Protein AF-0000000083312683 (afdb_homodimer)

Foldseek 3Di:
DAEAEEEAQLAPCNVVLLVVQVVDDLYAYAEYEDPPVVRRVVSCVVRVYYYDPDCVVVLPDPRHAAYEYRHFQQCLQVNLLSCLVSLHAYEYEPQNHLAQPSLVVSQVSNVVSVHHYAYQLFCCLQQVLVVLLVCVVVCQQPAWAEKEKEAEAACVVVVVCPPSNLLQQPCVRRSAAFCLVRVLSVVLSCCSRPNLQWFWKEKAWADDPCSNPGHTFWIKMWTAGPVGHIYMYIGGNRDHDDHMWMWIHHPFKIWIDDPRFIQIAGPVDPPRNRPDTDDPTDHGDDGQSVLSVCVSSPHDRDYPAHSLRSSSSRQRVVRHVVNNVVVDIGGTPHD/DAEAEEEAQQAPCNVVLLVVQVVDPLYAYAEYEDCPVVRRVVSCVVRVHYYDPDCVVVLPDPRHAAYEYRHFQQCLQVNLLSCLVSLHAYEYEPQNHLAQPSLVVSQVSNVVSVHHYAYQLFCCLPQVLVVLLVCVVVCQQPAWAEKEKEDEAACVVVVVCPPSNLLQQPCVRRSAAFCLVRVLSVVLSCCSRPNLQWFWKEKAWADDPCSSPGHTFWIKMWTAGPVNHIYMYIGGNRDHDDHIWMWIHHPFKIWIDDPRFIQIAGPVDPPRNRPDTDDPTDHGDDGQSVLSVCVSSPHDRDYPAHSLRSSSSRQNVVRHVVNNVVVDIGGTPHD

Secondary structure (DSSP, 8-state):
-EEEEEEEE-STTHHHHHHHHHT-SSEEEEEEE-SSHHHHHHHHHHHT-EE-SSTHHHHH-TTEEEEEEES-GGGHHHHHHHHHHTT-EEEEPSPS-SSHHHHHHHHHHHHHHT--EEES-GGGGSHHHHHHHHHHHTTTT-SEEEEEEEEE--TTTTT---GGGGGGG-HHHHS--HHHHHHHHHHHHHHHHH-S-EEEEEEEEE-SS-TTTTS--EEEEEEEETTS-EEEEEEES--SS---EEEEEESSEEEEEETTEEEEEETTSTT-EEEEE----PPPPPPHHHHHHHHHTTS----SS-HHHHHHHHHHHHHHHHHHHHTB-B-----/-EEEEEEEE-STTHHHHHHHHHT-SSEEEEEEE-SSHHHHHHHHHHHT-EE-SSTHHHHH-TTEEEEEEES-GGGHHHHHHHHHHTT-EEEEPSPS-SSHHHHHHHHHHHHHHT--EEES-GGGGSHHHHHHHHHHHTTTT-SEEEEEEEEE--TTTTT---GGGGGGG-HHHHS--HHHHHHHHHHHHHHHHH-S-EEEEEEEEE-SS-TTTTS--EEEEEEEETTS-EEEEEEES--SS---EEEEEESSEEEEEETTEEEEEETTSTT-EEEEE----PPPPPPHHHHHHHHHTTS----SS-HHHHHHHHHHHHHHHHHHHHTB-B-----

Radius of gyration: 28.61 Å; Cα contacts (8 Å, |Δi|>4): 1643; chains: 2; bounding box: 44×92×60 Å

Sequence (670 aa):
MKQLALVGCAHIHTPGFVKRLQARSDVQVKTVWDHQPARAEKWAAELGAATAADVDAIWADDQIEAVIICSETNRHEPLVLAAAAAGKHLFVEKPLGMGAADAYAMADAIDRAGVLFQTGYFQRGNPVHRFLKEQIEQGHFGRITRLRHSNCHSGSLGDWFTPEWLWMTDPAQAGVGAFGDLGTHSLDIMLWLLGEDVRQVTASVHVATGRYGDCDEYGEGLLEFGDGTVGSLAAGWVDVAHPVNLILSGTEGHAYVSNGQLYFKSSHVPGADGEQPWTDLPEPWPHAFELFLDAVVGKPDVPLVGAQEAAVRSAVMEALYQGASTHRWVAPSLRMKQLALVGCAHIHTPGFVKRLQARSDVQVKTVWDHQPARAEKWAAELGAATAADVDAIWADDQIEAVIICSETNRHEPLVLAAAAAGKHLFVEKPLGMGAADAYAMADAIDRAGVLFQTGYFQRGNPVHRFLKEQIEQGHFGRITRLRHSNCHSGSLGDWFTPEWLWMTDPAQAGVGAFGDLGTHSLDIMLWLLGEDVRQVTASVHVATGRYGDCDEYGEGLLEFGDGTVGSLAAGWVDVAHPVNLILSGTEGHAYVSNGQLYFKSSHVPGADGEQPWTDLPEPWPHAFELFLDAVVGKPDVPLVGAQEAAVRSAVMEALYQGASTHRWVAPSLR

Solvent-accessible surface area (backbone atoms only — not comparable to full-atom values): 32942 Å² total; per-residue (Å²): 112,47,32,25,28,41,45,23,64,49,35,88,57,40,66,58,51,52,54,54,48,70,73,40,82,58,45,43,51,51,34,18,25,29,98,51,58,69,58,14,50,53,53,11,63,76,61,72,28,39,71,43,94,46,69,63,61,58,54,70,34,84,70,42,49,29,36,37,34,27,40,52,31,65,50,30,50,68,52,48,44,49,34,21,74,53,56,26,22,37,37,39,44,64,60,58,27,60,20,35,68,54,11,44,52,39,22,50,40,33,60,73,49,68,42,59,54,26,39,66,62,45,66,65,24,36,27,66,51,42,43,51,43,52,39,52,76,71,50,39,24,54,61,60,50,37,38,41,30,31,27,35,32,36,41,61,76,66,57,64,60,38,85,77,38,38,56,53,46,32,46,85,36,39,51,32,28,23,29,48,65,37,25,47,59,38,49,48,53,48,35,69,65,74,44,82,56,60,54,33,20,22,31,51,70,34,62,83,82,52,86,55,55,86,33,32,29,25,27,41,34,43,37,35,32,74,86,57,30,35,35,36,40,33,14,19,24,44,23,66,62,28,66,59,32,36,39,40,35,7,56,38,10,25,37,39,34,51,88,86,36,37,24,36,26,22,87,78,40,91,88,30,72,43,82,53,70,60,77,94,57,55,77,61,50,74,49,34,68,55,38,42,53,41,27,75,71,66,43,79,79,65,62,81,45,47,51,63,59,41,15,50,52,21,10,43,50,41,20,23,53,50,5,34,77,65,51,30,57,25,62,38,76,75,132,113,47,29,25,30,40,45,23,66,49,35,87,59,40,66,59,52,52,52,55,50,70,73,40,83,58,45,45,52,52,36,16,26,29,97,52,58,69,57,14,51,55,53,10,64,75,61,73,27,40,70,45,93,47,71,63,60,59,55,69,34,84,69,44,49,31,36,38,34,26,41,52,33,66,50,33,51,68,51,49,44,50,34,20,74,53,57,26,23,38,36,37,44,63,62,59,26,60,20,35,69,54,10,42,52,38,22,50,41,34,60,72,50,68,42,58,54,25,36,64,64,47,66,66,24,35,26,66,52,44,42,50,42,53,40,52,76,71,47,39,24,53,62,59,48,38,38,41,29,31,27,37,32,35,41,61,77,66,56,63,60,38,85,77,39,38,54,54,47,32,47,87,36,38,51,32,27,24,28,48,66,39,26,48,58,37,48,48,52,49,34,69,65,74,44,80,56,58,54,32,20,23,32,50,69,33,62,83,81,51,86,54,56,85,33,31,30,26,29,41,34,42,36,35,31,74,88,56,29,35,35,36,40,33,14,20,25,43,22,64,62,31,64,58,32,36,39,38,36,7,57,36,10,25,36,38,34,52,86,85,36,38,26,36,25,24,87,79,41,91,88,31,72,43,81,54,71,60,76,93,56,56,77,61,50,74,49,32,68,55,38,42,53,40,28,74,72,66,43,79,80,65,60,82,44,47,51,62,60,40,14,48,51,22,11,45,50,39,21,24,53,50,5,33,77,67,51,31,57,24,60,38,75,76,134

Nearest PDB structures (foldseek):
  3db2-assembly1_C-2  TM=8.094E-01  e=7.299E-26  Desulfitobacterium hafniense DCB-2
  3db2-assembly2_A  TM=7.867E-01  e=3.606E-25  Desulfitobacterium hafniense DCB-2
  3q2i-assembly1_A  TM=8.444E-01  e=8.041E-23  Chromobacterium violaceum
  7x1x-assembly1_B  TM=7.783E-01  e=9.093E-23  Comamonas testosteroni KF-1
  3euw-assembly1_C  TM=7.335E-01  e=3.027E-19  Corynebacterium glutamicum ATCC 13032

pLDDT: mean 96.44, std 3.86, range [66.31, 98.94]

Organism: NCBI:txid1204385

Structure (mmCIF, N/CA/C/O backbone):
data_AF-0000000083312683-model_v1
#
loop_
_entity.id
_entity.type
_entity.pdbx_description
1 polymer 'Gfo/Idh/MocA family oxidoreductase'
#
loop_
_atom_site.group_PDB
_atom_site.id
_atom_site.type_symbol
_atom_site.label_atom_id
_atom_site.label_alt_id
_atom_site.label_comp_id
_atom_site.label_asym_id
_atom_site.label_entity_id
_atom_site.label_seq_id
_atom_site.pdbx_PDB_ins_code
_atom_site.Cartn_x
_atom_site.Cartn_y
_atom_site.Cartn_z
_atom_site.occupancy
_atom_site.B_iso_or_equiv
_atom_site.auth_seq_id
_atom_site.auth_comp_id
_atom_site.auth_asym_id
_atom_site.auth_atom_id
_atom_site.pdbx_PDB_model_num
ATOM 1 N N . MET A 1 1 ? -14.695 39.969 23.719 1 93.88 1 MET A N 1
ATOM 2 C CA . MET A 1 1 ? -14.156 39.5 22.438 1 93.88 1 MET A CA 1
ATOM 3 C C . MET A 1 1 ? -12.648 39.281 22.531 1 93.88 1 MET A C 1
ATOM 5 O O . MET A 1 1 ? -11.922 40.188 22.969 1 93.88 1 MET A O 1
ATOM 9 N N . LYS A 1 2 ? -12.156 38.062 22.219 1 97.69 2 LYS A N 1
ATOM 10 C CA . LYS A 1 2 ? -10.727 37.781 22.312 1 97.69 2 LYS A CA 1
ATOM 11 C C . LYS A 1 2 ? -9.984 38.281 21.078 1 97.69 2 LYS A C 1
ATOM 13 O O . LYS A 1 2 ? -10.469 38.156 19.953 1 97.69 2 LYS A O 1
ATOM 18 N N . GLN A 1 3 ? -8.898 38.906 21.312 1 98.56 3 GLN A N 1
ATOM 19 C CA . GLN A 1 3 ? -8.094 39.469 20.234 1 98.56 3 GLN A CA 1
ATOM 20 C C . GLN A 1 3 ? -6.996 38.5 19.797 1 98.56 3 GLN A C 1
ATOM 22 O O . GLN A 1 3 ? -6.281 37.938 20.641 1 98.56 3 GLN A O 1
ATOM 27 N N . LEU A 1 4 ? -6.875 38.344 18.516 1 98.81 4 LEU A N 1
ATOM 28 C CA . LEU A 1 4 ? -5.914 37.438 17.906 1 98.81 4 LEU A CA 1
ATOM 29 C C . LEU A 1 4 ? -5.012 38.156 16.922 1 98.81 4 LEU A C 1
ATOM 31 O O . LEU A 1 4 ? -5.242 39.312 16.609 1 98.81 4 LEU A O 1
ATOM 35 N N . ALA A 1 5 ? -4.012 37.469 16.438 1 98.88 5 ALA A N 1
ATOM 36 C CA . ALA A 1 5 ? -3.201 37.938 15.312 1 98.88 5 ALA A CA 1
ATOM 37 C C . ALA A 1 5 ? -2.965 36.812 14.297 1 98.88 5 ALA A C 1
ATOM 39 O O . ALA A 1 5 ? -2.912 35.625 14.664 1 98.88 5 ALA A O 1
ATOM 40 N N . LEU A 1 6 ? -2.936 37.156 13.078 1 98.69 6 LEU A N 1
ATOM 41 C CA . LEU A 1 6 ? -2.496 36.281 11.992 1 98.69 6 LEU A CA 1
ATOM 42 C C . LEU A 1 6 ? -1.042 36.562 11.625 1 98.69 6 LEU A C 1
ATOM 44 O O . LEU A 1 6 ? -0.705 37.656 11.211 1 98.69 6 LEU A O 1
ATOM 48 N N . VAL A 1 7 ? -0.158 35.562 11.859 1 98.62 7 VAL A N 1
ATOM 49 C CA . VAL A 1 7 ? 1.283 35.719 11.703 1 98.62 7 VAL A CA 1
ATOM 50 C C . VAL A 1 7 ? 1.795 34.812 10.602 1 98.62 7 VAL A C 1
ATOM 52 O O . VAL A 1 7 ? 2.072 33.625 10.844 1 98.62 7 VAL A O 1
ATOM 55 N N . GLY A 1 8 ? 2.08 35.344 9.445 1 97.31 8 GLY A N 1
ATOM 56 C CA . GLY A 1 8 ? 2.326 34.531 8.258 1 97.31 8 GLY A CA 1
ATOM 57 C C . GLY A 1 8 ? 1.054 34.062 7.594 1 97.31 8 GLY A C 1
ATOM 58 O O . GLY A 1 8 ? 0.231 33.375 8.227 1 97.31 8 GLY A O 1
ATOM 59 N N . CYS A 1 9 ? 0.911 34.406 6.309 1 97.06 9 CYS A N 1
ATOM 60 C CA . CYS A 1 9 ? -0.341 34.125 5.605 1 97.06 9 CYS A CA 1
ATOM 61 C C . CYS A 1 9 ? -0.097 33.344 4.32 1 97.06 9 CYS A C 1
ATOM 63 O O . CYS A 1 9 ? -0.898 33.406 3.387 1 97.06 9 CYS A O 1
ATOM 65 N N . ALA A 1 10 ? 0.969 32.625 4.32 1 96.5 10 ALA A N 1
ATOM 66 C CA . ALA A 1 10 ? 1.43 32.031 3.066 1 96.5 10 ALA A CA 1
ATOM 67 C C . ALA A 1 10 ? 0.642 30.75 2.734 1 96.5 10 ALA A C 1
ATOM 69 O O . ALA A 1 10 ? 0.48 30.406 1.562 1 96.5 10 ALA A O 1
ATOM 70 N N . HIS A 1 11 ? 0.156 30.109 3.678 1 95.88 11 HIS A N 1
ATOM 71 C CA . HIS A 1 11 ? -0.365 28.766 3.484 1 95.88 11 HIS A CA 1
ATOM 72 C C . HIS A 1 11 ? -1.67 28.781 2.695 1 95.88 11 HIS A C 1
ATOM 74 O O . HIS A 1 11 ? -2.496 29.672 2.877 1 95.88 11 HIS A O 1
ATOM 80 N N . ILE A 1 12 ? -1.903 27.781 1.964 1 94.25 12 ILE A N 1
ATOM 81 C CA . ILE A 1 12 ? -3.037 27.672 1.054 1 94.25 12 ILE A CA 1
ATOM 82 C C . ILE A 1 12 ? -4.336 27.578 1.854 1 94.25 12 ILE A C 1
ATOM 84 O O . ILE A 1 12 ? -5.418 27.828 1.323 1 94.25 12 ILE A O 1
ATOM 88 N N . HIS A 1 13 ? -4.289 27.266 3.123 1 95.31 13 HIS A N 1
ATOM 89 C CA . HIS A 1 13 ? -5.473 27.125 3.965 1 95.31 13 HIS A CA 1
ATOM 90 C C . HIS A 1 13 ? -5.824 28.453 4.633 1 95.31 13 HIS A C 1
ATOM 92 O O . HIS A 1 13 ? -6.855 28.562 5.297 1 95.31 13 HIS A O 1
ATOM 98 N N . THR A 1 14 ? -5.031 29.5 4.434 1 96.81 14 THR A N 1
ATOM 99 C CA . THR A 1 14 ? -5.258 30.797 5.059 1 96.81 14 THR A CA 1
ATOM 100 C C . THR A 1 14 ? -6.641 31.344 4.703 1 96.81 14 THR A C 1
ATOM 102 O O . THR A 1 14 ? -7.391 31.766 5.586 1 96.81 14 THR A O 1
ATOM 105 N N . PRO A 1 15 ? -7.07 31.25 3.432 1 96.44 15 PRO A N 1
ATOM 106 C CA . PRO A 1 15 ? -8.406 31.75 3.107 1 96.44 15 PRO A CA 1
ATOM 107 C C . PRO A 1 15 ? -9.508 31.047 3.906 1 96.44 15 PRO A C 1
ATOM 109 O O . PRO A 1 15 ? -10.461 31.703 4.344 1 96.44 15 PRO A O 1
ATOM 112 N N . GLY A 1 16 ? -9.305 29.75 4.098 1 96.62 16 GLY A N 1
ATOM 113 C CA . GLY A 1 16 ? -10.281 29.016 4.879 1 96.62 16 GLY A CA 1
ATOM 114 C C . GLY A 1 16 ? -10.32 29.438 6.336 1 96.62 16 GLY A C 1
ATOM 115 O O . GLY A 1 16 ? -11.398 29.547 6.93 1 96.62 16 GLY A O 1
ATOM 116 N N . PHE A 1 17 ? -9.172 29.703 6.898 1 97.25 17 PHE A N 1
ATOM 117 C CA . PHE A 1 17 ? -9.094 30.156 8.281 1 97.25 17 PHE A CA 1
ATOM 118 C C . PHE A 1 17 ? -9.68 31.547 8.445 1 97.25 17 PHE A C 1
ATOM 120 O O . PHE A 1 17 ? -10.383 31.828 9.414 1 97.25 17 PHE A O 1
ATOM 127 N N . VAL A 1 18 ? -9.445 32.406 7.469 1 98 18 VAL A N 1
ATOM 128 C CA . VAL A 1 18 ? -9.984 33.75 7.488 1 98 18 VAL A CA 1
ATOM 129 C C . VAL A 1 18 ? -11.516 33.719 7.461 1 98 18 VAL A C 1
ATOM 131 O O . VAL A 1 18 ? -12.172 34.406 8.234 1 98 18 VAL A O 1
ATOM 134 N N . LYS A 1 19 ? -12.039 32.812 6.648 1 97.94 19 LYS A N 1
ATOM 135 C CA . LYS A 1 19 ? -13.492 32.656 6.562 1 97.94 19 LYS A CA 1
ATOM 136 C C . LYS A 1 19 ? -14.07 32.188 7.895 1 97.94 19 LYS A C 1
ATOM 138 O O . LYS A 1 19 ? -15.133 32.656 8.312 1 97.94 19 LYS A O 1
ATOM 143 N N . ARG A 1 20 ? -13.383 31.297 8.508 1 97.12 20 ARG A N 1
ATOM 144 C CA . ARG A 1 20 ? -13.836 30.797 9.805 1 97.12 20 ARG A CA 1
ATOM 145 C C . ARG A 1 20 ? -13.773 31.875 10.875 1 97.12 20 ARG A C 1
ATOM 147 O O . ARG A 1 20 ? -14.656 31.969 11.727 1 97.12 20 ARG A O 1
ATOM 154 N N . LEU A 1 21 ? -12.797 32.719 10.844 1 97.94 21 LEU A N 1
ATOM 155 C CA . LEU A 1 21 ? -12.648 33.812 11.781 1 97.94 21 LEU A CA 1
ATOM 156 C C . LEU A 1 21 ? -13.766 34.844 11.602 1 97.94 21 LEU A C 1
ATOM 158 O O . LEU A 1 21 ? -14.344 35.312 12.578 1 97.94 21 LEU A O 1
ATOM 162 N N . GLN A 1 22 ? -14.109 35.062 10.375 1 97.44 22 GLN A N 1
ATOM 163 C CA . GLN A 1 22 ? -15.133 36.062 10.047 1 97.44 22 GLN A CA 1
ATOM 164 C C . GLN A 1 22 ? -16.516 35.594 10.508 1 97.44 22 GLN A C 1
ATOM 166 O O . GLN A 1 22 ? -17.391 36.406 10.773 1 97.44 22 GLN A O 1
ATOM 171 N N . ALA A 1 23 ? -16.641 34.344 10.672 1 96.69 23 ALA A N 1
ATOM 172 C CA . ALA A 1 23 ? -17.938 33.781 11.039 1 96.69 23 ALA A CA 1
ATOM 173 C C . ALA A 1 23 ? -18.125 33.812 12.555 1 96.69 23 ALA A C 1
ATOM 175 O O . ALA A 1 23 ? -19.219 33.5 13.047 1 96.69 23 ALA A O 1
ATOM 176 N N . ARG A 1 24 ? -17.109 34.25 13.25 1 96.88 24 ARG A N 1
ATOM 177 C CA . ARG A 1 24 ? -17.172 34.25 14.703 1 96.88 24 ARG A CA 1
ATOM 178 C C . ARG A 1 24 ? -17.328 35.656 15.242 1 96.88 24 ARG A C 1
ATOM 180 O O . ARG A 1 24 ? -16.75 36.594 14.711 1 96.88 24 ARG A O 1
ATOM 187 N N . SER A 1 25 ? -18.141 35.781 16.359 1 96.94 25 SER A N 1
ATOM 188 C CA . SER A 1 25 ? -18.344 37.094 16.953 1 96.94 25 SER A CA 1
ATOM 189 C C . SER A 1 25 ? -17.578 37.219 18.281 1 96.94 25 SER A C 1
ATOM 191 O O . SER A 1 25 ? -17.469 38.312 18.828 1 96.94 25 SER A O 1
ATOM 193 N N . ASP A 1 26 ? -17.016 36.094 18.688 1 98.25 26 ASP A N 1
ATOM 194 C CA . ASP A 1 26 ? -16.406 36.094 20 1 98.25 26 ASP A CA 1
ATOM 195 C C . ASP A 1 26 ? -14.883 36.219 19.906 1 98.25 26 ASP A C 1
ATOM 197 O O . ASP A 1 26 ? -14.188 36.281 20.922 1 98.25 26 ASP A O 1
ATOM 201 N N . VAL A 1 27 ? -14.344 36.344 18.625 1 98.44 27 VAL A N 1
ATOM 202 C CA . VAL A 1 27 ? -12.93 36.594 18.406 1 98.44 27 VAL A CA 1
ATOM 203 C C . VAL A 1 27 ? -12.766 37.656 17.328 1 98.44 27 VAL A C 1
ATOM 205 O O . VAL A 1 27 ? -13.664 37.875 16.516 1 98.44 27 VAL A O 1
ATOM 208 N N . GLN A 1 28 ? -11.656 38.281 17.328 1 98.12 28 GLN A N 1
ATOM 209 C CA . GLN A 1 28 ? -11.312 39.25 16.312 1 98.12 28 GLN A CA 1
ATOM 210 C C . GLN A 1 28 ? -9.812 39.312 16.078 1 98.12 28 GLN A C 1
ATOM 212 O O . GLN A 1 28 ? -9.023 39.25 17.016 1 98.12 28 GLN A O 1
ATOM 217 N N . VAL A 1 29 ? -9.438 39.406 14.82 1 98.75 29 VAL A N 1
ATOM 218 C CA . VAL A 1 29 ? -8.023 39.594 14.484 1 98.75 29 VAL A CA 1
ATOM 219 C C . VAL A 1 29 ? -7.672 41.062 14.555 1 98.75 29 VAL A C 1
ATOM 221 O O . VAL A 1 29 ? -8.195 41.875 13.781 1 98.75 29 VAL A O 1
ATOM 224 N N . LYS A 1 30 ? -6.809 41.312 15.414 1 98.75 30 LYS A N 1
ATOM 225 C CA . LYS A 1 30 ? -6.398 42.719 15.625 1 98.75 30 LYS A CA 1
ATOM 226 C C . LYS A 1 30 ? -5.301 43.125 14.648 1 98.75 30 LYS A C 1
ATOM 228 O O . LYS A 1 30 ? -5.301 44.25 14.141 1 98.75 30 LYS A O 1
ATOM 233 N N . THR A 1 31 ? -4.398 42.219 14.438 1 98.75 31 THR A N 1
ATOM 234 C CA . THR A 1 31 ? -3.197 42.562 13.68 1 98.75 31 THR A CA 1
ATOM 235 C C . THR A 1 31 ? -2.801 41.406 12.773 1 98.75 31 THR A C 1
ATOM 237 O O . THR A 1 31 ? -2.916 40.219 13.156 1 98.75 31 THR A O 1
ATOM 240 N N . VAL A 1 32 ? -2.398 41.719 11.539 1 98.81 32 VAL A N 1
ATOM 241 C CA . VAL A 1 32 ? -1.866 40.75 10.586 1 98.81 32 VAL A CA 1
ATOM 242 C C . VAL A 1 32 ? -0.421 41.094 10.242 1 98.81 32 VAL A C 1
ATOM 244 O O . VAL A 1 32 ? -0.09 42.25 10.055 1 98.81 32 VAL A O 1
ATOM 247 N N . TRP A 1 33 ? 0.433 40.062 10.227 1 98.75 33 TRP A N 1
ATOM 248 C CA . TRP A 1 33 ? 1.814 40.25 9.789 1 98.75 33 TRP A CA 1
ATOM 249 C C . TRP A 1 33 ? 2.223 39.156 8.805 1 98.75 33 TRP A C 1
ATOM 251 O O . TRP A 1 33 ? 1.841 38 8.969 1 98.75 33 TRP A O 1
ATOM 261 N N . ASP A 1 34 ? 2.951 39.5 7.863 1 98.31 34 ASP A N 1
ATOM 262 C CA . ASP A 1 34 ? 3.686 38.625 6.957 1 98.31 34 ASP A CA 1
ATOM 263 C C . ASP A 1 34 ? 5.008 39.281 6.527 1 98.31 34 ASP A C 1
ATOM 265 O O . ASP A 1 34 ? 5.117 40.5 6.449 1 98.31 34 ASP A O 1
ATOM 269 N N . HIS A 1 35 ? 6.012 38.406 6.297 1 97.19 35 HIS A N 1
ATOM 270 C CA . HIS A 1 35 ? 7.277 38.969 5.844 1 97.19 35 HIS A CA 1
ATOM 271 C C . HIS A 1 35 ? 7.141 39.594 4.457 1 97.19 35 HIS A C 1
ATOM 273 O O . HIS A 1 35 ? 7.969 40.438 4.059 1 97.19 35 HIS A O 1
ATOM 279 N N . GLN A 1 36 ? 6.164 39.125 3.73 1 96.25 36 GLN A N 1
ATOM 280 C CA . GLN A 1 36 ? 5.754 39.812 2.512 1 96.25 36 GLN A CA 1
ATOM 281 C C . GLN A 1 36 ? 4.602 40.781 2.785 1 96.25 36 GLN A C 1
ATOM 283 O O . GLN A 1 36 ? 3.441 40.375 2.848 1 96.25 36 GLN A O 1
ATOM 288 N N . PRO A 1 37 ? 4.852 42.062 2.775 1 96.88 37 PRO A N 1
ATOM 289 C CA . PRO A 1 37 ? 3.854 43.031 3.191 1 96.88 37 PRO A CA 1
ATOM 290 C C . PRO A 1 37 ? 2.555 42.938 2.395 1 96.88 37 PRO A C 1
ATOM 292 O O . PRO A 1 37 ? 1.47 43.156 2.947 1 96.88 37 PRO A O 1
ATOM 295 N N . ALA A 1 38 ? 2.678 42.594 1.18 1 96.12 38 ALA A N 1
ATOM 296 C CA . ALA A 1 38 ? 1.49 42.531 0.331 1 96.12 38 ALA A CA 1
ATOM 297 C C . ALA A 1 38 ? 0.511 41.469 0.831 1 96.12 38 ALA A C 1
ATOM 299 O O . ALA A 1 38 ? -0.706 41.656 0.741 1 96.12 38 ALA A O 1
ATOM 300 N N . ARG A 1 39 ? 1.026 40.375 1.394 1 96.12 39 ARG A N 1
ATOM 301 C CA . ARG A 1 39 ? 0.178 39.312 1.949 1 96.12 39 ARG A CA 1
ATOM 302 C C . ARG A 1 39 ? -0.54 39.812 3.205 1 96.12 39 ARG A C 1
ATOM 304 O O . ARG A 1 39 ? -1.736 39.562 3.375 1 96.12 39 ARG A O 1
ATOM 311 N N . ALA A 1 40 ? 0.199 40.5 4.027 1 97.81 40 ALA A N 1
ATOM 312 C CA . ALA A 1 40 ? -0.386 41.031 5.258 1 97.81 40 ALA A CA 1
ATOM 313 C C . ALA A 1 40 ? -1.488 42.031 4.953 1 97.81 40 ALA A C 1
ATOM 315 O O . ALA A 1 40 ? -2.555 42 5.57 1 97.81 40 ALA A O 1
ATOM 316 N N . GLU A 1 41 ? -1.221 42.906 3.982 1 98.12 41 GLU A N 1
ATOM 317 C CA . GLU A 1 41 ? -2.176 43.938 3.611 1 98.12 41 GLU A CA 1
ATOM 318 C C . GLU A 1 41 ? -3.473 43.344 3.082 1 98.12 41 GLU A C 1
ATOM 320 O O . GLU A 1 41 ? -4.562 43.781 3.449 1 98.12 41 GLU A O 1
ATOM 325 N N . LYS A 1 42 ? -3.352 42.344 2.299 1 97.5 42 LYS A N 1
ATOM 326 C CA . LYS A 1 42 ? -4.512 41.688 1.717 1 97.5 42 LYS A CA 1
ATOM 327 C C . LYS A 1 42 ? -5.43 41.125 2.803 1 97.5 42 LYS A C 1
ATOM 329 O O . LYS A 1 42 ? -6.625 41.438 2.824 1 97.5 42 LYS A O 1
ATOM 334 N N . TRP A 1 43 ? -4.867 40.406 3.721 1 97.81 43 TRP A N 1
ATOM 335 C CA . TRP A 1 43 ? -5.695 39.719 4.695 1 97.81 43 TRP A CA 1
ATOM 336 C C . TRP A 1 43 ? -6.145 40.656 5.809 1 97.81 43 TRP A C 1
ATOM 338 O O . TRP A 1 43 ? -7.227 40.469 6.379 1 97.81 43 TRP A O 1
ATOM 348 N N . ALA A 1 44 ? -5.344 41.688 6.105 1 98.5 44 ALA A N 1
ATOM 349 C CA . ALA A 1 44 ? -5.777 42.719 7.047 1 98.5 44 ALA A CA 1
ATOM 350 C C . ALA A 1 44 ? -7.023 43.438 6.539 1 98.5 44 ALA A C 1
ATOM 352 O O . ALA A 1 44 ? -7.953 43.719 7.305 1 98.5 44 ALA A O 1
ATOM 353 N N . ALA A 1 45 ? -7.023 43.719 5.277 1 98.31 45 ALA A N 1
ATOM 354 C CA . ALA A 1 45 ? -8.172 44.375 4.668 1 98.31 45 ALA A CA 1
ATOM 355 C C . ALA A 1 45 ? -9.422 43.5 4.758 1 98.31 45 ALA A C 1
ATOM 357 O O . ALA A 1 45 ? -10.508 43.969 5.062 1 98.31 45 ALA A O 1
ATOM 358 N N . GLU A 1 46 ? -9.242 42.219 4.5 1 97.69 46 GLU A N 1
ATOM 359 C CA . GLU A 1 46 ? -10.352 41.281 4.535 1 97.69 46 GLU A CA 1
ATOM 360 C C . GLU A 1 46 ? -10.906 41.125 5.949 1 97.69 46 GLU A C 1
ATOM 362 O O . GLU A 1 46 ? -12.109 40.938 6.137 1 97.69 46 GLU A O 1
ATOM 367 N N . LEU A 1 47 ? -10.039 41.312 6.941 1 98.25 47 LEU A N 1
ATOM 368 C CA . LEU A 1 47 ? -10.398 41.031 8.32 1 98.25 47 LEU A CA 1
ATOM 369 C C . LEU A 1 47 ? -10.719 42.312 9.086 1 98.25 47 LEU A C 1
ATOM 371 O O . LEU A 1 47 ? -11.18 42.25 10.227 1 98.25 47 LEU A O 1
ATOM 375 N N . GLY A 1 48 ? -10.523 43.438 8.453 1 97.88 48 GLY A N 1
ATOM 376 C CA . GLY A 1 48 ? -10.648 44.688 9.164 1 97.88 48 GLY A CA 1
ATOM 377 C C . GLY A 1 48 ? -9.625 44.844 10.266 1 97.88 48 GLY A C 1
ATOM 378 O O . GLY A 1 48 ? -9.938 45.375 11.336 1 97.88 48 GLY A O 1
ATOM 379 N N . ALA A 1 49 ? -8.453 44.344 10.047 1 98.56 49 ALA A N 1
ATOM 380 C CA . ALA A 1 49 ? -7.375 44.375 11.031 1 98.56 49 ALA A CA 1
ATOM 381 C C . ALA A 1 49 ? -6.285 45.344 10.641 1 98.56 49 ALA A C 1
ATOM 383 O O . ALA A 1 49 ? -6.301 45.906 9.531 1 98.56 49 ALA A O 1
ATOM 384 N N . ALA A 1 50 ? -5.379 45.625 11.484 1 98.5 50 ALA A N 1
ATOM 385 C CA . ALA A 1 50 ? -4.176 46.406 11.203 1 98.5 50 ALA A CA 1
ATOM 386 C C . ALA A 1 50 ? -3.043 45.531 10.719 1 98.5 50 ALA A C 1
ATOM 388 O O . ALA A 1 50 ? -3.107 44.281 10.852 1 98.5 50 ALA A O 1
ATOM 389 N N . THR A 1 51 ? -2.084 46.125 10.047 1 98.44 51 THR A N 1
ATOM 390 C CA . THR A 1 51 ? -0.854 45.406 9.695 1 98.44 51 THR A CA 1
ATOM 391 C C . THR A 1 51 ? 0.279 45.812 10.641 1 98.44 51 THR A C 1
ATOM 393 O O . THR A 1 51 ? 0.252 46.906 11.234 1 98.44 51 THR A O 1
ATOM 396 N N . ALA A 1 52 ? 1.159 44.938 10.844 1 97.75 52 ALA A N 1
ATOM 397 C CA . ALA A 1 52 ? 2.381 45.25 11.586 1 97.75 52 ALA A CA 1
ATOM 398 C C . ALA A 1 52 ? 3.607 45.156 10.68 1 97.75 52 ALA A C 1
ATOM 400 O O . ALA A 1 52 ? 3.74 44.188 9.898 1 97.75 52 ALA A O 1
ATOM 401 N N . ALA A 1 53 ? 4.492 46.094 10.773 1 94.56 53 ALA A N 1
ATOM 402 C CA . ALA A 1 53 ? 5.73 46.062 10.008 1 94.56 53 ALA A CA 1
ATOM 403 C C . ALA A 1 53 ? 6.727 45.062 10.602 1 94.56 53 ALA A C 1
ATOM 405 O O . ALA A 1 53 ? 7.531 44.469 9.875 1 94.56 53 ALA A O 1
ATOM 406 N N . ASP A 1 54 ? 6.633 45 11.82 1 96.75 54 ASP A N 1
ATOM 407 C CA . ASP A 1 54 ? 7.488 44.094 12.562 1 96.75 54 ASP A CA 1
ATOM 408 C C . ASP A 1 54 ? 6.66 43.125 13.422 1 96.75 54 ASP A C 1
ATOM 410 O O . ASP A 1 54 ? 5.758 43.562 14.141 1 96.75 54 ASP A O 1
ATOM 414 N N . VAL A 1 55 ? 7.031 41.844 13.359 1 98.31 55 VAL A N 1
ATOM 415 C CA . VAL A 1 55 ? 6.27 40.812 14.062 1 98.31 55 VAL A CA 1
ATOM 416 C C . VAL A 1 55 ? 6.41 41 15.57 1 98.31 55 VAL A C 1
ATOM 418 O O . VAL A 1 55 ? 5.512 40.656 16.344 1 98.31 55 VAL A O 1
ATOM 421 N N . ASP A 1 56 ? 7.418 41.656 16.062 1 98.12 56 ASP A N 1
ATOM 422 C CA . ASP A 1 56 ? 7.68 41.875 17.469 1 98.12 56 ASP A CA 1
ATOM 423 C C . ASP A 1 56 ? 6.57 42.688 18.109 1 98.12 56 ASP A C 1
ATOM 425 O O . ASP A 1 56 ? 6.285 42.562 19.312 1 98.12 56 ASP A O 1
ATOM 429 N N . ALA A 1 57 ? 5.945 43.531 17.312 1 98.25 57 ALA A N 1
ATOM 430 C CA . ALA A 1 57 ? 4.832 44.344 17.812 1 98.25 57 ALA A CA 1
ATOM 431 C C . ALA A 1 57 ? 3.68 43.469 18.266 1 98.25 57 ALA A C 1
ATOM 433 O O . ALA A 1 57 ? 2.963 43.812 19.219 1 98.25 57 ALA A O 1
ATOM 434 N N . ILE A 1 58 ? 3.541 42.312 17.641 1 98.56 58 ILE A N 1
ATOM 435 C CA . ILE A 1 58 ? 2.479 41.375 18 1 98.56 58 ILE A CA 1
ATOM 436 C C . ILE A 1 58 ? 2.822 40.688 19.312 1 98.56 58 ILE A C 1
ATOM 438 O O . ILE A 1 58 ? 1.969 40.562 20.188 1 98.56 58 ILE A O 1
ATOM 442 N N . TRP A 1 59 ? 4.113 40.312 19.484 1 98.44 59 TRP A N 1
ATOM 443 C CA . TRP A 1 59 ? 4.547 39.625 20.703 1 98.44 59 TRP A CA 1
ATOM 444 C C . TRP A 1 59 ? 4.402 40.562 21.922 1 98.44 59 TRP A C 1
ATOM 446 O O . TRP A 1 59 ? 4.059 40.094 23.016 1 98.44 59 TRP A O 1
ATOM 456 N N . ALA A 1 60 ? 4.547 41.844 21.703 1 97.94 60 ALA A N 1
ATOM 457 C CA . ALA A 1 60 ? 4.582 42.844 22.797 1 97.94 60 ALA A CA 1
ATOM 458 C C . ALA A 1 60 ? 3.178 43.344 23.125 1 97.94 60 ALA A C 1
ATOM 460 O O . ALA A 1 60 ? 2.979 44.031 24.125 1 97.94 60 ALA A O 1
ATOM 461 N N . ASP A 1 61 ? 2.221 43.031 22.312 1 98.31 61 ASP A N 1
ATOM 462 C CA . ASP A 1 61 ? 0.861 43.531 22.516 1 98.31 61 ASP A CA 1
ATOM 463 C C . ASP A 1 61 ? 0.099 42.625 23.484 1 98.31 61 ASP A C 1
ATOM 465 O O . ASP A 1 61 ? -0.369 41.562 23.109 1 98.31 61 ASP A O 1
ATOM 469 N N . ASP A 1 62 ? -0.197 43.094 24.672 1 97.44 62 ASP A N 1
ATOM 470 C CA . ASP A 1 62 ? -0.821 42.312 25.734 1 97.44 62 ASP A CA 1
ATOM 471 C C . ASP A 1 62 ? -2.293 42.062 25.422 1 97.44 62 ASP A C 1
ATOM 473 O O . ASP A 1 62 ? -2.92 41.188 26.062 1 97.44 62 ASP A O 1
ATOM 477 N N . GLN A 1 63 ? -2.783 42.75 24.438 1 98.12 63 GLN A N 1
ATOM 478 C CA . GLN A 1 63 ? -4.188 42.531 24.094 1 98.12 63 GLN A CA 1
ATOM 479 C C . GLN A 1 63 ? -4.363 41.312 23.219 1 98.12 63 GLN A C 1
ATOM 481 O O . GLN A 1 63 ? -5.461 40.75 23.125 1 98.12 63 GLN A O 1
ATOM 486 N N . ILE A 1 64 ? -3.332 40.906 22.531 1 98.62 64 ILE A N 1
ATOM 487 C CA . ILE A 1 64 ? -3.395 39.719 21.656 1 98.62 64 ILE A CA 1
ATOM 488 C C . ILE A 1 64 ? -3.193 38.438 22.484 1 98.62 64 ILE A C 1
ATOM 490 O O . ILE A 1 64 ? -2.127 38.25 23.062 1 98.62 64 ILE A O 1
ATOM 494 N N . GLU A 1 65 ? -4.184 37.594 22.453 1 98.25 65 GLU A N 1
ATOM 495 C CA . GLU A 1 65 ? -4.172 36.406 23.297 1 98.25 65 GLU A CA 1
ATOM 496 C C . GLU A 1 65 ? -3.635 35.188 22.547 1 98.25 65 GLU A C 1
ATOM 498 O O . GLU A 1 65 ? -3.074 34.281 23.156 1 98.25 65 GLU A O 1
ATOM 503 N N . ALA A 1 66 ? -3.885 35.188 21.297 1 98.81 66 ALA A N 1
ATOM 504 C CA . ALA A 1 66 ? -3.529 34.031 20.484 1 98.81 66 ALA A CA 1
ATOM 505 C C . ALA A 1 66 ? -3.062 34.438 19.094 1 98.81 66 ALA A C 1
ATOM 507 O O . ALA A 1 66 ? -3.377 35.531 18.641 1 98.81 66 ALA A O 1
ATOM 508 N N . VAL A 1 67 ? -2.279 33.562 18.516 1 98.88 67 VAL A N 1
ATOM 509 C CA . VAL A 1 67 ? -1.804 33.844 17.156 1 98.88 67 VAL A CA 1
ATOM 510 C C . VAL A 1 67 ? -2.07 32.625 16.281 1 98.88 67 VAL A C 1
ATOM 512 O O . VAL A 1 67 ? -2.041 31.484 16.75 1 98.88 67 VAL A O 1
ATOM 515 N N . ILE A 1 68 ? -2.381 32.875 15.031 1 98.81 68 ILE A N 1
ATOM 516 C CA . ILE A 1 68 ? -2.514 31.891 13.969 1 98.81 68 ILE A CA 1
ATOM 517 C C . ILE A 1 68 ? -1.315 31.984 13.023 1 98.81 68 ILE A C 1
ATOM 519 O O . ILE A 1 68 ? -1.096 33.031 12.391 1 98.81 68 ILE A O 1
ATOM 523 N N . ILE A 1 69 ? -0.569 30.922 13 1 98.75 69 ILE A N 1
ATOM 524 C CA . ILE A 1 69 ? 0.641 30.906 12.18 1 98.75 69 ILE A CA 1
ATOM 525 C C . ILE A 1 69 ? 0.416 30.047 10.945 1 98.75 69 ILE A C 1
ATOM 527 O O . ILE A 1 69 ? 0.338 28.812 11.039 1 98.75 69 ILE A O 1
ATOM 531 N N . CYS A 1 70 ? 0.344 30.688 9.805 1 98.06 70 CYS A N 1
ATOM 532 C CA . CYS A 1 70 ? 0.168 30.047 8.5 1 98.06 70 CYS A CA 1
ATOM 533 C C . CYS A 1 70 ? 1.288 30.438 7.547 1 98.06 70 CYS A C 1
ATOM 535 O O . CYS A 1 70 ? 1.048 30.656 6.359 1 98.06 70 CYS A O 1
ATOM 537 N N . SER A 1 71 ? 2.482 30.625 8.039 1 98.19 71 SER A N 1
ATOM 538 C CA . SER A 1 71 ? 3.666 30.969 7.254 1 98.19 71 SER A CA 1
ATOM 539 C C . SER A 1 71 ? 4.191 29.75 6.496 1 98.19 71 SER A C 1
ATOM 541 O O . SER A 1 71 ? 3.627 28.656 6.594 1 98.19 71 SER A O 1
ATOM 543 N N . GLU A 1 72 ? 5.227 30.016 5.645 1 98.06 72 GLU A N 1
ATOM 544 C CA . GLU A 1 72 ? 6.008 28.891 5.137 1 98.06 72 GLU A CA 1
ATOM 545 C C . GLU A 1 72 ? 6.594 28.062 6.277 1 98.06 72 GLU A C 1
ATOM 547 O O . GLU A 1 72 ? 6.867 28.594 7.355 1 98.06 72 GLU A O 1
ATOM 552 N N . THR A 1 73 ? 6.824 26.828 6.031 1 98.44 73 THR A N 1
ATOM 553 C CA . THR A 1 73 ? 7.203 25.891 7.086 1 98.44 73 THR A CA 1
ATOM 554 C C . THR A 1 73 ? 8.539 26.297 7.707 1 98.44 73 THR A C 1
ATOM 556 O O . THR A 1 73 ? 8.719 26.172 8.922 1 98.44 73 THR A O 1
ATOM 559 N N . ASN A 1 74 ? 9.438 26.766 6.906 1 98.25 74 ASN A N 1
ATOM 560 C CA . ASN A 1 74 ? 10.766 27.109 7.406 1 98.25 74 ASN A CA 1
ATOM 561 C C . ASN A 1 74 ? 10.711 28.312 8.344 1 98.25 74 ASN A C 1
ATOM 563 O O . ASN A 1 74 ? 11.703 28.625 9.016 1 98.25 74 ASN A O 1
ATOM 567 N N . ARG A 1 75 ? 9.586 28.953 8.469 1 98.44 75 ARG A N 1
ATOM 568 C CA . ARG A 1 75 ? 9.453 30.125 9.328 1 98.44 75 ARG A CA 1
ATOM 569 C C . ARG A 1 75 ? 8.719 29.781 10.625 1 98.44 75 ARG A C 1
ATOM 571 O O . ARG A 1 75 ? 8.609 30.625 11.523 1 98.44 75 ARG A O 1
ATOM 578 N N . HIS A 1 76 ? 8.273 28.578 10.719 1 98.81 76 HIS A N 1
ATOM 579 C CA . HIS A 1 76 ? 7.523 28.188 11.906 1 98.81 76 HIS A CA 1
ATOM 580 C C . HIS A 1 76 ? 8.367 28.328 13.164 1 98.81 76 HIS A C 1
ATOM 582 O O . HIS A 1 76 ? 7.918 28.906 14.156 1 98.81 76 HIS A O 1
ATOM 588 N N . GLU A 1 77 ? 9.578 27.859 13.062 1 98.75 77 GLU A N 1
ATOM 589 C CA . GLU A 1 77 ? 10.367 27.719 14.289 1 98.75 77 GLU A CA 1
ATOM 590 C C . GLU A 1 77 ? 10.562 29.078 14.977 1 98.75 77 GLU A C 1
ATOM 592 O O . GLU A 1 77 ? 10.156 29.25 16.125 1 98.75 77 GLU A O 1
ATOM 597 N N . PRO A 1 78 ? 11.109 30.094 14.281 1 98.69 78 PRO A N 1
ATOM 598 C CA . PRO A 1 78 ? 11.281 31.375 14.977 1 98.69 78 PRO A CA 1
ATOM 599 C C . PRO A 1 78 ? 9.961 32 15.422 1 98.69 78 PRO A C 1
ATOM 601 O O . PRO A 1 78 ? 9.883 32.594 16.5 1 98.69 78 PRO A O 1
ATOM 604 N N . LEU A 1 79 ? 8.898 31.859 14.68 1 98.88 79 LEU A N 1
ATOM 605 C CA . LEU A 1 79 ? 7.605 32.469 15.008 1 98.88 79 LEU A CA 1
ATOM 606 C C . LEU A 1 79 ? 6.977 31.766 16.219 1 98.88 79 LEU A C 1
ATOM 608 O O . LEU A 1 79 ? 6.477 32.438 17.125 1 98.88 79 LEU A O 1
ATOM 612 N N . VAL A 1 80 ? 7.008 30.438 16.219 1 98.94 80 VAL A N 1
ATOM 613 C CA . VAL A 1 80 ? 6.391 29.656 17.281 1 98.94 80 VAL A CA 1
ATOM 614 C C . VAL A 1 80 ? 7.148 29.891 18.594 1 98.94 80 VAL A C 1
ATOM 616 O O . VAL A 1 80 ? 6.539 30.078 19.641 1 98.94 80 VAL A O 1
ATOM 619 N N . LEU A 1 81 ? 8.484 29.844 18.516 1 98.88 81 LEU A N 1
ATOM 620 C CA . LEU A 1 81 ? 9.281 30.062 19.719 1 98.88 81 LEU A CA 1
ATOM 621 C C . LEU A 1 81 ? 9.023 31.438 20.312 1 98.88 81 LEU A C 1
ATOM 623 O O . LEU A 1 81 ? 8.859 31.578 21.531 1 98.88 81 LEU A O 1
ATOM 627 N N . ALA A 1 82 ? 8.953 32.438 19.5 1 98.88 82 ALA A N 1
ATOM 628 C CA . ALA A 1 82 ? 8.695 33.812 19.969 1 98.88 82 ALA A CA 1
ATOM 629 C C . ALA A 1 82 ? 7.289 33.906 20.562 1 98.88 82 ALA A C 1
ATOM 631 O O . ALA A 1 82 ? 7.098 34.531 21.594 1 98.88 82 ALA A O 1
ATOM 632 N N . ALA A 1 83 ? 6.312 33.312 19.891 1 98.81 83 ALA A N 1
ATOM 633 C CA . ALA A 1 83 ? 4.93 33.375 20.359 1 98.81 83 ALA A CA 1
ATOM 634 C C . ALA A 1 83 ? 4.805 32.688 21.734 1 98.81 83 ALA A C 1
ATOM 636 O O . ALA A 1 83 ? 4.156 33.219 22.641 1 98.81 83 ALA A O 1
ATOM 637 N N . ALA A 1 84 ? 5.398 31.516 21.844 1 98.75 84 ALA A N 1
ATOM 638 C CA . ALA A 1 84 ? 5.367 30.781 23.094 1 98.75 84 ALA A CA 1
ATOM 639 C C . ALA A 1 84 ? 6.023 31.578 24.219 1 98.75 84 ALA A C 1
ATOM 641 O O . ALA A 1 84 ? 5.492 31.656 25.328 1 98.75 84 ALA A O 1
ATOM 642 N N . ALA A 1 85 ? 7.148 32.156 23.891 1 98.62 85 ALA A N 1
ATOM 643 C CA . ALA A 1 85 ? 7.863 32.969 24.875 1 98.62 85 ALA A CA 1
ATOM 644 C C . ALA A 1 85 ? 7.008 34.156 25.344 1 98.62 85 ALA A C 1
ATOM 646 O O . ALA A 1 85 ? 7.082 34.562 26.5 1 98.62 85 ALA A O 1
ATOM 647 N N . ALA A 1 86 ? 6.16 34.688 24.5 1 98.69 86 ALA A N 1
ATOM 648 C CA . ALA A 1 86 ? 5.289 35.812 24.797 1 98.69 86 ALA A CA 1
ATOM 649 C C . ALA A 1 86 ? 3.994 35.344 25.469 1 98.69 86 ALA A C 1
ATOM 651 O O . ALA A 1 86 ? 3.125 36.156 25.781 1 98.69 86 ALA A O 1
ATOM 652 N N . GLY A 1 87 ? 3.855 34.031 25.609 1 98.56 87 GLY A N 1
ATOM 653 C CA . GLY A 1 87 ? 2.695 33.469 26.281 1 98.56 87 GLY A CA 1
ATOM 654 C C . GLY A 1 87 ? 1.443 33.469 25.422 1 98.56 87 GLY A C 1
ATOM 655 O O . GLY A 1 87 ? 0.327 33.5 25.953 1 98.56 87 GLY A O 1
ATOM 656 N N . LYS A 1 88 ? 1.615 33.562 24.109 1 98.81 88 LYS A N 1
ATOM 657 C CA . LYS A 1 88 ? 0.467 33.562 23.203 1 98.81 88 LYS A CA 1
ATOM 658 C C . LYS A 1 88 ? -0.006 32.125 22.922 1 98.81 88 LYS A C 1
ATOM 660 O O . LYS A 1 88 ? 0.811 31.219 22.734 1 98.81 88 LYS A O 1
ATOM 665 N N . HIS A 1 89 ? -1.359 31.875 22.922 1 98.75 89 HIS A N 1
ATOM 666 C CA . HIS A 1 89 ? -1.897 30.625 22.406 1 98.75 89 HIS A CA 1
ATOM 667 C C . HIS A 1 89 ? -1.643 30.484 20.906 1 98.75 89 HIS A C 1
ATOM 669 O O . HIS A 1 89 ? -1.578 31.484 20.188 1 98.75 89 HIS A O 1
ATOM 675 N N . LEU A 1 90 ? -1.512 29.25 20.469 1 98.38 90 LEU A N 1
ATOM 676 C CA . LEU A 1 90 ? -1.002 29.062 19.109 1 98.38 90 LEU A CA 1
ATOM 677 C C . LEU A 1 90 ? -1.892 28.094 18.328 1 98.38 90 LEU A C 1
ATOM 679 O O . LEU A 1 90 ? -2.199 27 18.797 1 98.38 90 LEU A O 1
ATOM 683 N N . PHE A 1 91 ? -2.303 28.531 17.172 1 98.62 91 PHE A N 1
ATOM 684 C CA . PHE A 1 91 ? -2.617 27.625 16.078 1 98.62 91 PHE A CA 1
ATOM 685 C C . PHE A 1 91 ? -1.524 27.656 15.016 1 98.62 91 PHE A C 1
ATOM 687 O O . PHE A 1 91 ? -1.208 28.719 14.469 1 98.62 91 PHE A O 1
ATOM 694 N N . VAL A 1 92 ? -0.917 26.562 14.75 1 98.69 92 VAL A N 1
ATOM 695 C CA . VAL A 1 92 ? 0.14 26.484 13.75 1 98.69 92 VAL A CA 1
ATOM 696 C C . VAL A 1 92 ? -0.265 25.5 12.648 1 98.69 92 VAL A C 1
ATOM 698 O O . VAL A 1 92 ? -0.524 24.328 12.922 1 98.69 92 VAL A O 1
ATOM 701 N N . GLU A 1 93 ? -0.373 25.969 11.492 1 97.81 93 GLU A N 1
ATOM 702 C CA . GLU A 1 93 ? -0.713 25.078 10.391 1 97.81 93 GLU A CA 1
ATOM 703 C C . GLU A 1 93 ? 0.32 23.969 10.25 1 97.81 93 GLU A C 1
ATOM 705 O O . GLU A 1 93 ? 1.494 24.156 10.57 1 97.81 93 GLU A O 1
ATOM 710 N N . LYS A 1 94 ? -0.076 22.828 9.852 1 97.69 94 LYS A N 1
ATOM 711 C CA . LYS A 1 94 ? 0.794 21.672 9.695 1 97.69 94 LYS A CA 1
ATOM 712 C C . LYS A 1 94 ? 1.701 21.828 8.477 1 97.69 94 LYS A C 1
ATOM 714 O O . LYS A 1 94 ? 1.347 22.5 7.516 1 97.69 94 LYS A O 1
ATOM 719 N N . PRO A 1 95 ? 2.801 21.188 8.477 1 97.88 95 PRO A N 1
ATOM 720 C CA . PRO A 1 95 ? 3.408 20.516 9.617 1 97.88 95 PRO A CA 1
ATOM 721 C C . PRO A 1 95 ? 4.008 21.484 10.633 1 97.88 95 PRO A C 1
ATOM 723 O O . PRO A 1 95 ? 4.16 22.672 10.344 1 97.88 95 PRO A O 1
ATOM 726 N N . LEU A 1 96 ? 4.305 20.969 11.852 1 98.38 96 LEU A N 1
ATOM 727 C CA . LEU A 1 96 ? 4.82 21.844 12.898 1 98.38 96 LEU A CA 1
ATOM 728 C C . LEU A 1 96 ? 6.188 22.406 12.516 1 98.38 96 LEU A C 1
ATOM 730 O O . LEU A 1 96 ? 6.457 23.594 12.703 1 98.38 96 LEU A O 1
ATOM 734 N N . GLY A 1 97 ? 6.992 21.531 11.953 1 97.94 97 GLY A N 1
ATOM 735 C CA . GLY A 1 97 ? 8.328 21.969 11.586 1 97.94 97 GLY A CA 1
ATOM 736 C C . GLY A 1 97 ? 8.875 21.234 10.367 1 97.94 97 GLY A C 1
ATOM 737 O O . GLY A 1 97 ? 8.164 20.469 9.727 1 97.94 97 GLY A O 1
ATOM 738 N N . MET A 1 98 ? 10.18 21.516 10.109 1 97.38 98 MET A N 1
ATOM 739 C CA . MET A 1 98 ? 10.883 20.984 8.953 1 97.38 98 MET A CA 1
ATOM 740 C C . MET A 1 98 ? 11.367 19.562 9.234 1 97.38 98 MET A C 1
ATOM 742 O O . MET A 1 98 ? 11.602 18.781 8.305 1 97.38 98 MET A O 1
ATOM 746 N N . GLY A 1 99 ? 11.531 19.266 10.438 1 98 99 GLY A N 1
ATOM 747 C CA . GLY A 1 99 ? 12.031 17.984 10.883 1 98 99 GLY A CA 1
ATOM 748 C C . GLY A 1 99 ? 12 17.812 12.391 1 98 99 GLY A C 1
ATOM 749 O O . GLY A 1 99 ? 11.336 18.578 13.086 1 98 99 GLY A O 1
ATOM 750 N N . ALA A 1 100 ? 12.672 16.812 12.852 1 98.56 100 ALA A N 1
ATOM 751 C CA . ALA A 1 100 ? 12.617 16.406 14.258 1 98.56 100 ALA A CA 1
ATOM 752 C C . ALA A 1 100 ? 13.148 17.531 15.156 1 98.56 100 ALA A C 1
ATOM 754 O O . ALA A 1 100 ? 12.477 17.922 16.109 1 98.56 100 ALA A O 1
ATOM 755 N N . ALA A 1 101 ? 14.258 18.062 14.891 1 98.62 101 ALA A N 1
ATOM 756 C CA . ALA A 1 101 ? 14.953 18.984 15.789 1 98.62 101 ALA A CA 1
ATOM 757 C C . ALA A 1 101 ? 14.109 20.234 16.047 1 98.62 101 ALA A C 1
ATOM 759 O O . ALA A 1 101 ? 13.82 20.578 17.188 1 98.62 101 ALA A O 1
ATOM 760 N N . ASP A 1 102 ? 13.703 20.922 15.008 1 98.75 102 ASP A N 1
ATOM 761 C CA . ASP A 1 102 ? 12.938 22.156 15.18 1 98.75 102 ASP A CA 1
ATOM 762 C C . ASP A 1 102 ? 11.539 21.859 15.719 1 98.75 102 ASP A C 1
ATOM 764 O O . ASP A 1 102 ? 11.016 22.594 16.562 1 98.75 102 ASP A O 1
ATOM 768 N N . ALA A 1 103 ? 10.938 20.75 15.305 1 98.81 103 ALA A N 1
ATOM 769 C CA . ALA A 1 103 ? 9.602 20.406 15.766 1 98.81 103 ALA A CA 1
ATOM 770 C C . ALA A 1 103 ? 9.586 20.156 17.266 1 98.81 103 ALA A C 1
ATOM 772 O O . ALA A 1 103 ? 8.711 20.656 17.984 1 98.81 103 ALA A O 1
ATOM 773 N N . TYR A 1 104 ? 10.562 19.375 17.719 1 98.81 104 TYR A N 1
ATOM 774 C CA . TYR A 1 104 ? 10.625 19.094 19.141 1 98.81 104 TYR A CA 1
ATOM 775 C C . TYR A 1 104 ? 10.945 20.375 19.938 1 98.81 104 TYR A C 1
ATOM 777 O O . TYR A 1 104 ? 10.422 20.562 21.031 1 98.81 104 TYR A O 1
ATOM 785 N N . ALA A 1 105 ? 11.797 21.188 19.422 1 98.88 105 ALA A N 1
ATOM 786 C CA . ALA A 1 105 ? 12.094 22.453 20.078 1 98.88 105 ALA A CA 1
ATOM 787 C C . ALA A 1 105 ? 10.836 23.297 20.25 1 98.88 105 ALA A C 1
ATOM 789 O O . ALA A 1 105 ? 10.594 23.859 21.312 1 98.88 105 ALA A O 1
ATOM 790 N N . MET A 1 106 ? 10.055 23.375 19.234 1 98.94 106 MET A N 1
ATOM 791 C CA . MET A 1 106 ? 8.805 24.141 19.281 1 98.94 106 MET A CA 1
ATOM 792 C C . MET A 1 106 ? 7.812 23.5 20.234 1 98.94 106 MET A C 1
ATOM 794 O O . MET A 1 106 ? 7.176 24.188 21.031 1 98.94 106 MET A O 1
ATOM 798 N N . ALA A 1 107 ? 7.703 22.188 20.141 1 98.81 107 ALA A N 1
ATOM 799 C CA . ALA A 1 107 ? 6.789 21.484 21.047 1 98.81 107 ALA A CA 1
ATOM 800 C C . ALA A 1 107 ? 7.168 21.719 22.5 1 98.81 107 ALA A C 1
ATOM 802 O O . ALA A 1 107 ? 6.301 21.969 23.344 1 98.81 107 ALA A O 1
ATOM 803 N N . ASP A 1 108 ? 8.453 21.625 22.781 1 98.81 108 ASP A N 1
ATOM 804 C CA . ASP A 1 108 ? 8.945 21.844 24.141 1 98.81 108 ASP A CA 1
ATOM 805 C C . ASP A 1 108 ? 8.633 23.266 24.609 1 98.81 108 ASP A C 1
ATOM 807 O O . ASP A 1 108 ? 8.25 23.484 25.766 1 98.81 108 ASP A O 1
ATOM 811 N N . ALA A 1 109 ? 8.82 24.219 23.781 1 98.88 109 ALA A N 1
ATOM 812 C CA . ALA A 1 109 ? 8.555 25.625 24.109 1 98.88 109 ALA A CA 1
ATOM 813 C C . ALA A 1 109 ? 7.07 25.844 24.406 1 98.88 109 ALA A C 1
ATOM 815 O O . ALA A 1 109 ? 6.723 26.547 25.359 1 98.88 109 ALA A O 1
ATOM 816 N N . ILE A 1 110 ? 6.227 25.234 23.625 1 98.81 110 ILE A N 1
ATOM 817 C CA . ILE A 1 110 ? 4.785 25.344 23.812 1 98.81 110 ILE A CA 1
ATOM 818 C C . ILE A 1 110 ? 4.395 24.75 25.172 1 98.81 110 ILE A C 1
ATOM 820 O O . ILE A 1 110 ? 3.662 25.375 25.938 1 98.81 110 ILE A O 1
ATOM 824 N N . ASP A 1 111 ? 4.91 23.578 25.422 1 98.19 111 ASP A N 1
ATOM 825 C CA . ASP A 1 111 ? 4.617 22.891 26.688 1 98.19 111 ASP A CA 1
ATOM 826 C C . ASP A 1 111 ? 5.113 23.703 27.875 1 98.19 111 ASP A C 1
ATOM 828 O O . ASP A 1 111 ? 4.395 23.859 28.859 1 98.19 111 ASP A O 1
ATOM 832 N N . ARG A 1 112 ? 6.305 24.203 27.797 1 98.31 112 ARG A N 1
ATOM 833 C CA . ARG A 1 112 ? 6.902 24.969 28.875 1 98.31 112 ARG A CA 1
ATOM 834 C C . ARG A 1 112 ? 6.102 26.25 29.156 1 98.31 112 ARG A C 1
ATOM 836 O O . ARG A 1 112 ? 5.934 26.641 30.312 1 98.31 112 ARG A O 1
ATOM 843 N N . ALA A 1 113 ? 5.613 26.906 28.109 1 98.56 113 ALA A N 1
ATOM 844 C CA . ALA A 1 113 ? 4.859 28.156 28.234 1 98.56 113 ALA A CA 1
ATOM 845 C C . ALA A 1 113 ? 3.459 27.891 28.781 1 98.56 113 ALA A C 1
ATOM 847 O O . ALA A 1 113 ? 2.795 28.812 29.266 1 98.56 113 ALA A O 1
ATOM 848 N N . GLY A 1 114 ? 2.969 26.609 28.656 1 98.06 114 GLY A N 1
ATOM 849 C CA . GLY A 1 114 ? 1.637 26.266 29.109 1 98.06 114 GLY A CA 1
ATOM 850 C C . GLY A 1 114 ? 0.532 26.906 28.297 1 98.06 114 GLY A C 1
ATOM 851 O O . GLY A 1 114 ? -0.531 27.234 28.828 1 98.06 114 GLY A O 1
ATOM 852 N N . VAL A 1 115 ? 0.769 27.172 27.094 1 98.44 115 VAL A N 1
ATOM 853 C CA . VAL A 1 115 ? -0.207 27.828 26.219 1 98.44 115 VAL A CA 1
ATOM 854 C C . VAL A 1 115 ? -1.008 26.781 25.453 1 98.44 115 VAL A C 1
ATOM 856 O O . VAL A 1 115 ? -0.566 25.641 25.297 1 98.44 115 VAL A O 1
ATOM 859 N N . LEU A 1 116 ? -2.211 27.156 24.938 1 98.56 116 LEU A N 1
ATOM 860 C CA . LEU A 1 116 ? -3.029 26.312 24.062 1 98.56 116 LEU A CA 1
ATOM 861 C C . LEU A 1 116 ? -2.357 26.109 22.719 1 98.56 116 LEU A C 1
ATOM 863 O O . LEU A 1 116 ? -1.698 27.016 22.203 1 98.56 116 LEU A O 1
ATOM 867 N N . PHE A 1 117 ? -2.516 24.922 22.219 1 98.5 117 PHE A N 1
ATOM 868 C CA . PHE A 1 117 ? -1.964 24.609 20.906 1 98.5 117 PHE A CA 1
ATOM 869 C C . PHE A 1 117 ? -2.918 23.719 20.125 1 98.5 117 PHE A C 1
ATOM 871 O O . PHE A 1 117 ? -3.527 22.812 20.672 1 98.5 117 PHE A O 1
ATOM 878 N N . GLN A 1 118 ? -3.057 24.062 18.812 1 97.75 118 GLN A N 1
ATOM 879 C CA . GLN A 1 118 ? -3.691 23.203 17.828 1 97.75 118 GLN A CA 1
ATOM 880 C C . GLN A 1 118 ? -3.004 23.312 16.469 1 97.75 118 GLN A C 1
ATOM 882 O O . GLN A 1 118 ? -2.279 24.281 16.219 1 97.75 118 GLN A O 1
ATOM 887 N N . THR A 1 119 ? -3.152 22.328 15.656 1 97.81 119 THR A N 1
ATOM 888 C CA . THR A 1 119 ? -2.6 22.312 14.305 1 97.81 119 THR A CA 1
ATOM 889 C C . THR A 1 119 ? -3.6 21.719 13.32 1 97.81 119 THR A C 1
ATOM 891 O O . THR A 1 119 ? -4.66 21.234 13.719 1 97.81 119 THR A O 1
ATOM 894 N N . GLY A 1 120 ? -3.242 21.797 12.062 1 95.81 120 GLY A N 1
ATOM 895 C CA . GLY A 1 120 ? -4.188 21.547 10.984 1 95.81 120 GLY A CA 1
ATOM 896 C C . GLY A 1 120 ? -4.336 20.078 10.648 1 95.81 120 GLY A C 1
ATOM 897 O O . GLY A 1 120 ? -4.43 19.703 9.477 1 95.81 120 GLY A O 1
ATOM 898 N N . TYR A 1 121 ? -4.359 19.188 11.609 1 95.5 121 TYR A N 1
ATOM 899 C CA . TYR A 1 121 ? -4.676 17.781 11.398 1 95.5 121 TYR A CA 1
ATOM 900 C C . TYR A 1 121 ? -6.152 17.5 11.656 1 95.5 121 TYR A C 1
ATOM 902 O O . TYR A 1 121 ? -6.508 16.891 12.664 1 95.5 121 TYR A O 1
ATOM 910 N N . PHE A 1 122 ? -6.973 17.766 10.648 1 93.62 122 PHE A N 1
ATOM 911 C CA . PHE A 1 122 ? -8.422 17.797 10.797 1 93.62 122 PHE A CA 1
ATOM 912 C C . PHE A 1 122 ? -9.023 16.438 10.5 1 93.62 122 PHE A C 1
ATOM 914 O O . PHE A 1 122 ? -10.188 16.172 10.836 1 93.62 122 PHE A O 1
ATOM 921 N N . GLN A 1 123 ? -8.258 15.508 9.969 1 94.38 123 GLN A N 1
ATOM 922 C CA . GLN A 1 123 ? -8.82 14.25 9.492 1 94.38 123 GLN A CA 1
ATOM 923 C C . GLN A 1 123 ? -9.258 13.359 10.656 1 94.38 123 GLN A C 1
ATOM 925 O O . GLN A 1 123 ? -10.055 12.438 10.477 1 94.38 123 GLN A O 1
ATOM 930 N N . ARG A 1 124 ? -8.727 13.609 11.828 1 96.25 124 ARG A N 1
ATOM 931 C CA . ARG A 1 124 ? -9.125 12.828 12.992 1 96.25 124 ARG A CA 1
ATOM 932 C C . ARG A 1 124 ? -10.602 13.023 13.312 1 96.25 124 ARG A C 1
ATOM 934 O O . ARG A 1 124 ? -11.234 12.156 13.914 1 96.25 124 ARG A O 1
ATOM 941 N N . GLY A 1 125 ? -11.125 14.195 12.867 1 96.12 125 GLY A N 1
ATOM 942 C CA . GLY A 1 125 ? -12.516 14.508 13.156 1 96.12 125 GLY A CA 1
ATOM 943 C C . GLY A 1 125 ? -13.492 13.828 12.219 1 96.12 125 GLY A C 1
ATOM 944 O O . GLY A 1 125 ? -14.695 13.812 12.469 1 96.12 125 GLY A O 1
ATOM 945 N N . ASN A 1 126 ? -12.992 13.203 11.188 1 95.56 126 ASN A N 1
ATOM 946 C CA . ASN A 1 126 ? -13.836 12.477 10.242 1 95.56 126 ASN A CA 1
ATOM 947 C C . ASN A 1 126 ? -14.523 11.289 10.898 1 95.56 126 ASN A C 1
ATOM 949 O O . ASN A 1 126 ? -13.883 10.492 11.578 1 95.56 126 ASN A O 1
ATOM 953 N N . PRO A 1 127 ? -15.836 11.117 10.656 1 97.06 127 PRO A N 1
ATOM 954 C CA . PRO A 1 127 ? -16.594 10.055 11.312 1 97.06 127 PRO A CA 1
ATOM 955 C C . PRO A 1 127 ? -16.016 8.664 11.055 1 97.06 127 PRO A C 1
ATOM 957 O O . PRO A 1 127 ? -16.031 7.812 11.945 1 97.06 127 PRO A O 1
ATOM 960 N N . VAL A 1 128 ? -15.484 8.477 9.922 1 96.81 128 VAL A N 1
ATOM 961 C CA . VAL A 1 128 ? -14.93 7.172 9.562 1 96.81 128 VAL A CA 1
ATOM 962 C C . VAL A 1 128 ? -13.68 6.891 10.406 1 96.81 128 VAL A C 1
ATOM 964 O O . VAL A 1 128 ? -13.547 5.816 10.992 1 96.81 128 VAL A O 1
ATOM 967 N N . HIS A 1 129 ? -12.805 7.844 10.469 1 96.75 129 HIS A N 1
ATOM 968 C CA . HIS A 1 129 ? -11.594 7.66 11.258 1 96.75 129 HIS A CA 1
ATOM 969 C C . HIS A 1 129 ? -11.914 7.496 12.742 1 96.75 129 HIS A C 1
ATOM 971 O O . HIS A 1 129 ? -11.305 6.672 13.422 1 96.75 129 HIS A O 1
ATOM 977 N N . ARG A 1 130 ? -12.898 8.281 13.18 1 97.44 130 ARG A N 1
ATOM 978 C CA . ARG A 1 130 ? -13.32 8.148 14.57 1 97.44 130 ARG A CA 1
ATOM 979 C C . ARG A 1 130 ? -13.859 6.754 14.859 1 97.44 130 ARG A C 1
ATOM 981 O O . ARG A 1 130 ? -13.539 6.152 15.883 1 97.44 130 ARG A O 1
ATOM 988 N N . PHE A 1 131 ? -14.656 6.293 13.961 1 98.12 131 PHE A N 1
ATOM 989 C CA . PHE A 1 131 ? -15.227 4.957 14.094 1 98.12 131 PHE A CA 1
ATOM 990 C C . PHE A 1 131 ? -14.125 3.906 14.172 1 98.12 131 PHE A C 1
ATOM 992 O O . PHE A 1 131 ? -14.141 3.045 15.055 1 98.12 131 PHE A O 1
ATOM 999 N N . LEU A 1 132 ? -13.195 3.98 13.328 1 98.06 132 LEU A N 1
ATOM 1000 C CA . LEU A 1 132 ? -12.102 3.018 13.297 1 98.06 132 LEU A CA 1
ATOM 1001 C C . LEU A 1 132 ? -11.305 3.064 14.594 1 98.06 132 LEU A C 1
ATOM 1003 O O . LEU A 1 132 ? -10.938 2.02 15.141 1 98.06 132 LEU A O 1
ATOM 1007 N N . LYS A 1 133 ? -11.016 4.227 15.055 1 98.25 133 LYS A N 1
ATOM 1008 C CA . LYS A 1 133 ? -10.312 4.379 16.328 1 98.25 133 LYS A CA 1
ATOM 1009 C C . LYS A 1 133 ? -11.047 3.67 17.453 1 98.25 133 LYS A C 1
ATOM 1011 O O . LYS A 1 133 ? -10.445 2.934 18.234 1 98.25 133 LYS A O 1
ATOM 1016 N N . GLU A 1 134 ? -12.336 3.916 17.516 1 98.12 134 GLU A N 1
ATOM 1017 C CA . GLU A 1 134 ? -13.172 3.295 18.547 1 98.12 134 GLU A CA 1
ATOM 1018 C C . GLU A 1 134 ? -13.125 1.772 18.438 1 98.12 134 GLU A C 1
ATOM 1020 O O . GLU A 1 134 ? -13.016 1.08 19.453 1 98.12 134 GLU A O 1
ATOM 1025 N N . GLN A 1 135 ? -13.242 1.267 17.25 1 98.44 135 GLN A N 1
ATOM 1026 C CA . GLN A 1 135 ? -13.266 -0.178 17.047 1 98.44 135 GLN A CA 1
ATOM 1027 C C . GLN A 1 135 ? -11.922 -0.802 17.406 1 98.44 135 GLN A C 1
ATOM 1029 O O . GLN A 1 135 ? -11.867 -1.917 17.938 1 98.44 135 GLN A O 1
ATOM 1034 N N . ILE A 1 136 ? -10.828 -0.136 17.109 1 98.44 136 ILE A N 1
ATOM 1035 C CA . ILE A 1 136 ? -9.5 -0.601 17.484 1 98.44 136 ILE A CA 1
ATOM 1036 C C . ILE A 1 136 ? -9.375 -0.654 19 1 98.44 136 ILE A C 1
ATOM 1038 O O . ILE A 1 136 ? -8.914 -1.652 19.562 1 98.44 136 ILE A O 1
ATOM 1042 N N . GLU A 1 137 ? -9.805 0.385 19.688 1 98 137 GLU A N 1
ATOM 1043 C CA . GLU A 1 137 ? -9.711 0.48 21.141 1 98 137 GLU A CA 1
ATOM 1044 C C . GLU A 1 137 ? -10.555 -0.599 21.812 1 98 137 GLU A C 1
ATOM 1046 O O . GLU A 1 137 ? -10.203 -1.072 22.906 1 98 137 GLU A O 1
ATOM 1051 N N . GLN A 1 138 ? -11.625 -0.993 21.156 1 98.25 138 GLN A N 1
ATOM 1052 C CA . GLN A 1 138 ? -12.516 -2.018 21.703 1 98.25 138 GLN A CA 1
ATOM 1053 C C . GLN A 1 138 ? -12 -3.418 21.375 1 98.25 138 GLN A C 1
ATOM 1055 O O . GLN A 1 138 ? -12.578 -4.414 21.812 1 98.25 138 GLN A O 1
ATOM 1060 N N . GLY A 1 139 ? -10.93 -3.512 20.562 1 97.94 139 GLY A N 1
ATOM 1061 C CA . GLY A 1 139 ? -10.312 -4.789 20.25 1 97.94 139 GLY A CA 1
ATOM 1062 C C . GLY A 1 139 ? -11 -5.523 19.109 1 97.94 139 GLY A C 1
ATOM 1063 O O . GLY A 1 139 ? -10.773 -6.723 18.922 1 97.94 139 GLY A O 1
ATOM 1064 N N . HIS A 1 140 ? -11.789 -4.844 18.328 1 98.31 140 HIS A N 1
ATOM 1065 C CA . HIS A 1 140 ? -12.648 -5.508 17.344 1 98.31 140 HIS A CA 1
ATOM 1066 C C . HIS A 1 140 ? -11.859 -5.895 16.109 1 98.31 140 HIS A C 1
ATOM 1068 O O . HIS A 1 140 ? -12.375 -6.594 15.227 1 98.31 140 HIS A O 1
ATOM 1074 N N . PHE A 1 141 ? -10.578 -5.535 16.031 1 97.44 141 PHE A N 1
ATOM 1075 C CA . PHE A 1 141 ? -9.734 -5.938 14.914 1 97.44 141 PHE A CA 1
ATOM 1076 C C . PHE A 1 141 ? -8.836 -7.105 15.305 1 97.44 141 PHE A C 1
ATOM 1078 O O . PHE A 1 141 ? -8.141 -7.672 14.461 1 97.44 141 PHE A O 1
ATOM 1085 N N . GLY A 1 142 ? -8.812 -7.5 16.625 1 97.44 142 GLY A N 1
ATOM 1086 C CA . GLY A 1 142 ? -7.797 -8.453 17.062 1 97.44 142 GLY A CA 1
ATOM 1087 C C . GLY A 1 142 ? -6.387 -7.922 16.906 1 97.44 142 GLY A C 1
ATOM 1088 O O . GLY A 1 142 ? -6.117 -6.758 17.234 1 97.44 142 GLY A O 1
ATOM 1089 N N . ARG A 1 143 ? -5.465 -8.82 16.562 1 97.25 143 ARG A N 1
ATOM 1090 C CA . ARG A 1 143 ? -4.109 -8.383 16.234 1 97.25 143 ARG A CA 1
ATOM 1091 C C . ARG A 1 143 ? -4.074 -7.66 14.891 1 97.25 143 ARG A C 1
ATOM 1093 O O . ARG A 1 143 ? -4.324 -8.266 13.852 1 97.25 143 ARG A O 1
ATOM 1100 N N . ILE A 1 144 ? -3.775 -6.363 14.953 1 97.81 144 ILE A N 1
ATOM 1101 C CA . ILE A 1 144 ? -3.67 -5.598 13.719 1 97.81 144 ILE A CA 1
ATOM 1102 C C . ILE A 1 144 ? -2.369 -5.953 13 1 97.81 144 ILE A C 1
ATOM 1104 O O . ILE A 1 144 ? -1.302 -5.988 13.617 1 97.81 144 ILE A O 1
ATOM 1108 N N . THR A 1 145 ? -2.475 -6.18 11.664 1 97.31 145 THR A N 1
ATOM 1109 C CA . THR A 1 145 ? -1.303 -6.578 10.891 1 97.31 145 THR A CA 1
ATOM 1110 C C . THR A 1 145 ? -0.839 -5.445 9.984 1 97.31 145 THR A C 1
ATOM 1112 O O . THR A 1 145 ? 0.358 -5.289 9.734 1 97.31 145 THR A O 1
ATOM 1115 N N . ARG A 1 146 ? -1.782 -4.684 9.453 1 97.25 146 ARG A N 1
ATOM 1116 C CA . ARG A 1 146 ? -1.387 -3.709 8.445 1 97.25 146 ARG A CA 1
ATOM 1117 C C . ARG A 1 146 ? -2.365 -2.541 8.391 1 97.25 146 ARG A C 1
ATOM 1119 O O . ARG A 1 146 ? -3.561 -2.715 8.641 1 97.25 146 ARG A O 1
ATOM 1126 N N . LEU A 1 147 ? -1.904 -1.404 8.133 1 97.62 147 LEU A N 1
ATOM 1127 C CA . LEU A 1 147 ? -2.674 -0.229 7.742 1 97.62 147 LEU A CA 1
ATOM 1128 C C . LEU A 1 147 ? -2.076 0.416 6.496 1 97.62 147 LEU A C 1
ATOM 1130 O O . LEU A 1 147 ? -0.909 0.81 6.492 1 97.62 147 LEU A O 1
ATOM 1134 N N . ARG A 1 148 ? -2.82 0.448 5.371 1 96.69 148 ARG A N 1
ATOM 1135 C CA . ARG A 1 148 ? -2.471 1.163 4.148 1 96.69 148 ARG A CA 1
ATOM 1136 C C . ARG A 1 148 ? -3.307 2.43 3.998 1 96.69 148 ARG A C 1
ATOM 1138 O O . ARG A 1 148 ? -4.535 2.367 3.957 1 96.69 148 ARG A O 1
ATOM 1145 N N . HIS A 1 149 ? -2.678 3.535 3.994 1 96.31 149 HIS A N 1
ATOM 1146 C CA . HIS A 1 149 ? -3.379 4.805 3.859 1 96.31 149 HIS A CA 1
ATOM 1147 C C . HIS A 1 149 ? -2.82 5.625 2.699 1 96.31 149 HIS A C 1
ATOM 1149 O O . HIS A 1 149 ? -1.613 5.605 2.447 1 96.31 149 HIS A O 1
ATOM 1155 N N . SER A 1 150 ? -3.703 6.297 1.938 1 94.94 150 SER A N 1
ATOM 1156 C CA . SER A 1 150 ? -3.264 7.188 0.868 1 94.94 150 SER A CA 1
ATOM 1157 C C . SER A 1 150 ? -4.031 8.508 0.893 1 94.94 150 SER A C 1
ATOM 1159 O O . SER A 1 150 ? -5.168 8.555 1.365 1 94.94 150 SER A O 1
ATOM 1161 N N . ASN A 1 151 ? -3.443 9.516 0.535 1 95.25 151 ASN A N 1
ATOM 1162 C CA . ASN A 1 151 ? -3.988 10.859 0.341 1 95.25 151 ASN A CA 1
ATOM 1163 C C . ASN A 1 151 ? -3.361 11.547 -0.866 1 95.25 151 ASN A C 1
ATOM 1165 O O . ASN A 1 151 ? -2.182 11.906 -0.837 1 95.25 151 ASN A O 1
ATOM 1169 N N . CYS A 1 152 ? -4.125 11.742 -1.921 1 95.06 152 CYS A N 1
ATOM 1170 C CA . CYS A 1 152 ? -3.6 12.242 -3.186 1 95.06 152 CYS A CA 1
ATOM 1171 C C . CYS A 1 152 ? -4.594 13.188 -3.854 1 95.06 152 CYS A C 1
ATOM 1173 O O . CYS A 1 152 ? -5.773 13.203 -3.5 1 95.06 152 CYS A O 1
ATOM 1175 N N . HIS A 1 153 ? -4.133 14.031 -4.727 1 93.19 153 HIS A N 1
ATOM 1176 C CA . HIS A 1 153 ? -4.969 14.852 -5.602 1 93.19 153 HIS A CA 1
ATOM 1177 C C . HIS A 1 153 ? -4.238 15.203 -6.895 1 93.19 153 HIS A C 1
ATOM 1179 O O . HIS A 1 153 ? -3.135 14.711 -7.141 1 93.19 153 HIS A O 1
ATOM 1185 N N . SER A 1 154 ? -4.848 16 -7.719 1 92.69 154 SER A N 1
ATOM 1186 C CA . SER A 1 154 ? -4.297 16.328 -9.031 1 92.69 154 SER A CA 1
ATOM 1187 C C . SER A 1 154 ? -3.818 17.766 -9.094 1 92.69 154 SER A C 1
ATOM 1189 O O . SER A 1 154 ? -3.789 18.375 -10.164 1 92.69 154 SER A O 1
ATOM 1191 N N . GLY A 1 155 ? -3.473 18.297 -8.039 1 88.56 155 GLY A N 1
ATOM 1192 C CA . GLY A 1 155 ? -3.189 19.719 -7.957 1 88.56 155 GLY A CA 1
ATOM 1193 C C . GLY A 1 155 ? -2.07 20.156 -8.883 1 88.56 155 GLY A C 1
ATOM 1194 O O . GLY A 1 155 ? -2.146 21.234 -9.492 1 88.56 155 GLY A O 1
ATOM 1195 N N . SER A 1 156 ? -1.088 19.359 -8.969 1 89.06 156 SER A N 1
ATOM 1196 C CA . SER A 1 156 ? 0.037 19.703 -9.828 1 89.06 156 SER A CA 1
ATOM 1197 C C . SER A 1 156 ? -0.361 19.672 -11.297 1 89.06 156 SER A C 1
ATOM 1199 O O . SER A 1 156 ? 0.164 20.438 -12.109 1 89.06 156 SER A O 1
ATOM 1201 N N . LEU A 1 157 ? -1.254 18.797 -11.594 1 90.44 157 LEU A N 1
ATOM 1202 C CA . LEU A 1 157 ? -1.704 18.688 -12.977 1 90.44 157 LEU A CA 1
ATOM 1203 C C . LEU A 1 157 ? -2.561 19.891 -13.359 1 90.44 157 LEU A C 1
ATOM 1205 O O . LEU A 1 157 ? -2.602 20.281 -14.531 1 90.44 157 LEU A O 1
ATOM 1209 N N . GLY A 1 158 ? -3.168 20.453 -12.367 1 87 158 GLY A N 1
ATOM 1210 C CA . GLY A 1 158 ? -4.027 21.609 -12.594 1 87 158 GLY A CA 1
ATOM 1211 C C . GLY A 1 158 ? -3.346 22.938 -12.281 1 87 158 GLY A C 1
ATOM 1212 O O . GLY A 1 158 ? -4.004 23.969 -12.203 1 87 158 GLY A O 1
ATOM 1213 N N . ASP A 1 159 ? -2.107 22.906 -11.977 1 86.31 159 ASP A N 1
ATOM 1214 C CA . ASP A 1 159 ? -1.323 24.094 -11.664 1 86.31 159 ASP A CA 1
ATOM 1215 C C . ASP A 1 159 ? -1.894 24.828 -10.461 1 86.31 159 ASP A C 1
ATOM 1217 O O . ASP A 1 159 ? -2.084 26.047 -10.5 1 86.31 159 ASP A O 1
ATOM 1221 N N . TRP A 1 160 ? -2.262 24.062 -9.5 1 86 160 TRP A N 1
ATOM 1222 C CA . TRP A 1 160 ? -2.855 24.641 -8.297 1 86 160 TRP A CA 1
ATOM 1223 C C . TRP A 1 160 ? -1.855 25.531 -7.57 1 86 160 TRP A C 1
ATOM 1225 O O . TRP A 1 160 ? -2.246 26.406 -6.809 1 86 160 TRP A O 1
ATOM 1235 N N . PHE A 1 161 ? -0.571 25.219 -7.832 1 90.12 161 PHE A N 1
ATOM 1236 C CA . PHE A 1 161 ? 0.436 26 -7.113 1 90.12 161 PHE A CA 1
ATOM 1237 C C . PHE A 1 161 ? 0.794 27.266 -7.887 1 90.12 161 PHE A C 1
ATOM 1239 O O . PHE A 1 161 ? 1.79 27.297 -8.609 1 90.12 161 PHE A O 1
ATOM 1246 N N . THR A 1 162 ? -0.028 28.328 -7.715 1 85.19 162 THR A N 1
ATOM 1247 C CA . THR A 1 162 ? 0.169 29.656 -8.289 1 85.19 162 THR A CA 1
ATOM 1248 C C . THR A 1 162 ? 1.362 30.359 -7.648 1 85.19 162 THR A C 1
ATOM 1250 O O . THR A 1 162 ? 1.979 29.828 -6.723 1 85.19 162 THR A O 1
ATOM 1253 N N . PRO A 1 163 ? 1.55 31.5 -8.188 1 86.69 163 PRO A N 1
ATOM 1254 C CA . PRO A 1 163 ? 2.67 32.219 -7.582 1 86.69 163 PRO A CA 1
ATOM 1255 C C . PRO A 1 163 ? 2.518 32.375 -6.07 1 86.69 163 PRO A C 1
ATOM 1257 O O . PRO A 1 163 ? 3.506 32.312 -5.336 1 86.69 163 PRO A O 1
ATOM 1260 N N . GLU A 1 164 ? 1.325 32.5 -5.676 1 88.81 164 GLU A N 1
ATOM 1261 C CA . GLU A 1 164 ? 1.032 32.688 -4.258 1 88.81 164 GLU A CA 1
ATOM 1262 C C . GLU A 1 164 ? 1.414 31.438 -3.455 1 88.81 164 GLU A C 1
ATOM 1264 O O . GLU A 1 164 ? 1.852 31.547 -2.309 1 88.81 164 GLU A O 1
ATOM 1269 N N . TRP A 1 165 ? 1.296 30.297 -4.047 1 93.56 165 TRP A N 1
ATOM 1270 C CA . TRP A 1 165 ? 1.464 29.062 -3.293 1 93.56 165 TRP A CA 1
ATOM 1271 C C . TRP A 1 165 ? 2.682 28.281 -3.785 1 93.56 165 TRP A C 1
ATOM 1273 O O . TRP A 1 165 ? 2.889 27.125 -3.398 1 93.56 165 TRP A O 1
ATOM 1283 N N . LEU A 1 166 ? 3.486 28.953 -4.539 1 94.81 166 LEU A N 1
ATOM 1284 C CA . LEU A 1 166 ? 4.633 28.312 -5.164 1 94.81 166 LEU A CA 1
ATOM 1285 C C . LEU A 1 166 ? 5.652 27.891 -4.109 1 94.81 166 LEU A C 1
ATOM 1287 O O . LEU A 1 166 ? 6.426 26.953 -4.332 1 94.81 166 LEU A O 1
ATOM 1291 N N . TRP A 1 167 ? 5.641 28.547 -2.975 1 96.31 167 TRP A N 1
ATOM 1292 C CA . TRP A 1 167 ? 6.566 28.203 -1.9 1 96.31 167 TRP A CA 1
ATOM 1293 C C . TRP A 1 167 ? 6.395 26.734 -1.486 1 96.31 167 TRP A C 1
ATOM 1295 O O . TRP A 1 167 ? 7.344 26.109 -1.016 1 96.31 167 TRP A O 1
ATOM 1305 N N . MET A 1 168 ? 5.254 26.172 -1.668 1 96.5 168 MET A N 1
ATOM 1306 C CA . MET A 1 168 ? 4.953 24.797 -1.276 1 96.5 168 MET A CA 1
ATOM 1307 C C . MET A 1 168 ? 5.738 23.812 -2.129 1 96.5 168 MET A C 1
ATOM 1309 O O . MET A 1 168 ? 5.898 22.656 -1.748 1 96.5 168 MET A O 1
ATOM 1313 N N . THR A 1 169 ? 6.199 24.266 -3.24 1 96.81 169 THR A N 1
ATOM 1314 C CA . THR A 1 169 ? 6.953 23.391 -4.133 1 96.81 169 THR A CA 1
ATOM 1315 C C . THR A 1 169 ? 8.453 23.609 -3.969 1 96.81 169 THR A C 1
ATOM 1317 O O . THR A 1 169 ? 9.25 23.125 -4.77 1 96.81 169 THR A O 1
ATOM 1320 N N . ASP A 1 170 ? 8.891 24.406 -3.027 1 96.81 170 ASP A N 1
ATOM 1321 C CA . ASP A 1 170 ? 10.289 24.656 -2.688 1 96.81 170 ASP A CA 1
ATOM 1322 C C . ASP A 1 170 ? 10.672 23.953 -1.383 1 96.81 170 ASP A C 1
ATOM 1324 O O . ASP A 1 170 ? 10.383 24.469 -0.296 1 96.81 170 ASP A O 1
ATOM 1328 N N . PRO A 1 171 ? 11.43 22.891 -1.468 1 95.44 171 PRO A N 1
ATOM 1329 C CA . PRO A 1 171 ? 11.766 22.125 -0.259 1 95.44 171 PRO A CA 1
ATOM 1330 C C . PRO A 1 171 ? 12.539 22.969 0.761 1 95.44 171 PRO A C 1
ATOM 1332 O O . PRO A 1 171 ? 12.492 22.672 1.959 1 95.44 171 PRO A O 1
ATOM 1335 N N . ALA A 1 172 ? 13.195 23.953 0.328 1 96.69 172 ALA A N 1
ATOM 1336 C CA . ALA A 1 172 ? 13.914 24.812 1.266 1 96.69 172 ALA A CA 1
ATOM 1337 C C . ALA A 1 172 ? 12.945 25.594 2.148 1 96.69 172 ALA A C 1
ATOM 1339 O O . ALA A 1 172 ? 13.281 25.969 3.27 1 96.69 172 ALA A O 1
ATOM 1340 N N . GLN A 1 173 ? 11.734 25.828 1.642 1 97.56 173 GLN A N 1
ATOM 1341 C CA . GLN A 1 173 ? 10.719 26.562 2.389 1 97.56 173 GLN A CA 1
ATOM 1342 C C . GLN A 1 173 ? 9.703 25.625 3.021 1 97.56 173 GLN A C 1
ATOM 1344 O O . GLN A 1 173 ? 9.289 25.812 4.164 1 97.56 173 GLN A O 1
ATOM 1349 N N . ALA A 1 174 ? 9.344 24.562 2.289 1 97.69 174 ALA A N 1
ATOM 1350 C CA . ALA A 1 174 ? 8.258 23.688 2.727 1 97.69 174 ALA A CA 1
ATOM 1351 C C . ALA A 1 174 ? 8.789 22.484 3.498 1 97.69 174 ALA A C 1
ATOM 1353 O O . ALA A 1 174 ? 8.062 21.859 4.27 1 97.69 174 ALA A O 1
ATOM 1354 N N . GLY A 1 175 ? 10.047 22.141 3.268 1 97.06 175 GLY A N 1
ATOM 1355 C CA . GLY A 1 175 ? 10.656 20.969 3.904 1 97.06 175 GLY A CA 1
ATOM 1356 C C . GLY A 1 175 ? 10.375 19.672 3.17 1 97.06 175 GLY A C 1
ATOM 1357 O O . GLY A 1 175 ? 11.141 18.719 3.271 1 97.06 175 GLY A O 1
ATOM 1358 N N . VAL A 1 176 ? 9.273 19.625 2.494 1 97.81 176 VAL A N 1
ATOM 1359 C CA . VAL A 1 176 ? 8.836 18.406 1.804 1 97.81 176 VAL A CA 1
ATOM 1360 C C . VAL A 1 176 ? 8.141 18.781 0.498 1 97.81 176 VAL A C 1
ATOM 1362 O O . VAL A 1 176 ? 7.848 19.953 0.256 1 97.81 176 VAL A O 1
ATOM 1365 N N . GLY A 1 177 ? 8.016 17.828 -0.383 1 97.81 177 GLY A N 1
ATOM 1366 C CA . GLY A 1 177 ? 7.156 17.969 -1.551 1 97.81 177 GLY A CA 1
ATOM 1367 C C . GLY A 1 177 ? 5.789 17.328 -1.365 1 97.81 177 GLY A C 1
ATOM 1368 O O . GLY A 1 177 ? 5.211 17.391 -0.28 1 97.81 177 GLY A O 1
ATOM 1369 N N . ALA A 1 178 ? 5.258 16.766 -2.432 1 96.94 178 ALA A N 1
ATOM 1370 C CA . ALA A 1 178 ? 3.914 16.188 -2.451 1 96.94 178 ALA A CA 1
ATOM 1371 C C . ALA A 1 178 ? 3.787 15.062 -1.434 1 96.94 178 ALA A C 1
ATOM 1373 O O . ALA A 1 178 ? 2.783 14.969 -0.726 1 96.94 178 ALA A O 1
ATOM 1374 N N . PHE A 1 179 ? 4.805 14.227 -1.403 1 98.19 179 PHE A N 1
ATOM 1375 C CA . PHE A 1 179 ? 4.789 13.078 -0.509 1 98.19 179 PHE A CA 1
ATOM 1376 C C . PHE A 1 179 ? 4.598 13.516 0.937 1 98.19 179 PHE A C 1
ATOM 1378 O O . PHE A 1 179 ? 3.742 12.984 1.645 1 98.19 179 PHE A O 1
ATOM 1385 N N . GLY A 1 180 ? 5.316 14.461 1.34 1 98.19 180 GLY A N 1
ATOM 1386 C CA . GLY A 1 180 ? 5.223 14.938 2.713 1 98.19 180 GLY A CA 1
ATOM 1387 C C . GLY A 1 180 ? 4.016 15.82 2.961 1 98.19 180 GLY A C 1
ATOM 1388 O O . GLY A 1 180 ? 3.41 15.766 4.035 1 98.19 180 GLY A O 1
ATOM 1389 N N . ASP A 1 181 ? 3.648 16.609 2.002 1 97 181 ASP A N 1
ATOM 1390 C CA . ASP A 1 181 ? 2.547 17.547 2.145 1 97 181 ASP A CA 1
ATOM 1391 C C . ASP A 1 181 ? 1.231 16.828 2.42 1 97 181 ASP A C 1
ATOM 1393 O O . ASP A 1 181 ? 0.532 17.141 3.385 1 97 181 ASP A O 1
ATOM 1397 N N . LEU A 1 182 ? 0.984 15.875 1.611 1 96.62 182 LEU A N 1
ATOM 1398 C CA . LEU A 1 182 ? -0.261 15.133 1.781 1 96.62 182 LEU A CA 1
ATOM 1399 C C . LEU A 1 182 ? -0.05 13.914 2.672 1 96.62 182 LEU A C 1
ATOM 1401 O O . LEU A 1 182 ? -0.959 13.508 3.398 1 96.62 182 LEU A O 1
ATOM 1405 N N . GLY A 1 183 ? 1.166 13.375 2.629 1 97.62 183 GLY A N 1
ATOM 1406 C CA . GLY A 1 183 ? 1.478 12.188 3.414 1 97.62 183 GLY A CA 1
ATOM 1407 C C . GLY A 1 183 ? 1.426 12.438 4.91 1 97.62 183 GLY A C 1
ATOM 1408 O O . GLY A 1 183 ? 1.191 11.508 5.691 1 97.62 183 GLY A O 1
ATOM 1409 N N . THR A 1 184 ? 1.648 13.617 5.305 1 98.19 184 THR A N 1
ATOM 1410 C CA . THR A 1 184 ? 1.626 13.93 6.73 1 98.19 184 THR A CA 1
ATOM 1411 C C . THR A 1 184 ? 0.242 13.672 7.32 1 98.19 184 THR A C 1
ATOM 1413 O O . THR A 1 184 ? 0.118 13.289 8.484 1 98.19 184 THR A O 1
ATOM 1416 N N . HIS A 1 185 ? -0.814 13.906 6.551 1 97.12 185 HIS A N 1
ATOM 1417 C CA . HIS A 1 185 ? -2.16 13.578 7.008 1 97.12 185 HIS A CA 1
ATOM 1418 C C . HIS A 1 185 ? -2.328 12.078 7.191 1 97.12 185 HIS A C 1
ATOM 1420 O O . HIS A 1 185 ? -2.908 11.633 8.188 1 97.12 185 HIS A O 1
ATOM 1426 N N . SER A 1 186 ? -1.841 11.352 6.25 1 97.25 186 SER A N 1
ATOM 1427 C CA . SER A 1 186 ? -1.879 9.898 6.344 1 97.25 186 SER A CA 1
ATOM 1428 C C . SER A 1 186 ? -1.067 9.398 7.535 1 97.25 186 SER A C 1
ATOM 1430 O O . SER A 1 186 ? -1.508 8.508 8.266 1 97.25 186 SER A O 1
ATOM 1432 N N . LEU A 1 187 ? 0.08 9.969 7.637 1 98.5 187 LEU A N 1
ATOM 1433 C CA . LEU A 1 187 ? 0.954 9.609 8.75 1 98.5 187 LEU A CA 1
ATOM 1434 C C . LEU A 1 187 ? 0.27 9.875 10.086 1 98.5 187 LEU A C 1
ATOM 1436 O O . LEU A 1 187 ? 0.343 9.055 11 1 98.5 187 LEU A O 1
ATOM 1440 N N . ASP A 1 188 ? -0.38 10.984 10.195 1 98.38 188 ASP A N 1
ATOM 1441 C CA . ASP A 1 188 ? -1.077 11.336 11.43 1 98.38 188 ASP A CA 1
ATOM 1442 C C . ASP A 1 188 ? -2.148 10.305 11.766 1 98.38 188 ASP A C 1
ATOM 1444 O O . ASP A 1 188 ? -2.23 9.836 12.906 1 98.38 188 ASP A O 1
ATOM 1448 N N . ILE A 1 189 ? -2.949 9.961 10.805 1 97.62 189 ILE A N 1
ATOM 1449 C CA . ILE A 1 189 ? -4.016 8.984 11.023 1 97.62 189 ILE A CA 1
ATOM 1450 C C . ILE A 1 189 ? -3.408 7.633 11.398 1 97.62 189 ILE A C 1
ATOM 1452 O O . ILE A 1 189 ? -3.885 6.965 12.312 1 97.62 189 ILE A O 1
ATOM 1456 N N . MET A 1 190 ? -2.359 7.277 10.742 1 98.25 190 MET A N 1
ATOM 1457 C CA . MET A 1 190 ? -1.701 6.004 11.008 1 98.25 190 MET A CA 1
ATOM 1458 C C . MET A 1 190 ? -1.193 5.945 12.445 1 98.25 190 MET A C 1
ATOM 1460 O O . MET A 1 190 ? -1.464 4.98 13.164 1 98.25 190 MET A O 1
ATOM 1464 N N . LEU A 1 191 ? -0.491 6.973 12.859 1 98.38 191 LEU A N 1
ATOM 1465 C CA . LEU A 1 191 ? 0.09 6.98 14.195 1 98.38 191 LEU A CA 1
ATOM 1466 C C . LEU A 1 191 ? -0.994 7.137 15.258 1 98.38 191 LEU A C 1
ATOM 1468 O O . LEU A 1 191 ? -0.873 6.594 16.359 1 98.38 191 LEU A O 1
ATOM 1472 N N . TRP A 1 192 ? -2.039 7.855 14.906 1 98.19 192 TRP A N 1
ATOM 1473 C CA . TRP A 1 192 ? -3.164 8.023 15.82 1 98.19 192 TRP A CA 1
ATOM 1474 C C . TRP A 1 192 ? -3.881 6.699 16.047 1 98.19 192 TRP A C 1
ATOM 1476 O O . TRP A 1 192 ? -4.293 6.395 17.172 1 98.19 192 TRP A O 1
ATOM 1486 N N . LEU A 1 193 ? -3.998 5.91 15.047 1 98.12 193 LEU A N 1
ATOM 1487 C CA . LEU A 1 193 ? -4.719 4.645 15.109 1 98.12 193 LEU A CA 1
ATOM 1488 C C . LEU A 1 193 ? -3.838 3.545 15.695 1 98.12 193 LEU A C 1
ATOM 1490 O O . LEU A 1 193 ? -4.301 2.73 16.5 1 98.12 193 LEU A O 1
ATOM 1494 N N . LEU A 1 194 ? -2.545 3.535 15.359 1 97.56 194 LEU A N 1
ATOM 1495 C CA . LEU A 1 194 ? -1.704 2.377 15.641 1 97.56 194 LEU A CA 1
ATOM 1496 C C . LEU A 1 194 ? -0.773 2.652 16.812 1 97.56 194 LEU A C 1
ATOM 1498 O O . LEU A 1 194 ? -0.166 1.728 17.359 1 97.56 194 LEU A O 1
ATOM 1502 N N . GLY A 1 195 ? -0.629 3.902 17.172 1 95.69 195 GLY A N 1
ATOM 1503 C CA . GLY A 1 195 ? 0.358 4.297 18.172 1 95.69 195 GLY A CA 1
ATOM 1504 C C . GLY A 1 195 ? 1.632 4.848 17.547 1 95.69 195 GLY A C 1
ATOM 1505 O O . GLY A 1 195 ? 1.781 4.863 16.328 1 95.69 195 GLY A O 1
ATOM 1506 N N . GLU A 1 196 ? 2.559 5.23 18.391 1 94.19 196 GLU A N 1
ATOM 1507 C CA . GLU A 1 196 ? 3.715 5.977 17.906 1 94.19 196 GLU A CA 1
ATOM 1508 C C . GLU A 1 196 ? 5 5.176 18.078 1 94.19 196 GLU A C 1
ATOM 1510 O O . GLU A 1 196 ? 6.098 5.73 18.016 1 94.19 196 GLU A O 1
ATOM 1515 N N . ASP A 1 197 ? 4.871 3.859 18.328 1 97.06 197 ASP A N 1
ATOM 1516 C CA . ASP A 1 197 ? 6.051 3.01 18.453 1 97.06 197 ASP A CA 1
ATOM 1517 C C . ASP A 1 197 ? 6.582 2.592 17.094 1 97.06 197 ASP A C 1
ATOM 1519 O O . ASP A 1 197 ? 6.574 1.406 16.75 1 97.06 197 ASP A O 1
ATOM 1523 N N . VAL A 1 198 ? 7.074 3.561 16.344 1 98.44 198 VAL A N 1
ATOM 1524 C CA . VAL A 1 198 ? 7.645 3.332 15.016 1 98.44 198 VAL A CA 1
ATOM 1525 C C . VAL A 1 198 ? 9.117 2.955 15.141 1 98.44 198 VAL A C 1
ATOM 1527 O O . VAL A 1 198 ? 9.938 3.771 15.57 1 98.44 198 VAL A O 1
ATOM 1530 N N . ARG A 1 199 ? 9.453 1.803 14.711 1 98.12 199 ARG A N 1
ATOM 1531 C CA . ARG A 1 199 ? 10.82 1.312 14.852 1 98.12 199 ARG A CA 1
ATOM 1532 C C . ARG A 1 199 ? 11.703 1.829 13.727 1 98.12 199 ARG A C 1
ATOM 1534 O O . ARG A 1 199 ? 12.812 2.311 13.969 1 98.12 199 ARG A O 1
ATOM 1541 N N . GLN A 1 200 ? 11.234 1.748 12.531 1 98.38 200 GLN A N 1
ATOM 1542 C CA . GLN A 1 200 ? 11.992 2.184 11.359 1 98.38 200 GLN A CA 1
ATOM 1543 C C . GLN A 1 200 ? 11.07 2.395 10.164 1 98.38 200 GLN A C 1
ATOM 1545 O O . GLN A 1 200 ? 9.969 1.845 10.117 1 98.38 200 GLN A O 1
ATOM 1550 N N . VAL A 1 201 ? 11.586 3.195 9.25 1 98.81 201 VAL A N 1
ATOM 1551 C CA . VAL A 1 201 ? 10.797 3.584 8.094 1 98.81 201 VAL A CA 1
ATOM 1552 C C . VAL A 1 201 ? 11.688 3.67 6.859 1 98.81 201 VAL A C 1
ATOM 1554 O O . VAL A 1 201 ? 12.914 3.75 6.977 1 98.81 201 VAL A O 1
ATOM 1557 N N . THR A 1 202 ? 11.109 3.615 5.688 1 98.88 202 THR A N 1
ATOM 1558 C CA . THR A 1 202 ? 11.742 3.912 4.406 1 98.88 202 THR A CA 1
ATOM 1559 C C . THR A 1 202 ? 10.719 4.406 3.393 1 98.88 202 THR A C 1
ATOM 1561 O O . THR A 1 202 ? 9.516 4.418 3.674 1 98.88 202 THR A O 1
ATOM 1564 N N . ALA A 1 203 ? 11.227 4.906 2.289 1 98.75 203 ALA A N 1
ATOM 1565 C CA . ALA A 1 203 ? 10.297 5.445 1.297 1 98.75 203 ALA A CA 1
ATOM 1566 C C . ALA A 1 203 ? 10.945 5.5 -0.085 1 98.75 203 ALA A C 1
ATOM 1568 O O . ALA A 1 203 ? 12.148 5.285 -0.222 1 98.75 203 ALA A O 1
ATOM 1569 N N . SER A 1 204 ? 10.148 5.629 -1.075 1 98.62 204 SER A N 1
ATOM 1570 C CA . SER A 1 204 ? 10.492 5.957 -2.455 1 98.62 204 SER A CA 1
ATOM 1571 C C . SER A 1 204 ? 9.711 7.168 -2.945 1 98.62 204 SER A C 1
ATOM 1573 O O . SER A 1 204 ? 8.477 7.145 -2.973 1 98.62 204 SER A O 1
ATOM 1575 N N . VAL A 1 205 ? 10.398 8.25 -3.258 1 98.44 205 VAL A N 1
ATOM 1576 C CA . VAL A 1 205 ? 9.789 9.531 -3.602 1 98.44 205 VAL A CA 1
ATOM 1577 C C . VAL A 1 205 ? 10.344 10.023 -4.934 1 98.44 205 VAL A C 1
ATOM 1579 O O . VAL A 1 205 ? 11.547 9.922 -5.184 1 98.44 205 VAL A O 1
ATOM 1582 N N . HIS A 1 206 ? 9.375 10.594 -5.844 1 98.25 206 HIS A N 1
ATOM 1583 C CA . HIS A 1 206 ? 9.836 10.875 -7.199 1 98.25 206 HIS A CA 1
ATOM 1584 C C . HIS A 1 206 ? 9.086 12.055 -7.805 1 98.25 206 HIS A C 1
ATOM 1586 O O . HIS A 1 206 ? 8.141 12.562 -7.203 1 98.25 206 HIS A O 1
ATOM 1592 N N . VAL A 1 207 ? 9.633 12.492 -8.938 1 97.44 207 VAL A N 1
ATOM 1593 C CA . VAL A 1 207 ? 9.055 13.531 -9.773 1 97.44 207 VAL A CA 1
ATOM 1594 C C . VAL A 1 207 ? 8.438 12.906 -11.023 1 97.44 207 VAL A C 1
ATOM 1596 O O . VAL A 1 207 ? 9.047 12.039 -11.656 1 97.44 207 VAL A O 1
ATOM 1599 N N . ALA A 1 208 ? 7.234 13.289 -11.367 1 96.5 208 ALA A N 1
ATOM 1600 C CA . ALA A 1 208 ? 6.559 12.719 -12.523 1 96.5 208 ALA A CA 1
ATOM 1601 C C . ALA A 1 208 ? 6.543 13.703 -13.695 1 96.5 208 ALA A C 1
ATOM 1603 O O . ALA A 1 208 ? 6.934 13.359 -14.812 1 96.5 208 ALA A O 1
ATOM 1604 N N . THR A 1 209 ? 6.168 14.93 -13.438 1 94.56 209 THR A N 1
ATOM 1605 C CA . THR A 1 209 ? 5.934 15.883 -14.516 1 94.56 209 THR A CA 1
ATOM 1606 C C . THR A 1 209 ? 7.094 16.875 -14.633 1 94.56 209 THR A C 1
ATOM 1608 O O . THR A 1 209 ? 7.293 17.484 -15.68 1 94.56 209 THR A O 1
ATOM 1611 N N . GLY A 1 210 ? 7.762 17.156 -13.539 1 94.06 210 GLY A N 1
ATOM 1612 C CA . GLY A 1 210 ? 8.852 18.109 -13.531 1 94.06 210 GLY A CA 1
ATOM 1613 C C . GLY A 1 210 ? 8.375 19.562 -13.539 1 94.06 210 GLY A C 1
ATOM 1614 O O . GLY A 1 210 ? 9.18 20.484 -13.703 1 94.06 210 GLY A O 1
ATOM 1615 N N . ARG A 1 211 ? 7.129 19.781 -13.25 1 93.5 211 ARG A N 1
ATOM 1616 C CA . ARG A 1 211 ? 6.535 21.109 -13.328 1 93.5 211 ARG A CA 1
ATOM 1617 C C . ARG A 1 211 ? 7.152 22.031 -12.289 1 93.5 211 ARG A C 1
ATOM 1619 O O . ARG A 1 211 ? 7.199 23.25 -12.484 1 93.5 211 ARG A O 1
ATOM 1626 N N . TYR A 1 212 ? 7.633 21.469 -11.242 1 94.88 212 TYR A N 1
ATOM 1627 C CA . TYR A 1 212 ? 8.164 22.266 -10.141 1 94.88 212 TYR A CA 1
ATOM 1628 C C . TYR A 1 212 ? 9.602 21.859 -9.82 1 94.88 212 TYR A C 1
ATOM 1630 O O . TYR A 1 212 ? 9.984 21.766 -8.656 1 94.88 212 TYR A O 1
ATOM 1638 N N . GLY A 1 213 ? 10.312 21.531 -10.93 1 94 213 GLY A N 1
ATOM 1639 C CA . GLY A 1 213 ? 11.711 21.156 -10.789 1 94 213 GLY A CA 1
ATOM 1640 C C . GLY A 1 213 ? 11.906 19.828 -10.094 1 94 213 GLY A C 1
ATOM 1641 O O . GLY A 1 213 ? 11.289 18.828 -10.461 1 94 213 GLY A O 1
ATOM 1642 N N . ASP A 1 214 ? 12.734 19.938 -8.961 1 94.69 214 ASP A N 1
ATOM 1643 C CA . ASP A 1 214 ? 13.109 18.688 -8.297 1 94.69 214 ASP A CA 1
ATOM 1644 C C . ASP A 1 214 ? 12.188 18.406 -7.109 1 94.69 214 ASP A C 1
ATOM 1646 O O . ASP A 1 214 ? 12.367 17.406 -6.406 1 94.69 214 ASP A O 1
ATOM 1650 N N . CYS A 1 215 ? 11.195 19.188 -6.93 1 97.19 215 CYS A N 1
ATOM 1651 C CA . CYS A 1 215 ? 10.219 18.922 -5.879 1 97.19 215 CYS A CA 1
ATOM 1652 C C . CYS A 1 215 ? 9.438 17.656 -6.168 1 97.19 215 CYS A C 1
ATOM 1654 O O . CYS A 1 215 ? 8.859 17.5 -7.246 1 97.19 215 CYS A O 1
ATOM 1656 N N . ASP A 1 216 ? 9.492 16.781 -5.172 1 98 216 ASP A N 1
ATOM 1657 C CA . ASP A 1 216 ? 8.828 15.508 -5.426 1 98 216 ASP A CA 1
ATOM 1658 C C . ASP A 1 216 ? 7.324 15.703 -5.621 1 98 216 ASP A C 1
ATOM 1660 O O . ASP A 1 216 ? 6.723 16.594 -5.016 1 98 216 ASP A O 1
ATOM 1664 N N . GLU A 1 217 ? 6.742 14.852 -6.457 1 97.56 217 GLU A N 1
ATOM 1665 C CA . GLU A 1 217 ? 5.332 14.984 -6.82 1 97.56 217 GLU A CA 1
ATOM 1666 C C . GLU A 1 217 ? 4.527 13.773 -6.355 1 97.56 217 GLU A C 1
ATOM 1668 O O . GLU A 1 217 ? 3.297 13.797 -6.367 1 97.56 217 GLU A O 1
ATOM 1673 N N . TYR A 1 218 ? 5.215 12.719 -5.949 1 97.81 218 TYR A N 1
ATOM 1674 C CA . TYR A 1 218 ? 4.547 11.539 -5.402 1 97.81 218 TYR A CA 1
ATOM 1675 C C . TYR A 1 218 ? 5.535 10.641 -4.668 1 97.81 218 TYR A C 1
ATOM 1677 O O . TYR A 1 218 ? 6.75 10.781 -4.836 1 97.81 218 TYR A O 1
ATOM 1685 N N . GLY A 1 219 ? 4.957 9.766 -3.828 1 98.06 219 GLY A N 1
ATOM 1686 C CA . GLY A 1 219 ? 5.805 8.797 -3.148 1 98.06 219 GLY A CA 1
ATOM 1687 C C . GLY A 1 219 ? 5.02 7.777 -2.348 1 98.06 219 GLY A C 1
ATOM 1688 O O . GLY A 1 219 ? 3.797 7.883 -2.227 1 98.06 219 GLY A O 1
ATOM 1689 N N . GLU A 1 220 ? 5.758 6.762 -1.919 1 98.31 220 GLU A N 1
ATOM 1690 C CA . GLU A 1 220 ? 5.262 5.715 -1.032 1 98.31 220 GLU A CA 1
ATOM 1691 C C . GLU A 1 220 ? 6.242 5.441 0.103 1 98.31 220 GLU A C 1
ATOM 1693 O O . GLU A 1 220 ? 7.457 5.438 -0.108 1 98.31 220 GLU A O 1
ATOM 1698 N N . GLY A 1 221 ? 5.695 5.254 1.274 1 98.62 221 GLY A N 1
ATOM 1699 C CA . GLY A 1 221 ? 6.504 4.941 2.441 1 98.62 221 GLY A CA 1
ATOM 1700 C C . GLY A 1 221 ? 6.07 3.672 3.148 1 98.62 221 GLY A C 1
ATOM 1701 O O . GLY A 1 221 ? 4.918 3.252 3.027 1 98.62 221 GLY A O 1
ATOM 1702 N N . LEU A 1 222 ? 6.988 3.084 3.814 1 98.62 222 LEU A N 1
ATOM 1703 C CA . LEU A 1 222 ? 6.766 1.91 4.648 1 98.62 222 LEU A CA 1
ATOM 1704 C C . LEU A 1 222 ? 7.223 2.166 6.082 1 98.62 222 LEU A C 1
ATOM 1706 O O . LEU A 1 222 ? 8.297 2.738 6.301 1 98.62 222 LEU A O 1
ATOM 1710 N N . LEU A 1 223 ? 6.355 1.838 7 1 98.69 223 LEU A N 1
ATOM 1711 C CA . LEU A 1 223 ? 6.652 1.958 8.422 1 98.69 223 LEU A CA 1
ATOM 1712 C C . LEU A 1 223 ? 6.535 0.607 9.125 1 98.69 223 LEU A C 1
ATOM 1714 O O . LEU A 1 223 ? 5.594 -0.148 8.867 1 98.69 223 LEU A O 1
ATOM 1718 N N . GLU A 1 224 ? 7.473 0.326 9.977 1 98.31 224 GLU A N 1
ATOM 1719 C CA . GLU A 1 224 ? 7.398 -0.83 10.867 1 98.31 224 GLU A CA 1
ATOM 1720 C C . GLU A 1 224 ? 7.215 -0.397 12.32 1 98.31 224 GLU A C 1
ATOM 1722 O O . GLU A 1 224 ? 8.016 0.382 12.844 1 98.31 224 GLU A O 1
ATOM 1727 N N . PHE A 1 225 ? 6.176 -0.901 12.922 1 98.25 225 PHE A N 1
ATOM 1728 C CA . PHE A 1 225 ? 5.891 -0.593 14.32 1 98.25 225 PHE A CA 1
ATOM 1729 C C . PHE A 1 225 ? 6.508 -1.639 15.242 1 98.25 225 PHE A C 1
ATOM 1731 O O . PHE A 1 225 ? 6.855 -2.734 14.797 1 98.25 225 PHE A O 1
ATOM 1738 N N . GLY A 1 226 ? 6.617 -1.337 16.547 1 96.88 226 GLY A N 1
ATOM 1739 C CA . GLY A 1 226 ? 7.289 -2.186 17.516 1 96.88 226 GLY A CA 1
ATOM 1740 C C . GLY A 1 226 ? 6.629 -3.541 17.688 1 96.88 226 GLY A C 1
ATOM 1741 O O . GLY A 1 226 ? 7.297 -4.531 17.984 1 96.88 226 GLY A O 1
ATOM 1742 N N . ASP A 1 227 ? 5.344 -3.59 17.438 1 96.25 227 ASP A N 1
ATOM 1743 C CA . ASP A 1 227 ? 4.621 -4.844 17.641 1 96.25 227 ASP A CA 1
ATOM 1744 C C . ASP A 1 227 ? 4.559 -5.648 16.344 1 96.25 227 ASP A C 1
ATOM 1746 O O . ASP A 1 227 ? 3.867 -6.668 16.266 1 96.25 227 ASP A O 1
ATOM 1750 N N . GLY A 1 228 ? 5.16 -5.152 15.312 1 96.38 228 GLY A N 1
ATOM 1751 C CA . GLY A 1 228 ? 5.207 -5.867 14.047 1 96.38 228 GLY A CA 1
ATOM 1752 C C . GLY A 1 228 ? 4.18 -5.379 13.047 1 96.38 228 GLY A C 1
ATOM 1753 O O . GLY A 1 228 ? 4.215 -5.766 11.875 1 96.38 228 GLY A O 1
ATOM 1754 N N . THR A 1 229 ? 3.262 -4.52 13.469 1 98.12 229 THR A N 1
ATOM 1755 C CA . THR A 1 229 ? 2.328 -3.934 12.516 1 98.12 229 THR A CA 1
ATOM 1756 C C . THR A 1 229 ? 3.074 -3.158 11.43 1 98.12 229 THR A C 1
ATOM 1758 O O . THR A 1 229 ? 4.055 -2.469 11.719 1 98.12 229 THR A O 1
ATOM 1761 N N . VAL A 1 230 ? 2.586 -3.316 10.219 1 98.25 230 VAL A N 1
ATOM 1762 C CA . VAL A 1 230 ? 3.229 -2.631 9.102 1 98.25 230 VAL A CA 1
ATOM 1763 C C . VAL A 1 230 ? 2.295 -1.557 8.547 1 98.25 230 VAL A C 1
ATOM 1765 O O . VAL A 1 230 ? 1.104 -1.805 8.344 1 98.25 230 VAL A O 1
ATOM 1768 N N . GLY A 1 231 ? 2.801 -0.406 8.398 1 98 231 GLY A N 1
ATOM 1769 C CA . GLY A 1 231 ? 2.074 0.686 7.77 1 98 231 GLY A CA 1
ATOM 1770 C C . GLY A 1 231 ? 2.66 1.102 6.434 1 98 231 GLY A C 1
ATOM 1771 O O . GLY A 1 231 ? 3.883 1.113 6.262 1 98 231 GLY A O 1
ATOM 1772 N N . SER A 1 232 ? 1.812 1.396 5.484 1 97.94 232 SER A N 1
ATOM 1773 C CA . SER A 1 232 ? 2.264 2.029 4.246 1 97.94 232 SER A CA 1
ATOM 1774 C C . SER A 1 232 ? 1.455 3.285 3.943 1 97.94 232 SER A C 1
ATOM 1776 O O . SER A 1 232 ? 0.244 3.322 4.172 1 97.94 232 SER A O 1
ATOM 1778 N N . LEU A 1 233 ? 2.096 4.285 3.473 1 97.69 233 LEU A N 1
ATOM 1779 C CA . LEU A 1 233 ? 1.396 5.504 3.086 1 97.69 233 LEU A CA 1
ATOM 1780 C C . LEU A 1 233 ? 1.804 5.941 1.682 1 97.69 233 LEU A C 1
ATOM 1782 O O . LEU A 1 233 ? 2.967 5.801 1.296 1 97.69 233 LEU A O 1
ATOM 1786 N N . ALA A 1 234 ? 0.838 6.379 0.933 1 97 234 ALA A N 1
ATOM 1787 C CA . ALA A 1 234 ? 1.021 6.914 -0.413 1 97 234 ALA A CA 1
ATOM 1788 C C . ALA A 1 234 ? 0.443 8.32 -0.526 1 97 234 ALA A C 1
ATOM 1790 O O . ALA A 1 234 ? -0.626 8.609 0.019 1 97 234 ALA A O 1
ATOM 1791 N N . ALA A 1 235 ? 1.187 9.148 -1.164 1 97.62 235 ALA A N 1
ATOM 1792 C CA . ALA A 1 235 ? 0.729 10.523 -1.363 1 97.62 235 ALA A CA 1
ATOM 1793 C C . ALA A 1 235 ? 1.253 11.094 -2.68 1 97.62 235 ALA A C 1
ATOM 1795 O O . ALA A 1 235 ? 2.275 10.633 -3.195 1 97.62 235 ALA A O 1
ATOM 1796 N N . GLY A 1 236 ? 0.539 12.086 -3.199 1 96.69 236 GLY A N 1
ATOM 1797 C CA . GLY A 1 236 ? 0.961 12.695 -4.449 1 96.69 236 GLY A CA 1
ATOM 1798 C C . GLY A 1 236 ? 0.073 13.852 -4.879 1 96.69 236 GLY A C 1
ATOM 1799 O O . GLY A 1 236 ? -1.079 13.945 -4.453 1 96.69 236 GLY A O 1
ATOM 1800 N N . TRP A 1 237 ? 0.628 14.727 -5.762 1 96.75 237 TRP A N 1
ATOM 1801 C CA . TRP A 1 237 ? -0.079 15.867 -6.324 1 96.75 237 TRP A CA 1
ATOM 1802 C C . TRP A 1 237 ? -0.499 15.594 -7.766 1 96.75 237 TRP A C 1
ATOM 1804 O O . TRP A 1 237 ? -1.054 16.469 -8.438 1 96.75 237 TRP A O 1
ATOM 1814 N N . VAL A 1 238 ? -0.173 14.352 -8.242 1 96.19 238 VAL A N 1
ATOM 1815 C CA . VAL A 1 238 ? -0.317 14.141 -9.68 1 96.19 238 VAL A CA 1
ATOM 1816 C C . VAL A 1 238 ? -1.31 13.008 -9.938 1 96.19 238 VAL A C 1
ATOM 1818 O O . VAL A 1 238 ? -1.279 12.375 -11 1 96.19 238 VAL A O 1
ATOM 1821 N N . ASP A 1 239 ? -2.176 12.711 -9 1 93.94 239 ASP A N 1
ATOM 1822 C CA . ASP A 1 239 ? -3.203 11.688 -9.141 1 93.94 239 ASP A CA 1
ATOM 1823 C C . ASP A 1 239 ? -4.512 12.281 -9.656 1 93.94 239 ASP A C 1
ATOM 1825 O O . ASP A 1 239 ? -5.07 13.188 -9.031 1 93.94 239 ASP A O 1
ATOM 1829 N N . VAL A 1 240 ? -5.031 11.734 -10.711 1 92.94 240 VAL A N 1
ATOM 1830 C CA . VAL A 1 240 ? -6.203 12.336 -11.336 1 92.94 240 VAL A CA 1
ATOM 1831 C C . VAL A 1 240 ? -7.453 11.992 -10.531 1 92.94 240 VAL A C 1
ATOM 1833 O O . VAL A 1 240 ? -8.508 12.602 -10.727 1 92.94 240 VAL A O 1
ATOM 1836 N N . ALA A 1 241 ? -7.359 10.922 -9.828 1 82.31 241 ALA A N 1
ATOM 1837 C CA . ALA A 1 241 ? -8.438 10.562 -8.906 1 82.31 241 ALA A CA 1
ATOM 1838 C C . ALA A 1 241 ? -7.887 10 -7.605 1 82.31 241 ALA A C 1
ATOM 1840 O O . ALA A 1 241 ? -7.207 8.969 -7.609 1 82.31 241 ALA A O 1
ATOM 1841 N N . HIS A 1 242 ? -7.832 10.656 -6.633 1 66.31 242 HIS A N 1
ATOM 1842 C CA . HIS A 1 242 ? -7.309 9.898 -5.5 1 66.31 242 HIS A CA 1
ATOM 1843 C C . HIS A 1 242 ? -7.719 10.539 -4.176 1 66.31 242 HIS A C 1
ATOM 1845 O O . HIS A 1 242 ? -6.918 11.227 -3.539 1 66.31 242 HIS A O 1
ATOM 1851 N N . PRO A 1 243 ? -8.961 10.094 -3.941 1 69.5 243 PRO A N 1
ATOM 1852 C CA . PRO A 1 243 ? -9.445 10.367 -2.586 1 69.5 243 PRO A CA 1
ATOM 1853 C C . PRO A 1 243 ? -8.656 9.617 -1.517 1 69.5 243 PRO A C 1
ATOM 1855 O O . PRO A 1 243 ? -7.773 8.812 -1.843 1 69.5 243 PRO A O 1
ATOM 1858 N N . VAL A 1 244 ? -8.797 9.969 -0.313 1 82.69 244 VAL A N 1
ATOM 1859 C CA . VAL A 1 244 ? -8.305 9.297 0.887 1 82.69 244 VAL A CA 1
ATOM 1860 C C . VAL A 1 244 ? -8.781 7.844 0.899 1 82.69 244 VAL A C 1
ATOM 1862 O O . VAL A 1 244 ? -9.984 7.582 0.789 1 82.69 244 VAL A O 1
ATOM 1865 N N . ASN A 1 245 ? -7.848 6.957 0.788 1 89.94 245 ASN A N 1
ATOM 1866 C CA . ASN A 1 245 ? -8.133 5.531 0.905 1 89.94 245 ASN A CA 1
ATOM 1867 C C . ASN A 1 245 ? -7.469 4.93 2.143 1 89.94 245 ASN A C 1
ATOM 1869 O O . ASN A 1 245 ? -6.457 5.445 2.623 1 89.94 245 ASN A O 1
ATOM 1873 N N . LEU A 1 246 ? -8.086 3.916 2.637 1 93.62 246 LEU A N 1
ATOM 1874 C CA . LEU A 1 246 ? -7.57 3.248 3.826 1 93.62 246 LEU A CA 1
ATOM 1875 C C . LEU A 1 246 ? -7.922 1.764 3.812 1 93.62 246 LEU A C 1
ATOM 1877 O O . LEU A 1 246 ? -9.047 1.391 3.467 1 93.62 246 LEU A O 1
ATOM 1881 N N . ILE A 1 247 ? -6.977 0.926 4.055 1 94.81 247 ILE A N 1
ATOM 1882 C CA . ILE A 1 247 ? -7.199 -0.485 4.352 1 94.81 247 ILE A CA 1
ATOM 1883 C C . ILE A 1 247 ? -6.582 -0.831 5.703 1 94.81 247 ILE A C 1
ATOM 1885 O O . ILE A 1 247 ? -5.391 -0.606 5.926 1 94.81 247 ILE A O 1
ATOM 1889 N N . LEU A 1 248 ? -7.383 -1.286 6.602 1 96.5 248 LEU A N 1
ATOM 1890 C CA . LEU A 1 248 ? -6.969 -1.739 7.926 1 96.5 248 LEU A CA 1
ATOM 1891 C C . LEU A 1 248 ? -7.277 -3.221 8.117 1 96.5 248 LEU A C 1
ATOM 1893 O O . LEU A 1 248 ? -8.43 -3.639 8 1 96.5 248 LEU A O 1
ATOM 1897 N N . SER A 1 249 ? -6.211 -3.971 8.422 1 96.56 249 SER A N 1
ATOM 1898 C CA . SER A 1 249 ? -6.371 -5.418 8.516 1 96.56 249 SER A CA 1
ATOM 1899 C C . SER A 1 249 ? -5.938 -5.934 9.883 1 96.56 249 SER A C 1
ATOM 1901 O O . SER A 1 249 ? -4.938 -5.469 10.438 1 96.56 249 SER A O 1
ATOM 1903 N N . GLY A 1 250 ? -6.715 -6.863 10.359 1 96.69 250 GLY A N 1
ATOM 1904 C CA . GLY A 1 250 ? -6.402 -7.578 11.586 1 96.69 250 GLY A CA 1
ATOM 1905 C C . GLY A 1 250 ? -6.938 -9 11.602 1 96.69 250 GLY A C 1
ATOM 1906 O O . GLY A 1 250 ? -7.637 -9.414 10.672 1 96.69 250 GLY A O 1
ATOM 1907 N N . THR A 1 251 ? -6.645 -9.742 12.633 1 96.5 251 THR A N 1
ATOM 1908 C CA . THR A 1 251 ? -6.988 -11.156 12.734 1 96.5 251 THR A CA 1
ATOM 1909 C C . THR A 1 251 ? -8.469 -11.336 13.031 1 96.5 251 THR A C 1
ATOM 1911 O O . THR A 1 251 ? -9.008 -12.438 12.906 1 96.5 251 THR A O 1
ATOM 1914 N N . GLU A 1 252 ? -9.156 -10.211 13.422 1 96.94 252 GLU A N 1
ATOM 1915 C CA . GLU A 1 252 ? -10.57 -10.352 13.773 1 96.94 252 GLU A CA 1
ATOM 1916 C C . GLU A 1 252 ? -11.406 -9.234 13.164 1 96.94 252 GLU A C 1
ATOM 1918 O O . GLU A 1 252 ? -12.609 -9.148 13.406 1 96.94 252 GLU A O 1
ATOM 1923 N N . GLY A 1 253 ? -10.797 -8.406 12.398 1 96.88 253 GLY A N 1
ATOM 1924 C CA . GLY A 1 253 ? -11.5 -7.305 11.758 1 96.88 253 GLY A CA 1
ATOM 1925 C C . GLY A 1 253 ? -10.789 -6.785 10.516 1 96.88 253 GLY A C 1
ATOM 1926 O O . GLY A 1 253 ? -9.594 -7.02 10.336 1 96.88 253 GLY A O 1
ATOM 1927 N N . HIS A 1 254 ? -11.562 -6.164 9.688 1 96.38 254 HIS A N 1
ATOM 1928 C CA . HIS A 1 254 ? -11.086 -5.555 8.453 1 96.38 254 HIS A CA 1
ATOM 1929 C C . HIS A 1 254 ? -11.93 -4.34 8.07 1 96.38 254 HIS A C 1
ATOM 1931 O O . HIS A 1 254 ? -13.148 -4.344 8.258 1 96.38 254 HIS A O 1
ATOM 1937 N N . ALA A 1 255 ? -11.219 -3.324 7.582 1 95.31 255 ALA A N 1
ATOM 1938 C CA . ALA A 1 255 ? -11.93 -2.141 7.102 1 95.31 255 ALA A CA 1
ATOM 1939 C C . ALA A 1 255 ? -11.289 -1.593 5.828 1 95.31 255 ALA A C 1
ATOM 1941 O O . ALA A 1 255 ? -10.062 -1.603 5.691 1 95.31 255 ALA A O 1
ATOM 1942 N N . TYR A 1 256 ? -12.078 -1.171 4.965 1 91.81 256 TYR A N 1
ATOM 1943 C CA . TYR A 1 256 ? -11.57 -0.417 3.824 1 91.81 256 TYR A CA 1
ATOM 1944 C C . TYR A 1 256 ? -12.469 0.777 3.518 1 91.81 256 TYR A C 1
ATOM 1946 O O . TYR A 1 256 ? -13.688 0.7 3.672 1 91.81 256 TYR A O 1
ATOM 1954 N N . VAL A 1 257 ? -11.797 1.854 3.283 1 90.31 257 VAL A N 1
ATOM 1955 C CA . VAL A 1 257 ? -12.453 3.098 2.904 1 90.31 257 VAL A CA 1
ATOM 1956 C C . VAL A 1 257 ? -12.133 3.432 1.448 1 90.31 257 VAL A C 1
ATOM 1958 O O . VAL A 1 257 ? -10.961 3.5 1.064 1 90.31 257 VAL A O 1
ATOM 1961 N N . SER A 1 258 ? -13.133 3.615 0.656 1 80.25 258 SER A N 1
ATOM 1962 C CA . SER A 1 258 ? -13 4.047 -0.732 1 80.25 258 SER A CA 1
ATOM 1963 C C . SER A 1 258 ? -14.156 4.953 -1.141 1 80.25 258 SER A C 1
ATOM 1965 O O . SER A 1 258 ? -15.32 4.656 -0.853 1 80.25 258 SER A O 1
ATOM 1967 N N . ASN A 1 259 ? -13.773 6.031 -1.768 1 78 259 ASN A N 1
ATOM 1968 C CA . ASN A 1 259 ? -14.766 7.008 -2.207 1 78 259 ASN A CA 1
ATOM 1969 C C . ASN A 1 259 ? -15.656 7.461 -1.052 1 78 259 ASN A C 1
ATOM 1971 O O . ASN A 1 259 ? -16.875 7.508 -1.188 1 78 259 ASN A O 1
ATOM 1975 N N . GLY A 1 260 ? -15.055 7.535 0.085 1 80.88 260 GLY A N 1
ATOM 1976 C CA . GLY A 1 260 ? -15.742 8.086 1.246 1 80.88 260 GLY A CA 1
ATOM 1977 C C . GLY A 1 260 ? -16.609 7.062 1.966 1 80.88 260 GLY A C 1
ATOM 1978 O O . GLY A 1 260 ? -17.25 7.383 2.965 1 80.88 260 GLY A O 1
ATOM 1979 N N . GLN A 1 261 ? -16.625 5.887 1.445 1 88.06 261 GLN A N 1
ATOM 1980 C CA . GLN A 1 261 ? -17.453 4.848 2.053 1 88.06 261 GLN A CA 1
ATOM 1981 C C . GLN A 1 261 ? -16.594 3.861 2.848 1 88.06 261 GLN A C 1
ATOM 1983 O O . GLN A 1 261 ? -15.523 3.455 2.396 1 88.06 261 GLN A O 1
ATOM 1988 N N . LEU A 1 262 ? -17.156 3.537 3.994 1 94.69 262 LEU A N 1
ATOM 1989 C CA . LEU A 1 262 ? -16.5 2.576 4.867 1 94.69 262 LEU A CA 1
ATOM 1990 C C . LEU A 1 262 ? -17.125 1.192 4.73 1 94.69 262 LEU A C 1
ATOM 1992 O O . LEU A 1 262 ? -18.344 1.043 4.848 1 94.69 262 LEU A O 1
ATOM 1996 N N . TYR A 1 263 ? -16.344 0.236 4.449 1 93.5 263 TYR A N 1
ATOM 1997 C CA . TYR A 1 263 ? -16.719 -1.169 4.559 1 93.5 263 TYR A CA 1
ATOM 1998 C C . TYR A 1 263 ? -16 -1.836 5.723 1 93.5 263 TYR A C 1
ATOM 2000 O O . TYR A 1 263 ? -14.773 -1.8 5.809 1 93.5 263 TYR A O 1
ATOM 2008 N N . PHE A 1 264 ? -16.797 -2.377 6.605 1 96.31 264 PHE A N 1
ATOM 2009 C CA . PHE A 1 264 ? -16.266 -2.855 7.875 1 96.31 264 PHE A CA 1
ATOM 2010 C C . PHE A 1 264 ? -16.75 -4.273 8.164 1 96.31 264 PHE A C 1
ATOM 2012 O O . PHE A 1 264 ? -17.938 -4.555 8.094 1 96.31 264 PHE A O 1
ATOM 2019 N N . LYS A 1 265 ? -15.805 -5.148 8.422 1 96.38 265 LYS A N 1
ATOM 2020 C CA . LYS A 1 265 ? -16.078 -6.523 8.828 1 96.38 265 LYS A CA 1
ATOM 2021 C C . LYS A 1 265 ? -15.492 -6.824 10.203 1 96.38 265 LYS A C 1
ATOM 2023 O O . LYS A 1 265 ? -14.305 -6.582 10.438 1 96.38 265 LYS A O 1
ATOM 2028 N N . SER A 1 266 ? -16.312 -7.309 11.062 1 97.12 266 SER A N 1
ATOM 2029 C CA . SER A 1 266 ? -15.883 -7.797 12.367 1 97.12 266 SER A CA 1
ATOM 2030 C C . SER A 1 266 ? -16.922 -8.734 12.977 1 97.12 266 SER A C 1
ATOM 2032 O O . SER A 1 266 ? -18.125 -8.445 12.938 1 97.12 266 SER A O 1
ATOM 2034 N N . SER A 1 267 ? -16.438 -9.805 13.539 1 93.81 267 SER A N 1
ATOM 2035 C CA . SER A 1 267 ? -17.344 -10.742 14.172 1 93.81 267 SER A CA 1
ATOM 2036 C C . SER A 1 267 ? -17.875 -10.188 15.492 1 93.81 267 SER A C 1
ATOM 2038 O O . SER A 1 267 ? -18.844 -10.711 16.047 1 93.81 267 SER A O 1
ATOM 2040 N N . HIS A 1 268 ? -17.266 -9.133 15.945 1 97.44 268 HIS A N 1
ATOM 2041 C CA . HIS A 1 268 ? -17.625 -8.57 17.25 1 97.44 268 HIS A CA 1
ATOM 2042 C C . HIS A 1 268 ? -18.75 -7.543 17.109 1 97.44 268 HIS A C 1
ATOM 2044 O O . HIS A 1 268 ? -19.328 -7.121 18.109 1 97.44 268 HIS A O 1
ATOM 2050 N N . VAL A 1 269 ? -19.016 -7.129 15.93 1 97.31 269 VAL A N 1
ATOM 2051 C CA . VAL A 1 269 ? -20.016 -6.086 15.695 1 97.31 269 VAL A CA 1
ATOM 2052 C C . VAL A 1 269 ? -21.141 -6.629 14.82 1 97.31 269 VAL A C 1
ATOM 2054 O O . VAL A 1 269 ? -20.938 -6.914 13.641 1 97.31 269 VAL A O 1
ATOM 2057 N N . PRO A 1 270 ? -22.328 -6.77 15.383 1 96.38 270 PRO A N 1
ATOM 2058 C CA . PRO A 1 270 ? -23.438 -7.305 14.602 1 96.38 270 PRO A CA 1
ATOM 2059 C C . PRO A 1 270 ? -23.688 -6.527 13.312 1 96.38 270 PRO A C 1
ATOM 2061 O O . PRO A 1 270 ? -23.688 -5.293 13.32 1 96.38 270 PRO A O 1
ATOM 2064 N N . GLY A 1 271 ? -23.781 -7.242 12.242 1 95.69 271 GLY A N 1
ATOM 2065 C CA . GLY A 1 271 ? -24.109 -6.629 10.961 1 95.69 271 GLY A CA 1
ATOM 2066 C C . GLY A 1 271 ? -22.875 -6.203 10.18 1 95.69 271 GLY A C 1
ATOM 2067 O O . GLY A 1 271 ? -22.984 -5.824 9.008 1 95.69 271 GLY A O 1
ATOM 2068 N N . ALA A 1 272 ? -21.703 -6.227 10.797 1 96.06 272 ALA A N 1
ATOM 2069 C CA . ALA A 1 272 ? -20.469 -5.82 10.125 1 96.06 272 ALA A CA 1
ATOM 2070 C C . ALA A 1 272 ? -19.922 -6.953 9.266 1 96.06 272 ALA A C 1
ATOM 2072 O O . ALA A 1 272 ? -18.984 -7.641 9.672 1 96.06 272 ALA A O 1
ATOM 2073 N N . ASP A 1 273 ? -20.359 -7.078 8.016 1 93.44 273 ASP A N 1
ATOM 2074 C CA . ASP A 1 273 ? -19.953 -8.195 7.164 1 93.44 273 ASP A CA 1
ATOM 2075 C C . ASP A 1 273 ? -19.078 -7.723 6.008 1 93.44 273 ASP A C 1
ATOM 2077 O O . ASP A 1 273 ? -18.594 -8.531 5.211 1 93.44 273 ASP A O 1
ATOM 2081 N N . GLY A 1 274 ? -18.859 -6.379 5.953 1 91.81 274 GLY A N 1
ATOM 2082 C CA . GLY A 1 274 ? -17.953 -5.828 4.953 1 91.81 274 GLY A CA 1
ATOM 2083 C C . GLY A 1 274 ? -18.562 -5.785 3.564 1 91.81 274 GLY A C 1
ATOM 2084 O O . GLY A 1 274 ? -17.891 -5.43 2.596 1 91.81 274 GLY A O 1
ATOM 2085 N N . GLU A 1 275 ? -19.812 -6.062 3.404 1 88.56 275 GLU A N 1
ATOM 2086 C CA . GLU A 1 275 ? -20.438 -6.199 2.094 1 88.56 275 GLU A CA 1
ATOM 2087 C C . GLU A 1 275 ? -21.109 -4.902 1.668 1 88.56 275 GLU A C 1
ATOM 2089 O O . GLU A 1 275 ? -21.219 -4.613 0.474 1 88.56 275 GLU A O 1
ATOM 2094 N N . GLN A 1 276 ? -21.625 -4.23 2.652 1 90.56 276 GLN A N 1
ATOM 2095 C CA . GLN A 1 276 ? -22.281 -2.951 2.418 1 90.56 276 GLN A CA 1
ATOM 2096 C C . GLN A 1 276 ? -21.594 -1.825 3.18 1 90.56 276 GLN A C 1
ATOM 2098 O O . GLN A 1 276 ? -20.922 -2.07 4.184 1 90.56 276 GLN A O 1
ATOM 2103 N N . PRO A 1 277 ? -21.719 -0.631 2.654 1 93.12 277 PRO A N 1
ATOM 2104 C CA . PRO A 1 277 ? -21.156 0.489 3.412 1 93.12 277 PRO A CA 1
ATOM 2105 C C . PRO A 1 277 ? -21.703 0.572 4.836 1 93.12 277 PRO A C 1
ATOM 2107 O O . PRO A 1 277 ? -22.906 0.415 5.051 1 93.12 277 PRO A O 1
ATOM 2110 N N . TRP A 1 278 ? -20.797 0.648 5.746 1 96.56 278 TRP A N 1
ATOM 2111 C CA . TRP A 1 278 ? -21.172 0.851 7.145 1 96.56 278 TRP A CA 1
ATOM 2112 C C . TRP A 1 278 ? -21.609 2.289 7.387 1 96.56 278 TRP A C 1
ATOM 2114 O O . TRP A 1 278 ? -20.859 3.23 7.117 1 96.56 278 TRP A O 1
ATOM 2124 N N . THR A 1 279 ? -22.859 2.551 7.926 1 96.31 279 THR A N 1
ATOM 2125 C CA . THR A 1 279 ? -23.422 3.9 7.969 1 96.31 279 THR A CA 1
ATOM 2126 C C . THR A 1 279 ? -23.609 4.359 9.414 1 96.31 279 THR A C 1
ATOM 2128 O O . THR A 1 279 ? -23.859 5.539 9.664 1 96.31 279 THR A O 1
ATOM 2131 N N . ASP A 1 280 ? -23.547 3.43 10.336 1 97.06 280 ASP A N 1
ATOM 2132 C CA . ASP A 1 280 ? -23.656 3.82 11.742 1 97.06 280 ASP A CA 1
ATOM 2133 C C . ASP A 1 280 ? -22.359 4.434 12.242 1 97.06 280 ASP A C 1
ATOM 2135 O O . ASP A 1 280 ? -21.562 3.764 12.906 1 97.06 280 ASP A O 1
ATOM 2139 N N . LEU A 1 281 ? -22.156 5.633 11.914 1 97.88 281 LEU A N 1
ATOM 2140 C CA . LEU A 1 281 ? -20.938 6.355 12.219 1 97.88 281 LEU A CA 1
ATOM 2141 C C . LEU A 1 281 ? -21.172 7.402 13.305 1 97.88 281 LEU A C 1
ATOM 2143 O O . LEU A 1 281 ? -22.281 7.922 13.43 1 97.88 281 LEU A O 1
ATOM 2147 N N . PRO A 1 282 ? -20.172 7.699 14.109 1 97.62 282 PRO A N 1
ATOM 2148 C CA . PRO A 1 282 ? -20.297 8.773 15.094 1 97.62 282 PRO A CA 1
ATOM 2149 C C . PRO A 1 282 ? -20.391 10.156 14.453 1 97.62 282 PRO A C 1
ATOM 2151 O O . PRO A 1 282 ? -20.125 10.305 13.258 1 97.62 282 PRO A O 1
ATOM 2154 N N . GLU A 1 283 ? -20.797 11.102 15.195 1 97.19 283 GLU A N 1
ATOM 2155 C CA . GLU A 1 283 ? -20.797 12.484 14.719 1 97.19 283 GLU A CA 1
ATOM 2156 C C . GLU A 1 283 ? -19.375 12.992 14.484 1 97.19 283 GLU A C 1
ATOM 2158 O O . GLU A 1 283 ? -18.453 12.633 15.227 1 97.19 283 GLU A O 1
ATOM 2163 N N . PRO A 1 284 ? -19.219 13.766 13.477 1 96.88 284 PRO A N 1
ATOM 2164 C CA . PRO A 1 284 ? -17.891 14.352 13.273 1 96.88 284 PRO A CA 1
ATOM 2165 C C . PRO A 1 284 ? -17.469 15.258 14.43 1 96.88 284 PRO A C 1
ATOM 2167 O O . PRO A 1 284 ? -18.312 15.836 15.109 1 96.88 284 PRO A O 1
ATOM 2170 N N . TRP A 1 285 ? -16.156 15.312 14.648 1 96.5 285 TRP A N 1
ATOM 2171 C CA . TRP A 1 285 ? -15.609 16.344 15.531 1 96.5 285 TRP A CA 1
ATOM 2172 C C . TRP A 1 285 ? -15.484 17.672 14.805 1 96.5 285 TRP A C 1
ATOM 2174 O O . TRP A 1 285 ? -15.359 17.719 13.578 1 96.5 285 TRP A O 1
ATOM 2184 N N . PRO A 1 286 ? -15.57 18.75 15.594 1 95.25 286 PRO A N 1
ATOM 2185 C CA . PRO A 1 286 ? -15.32 20.047 14.969 1 95.25 286 PRO A CA 1
ATOM 2186 C C . PRO A 1 286 ? -13.922 20.156 14.367 1 95.25 286 PRO A C 1
ATOM 2188 O O . PRO A 1 286 ? -13.023 19.406 14.75 1 95.25 286 PRO A O 1
ATOM 2191 N N . HIS A 1 287 ? -13.781 21 13.445 1 96 287 HIS A N 1
ATOM 2192 C CA . HIS A 1 287 ? -12.469 21.266 12.867 1 96 287 HIS A CA 1
ATOM 2193 C C . HIS A 1 287 ? -11.484 21.734 13.93 1 96 287 HIS A C 1
ATOM 2195 O O . HIS A 1 287 ? -11.852 22.469 14.844 1 96 287 HIS A O 1
ATOM 2201 N N . ALA A 1 288 ? -10.227 21.375 13.719 1 96.75 288 ALA A N 1
ATOM 2202 C CA . ALA A 1 288 ? -9.172 21.719 14.672 1 96.75 288 ALA A CA 1
ATOM 2203 C C . ALA A 1 288 ? -9.133 23.219 14.938 1 96.75 288 ALA A C 1
ATOM 2205 O O . ALA A 1 288 ? -8.898 23.641 16.078 1 96.75 288 ALA A O 1
ATOM 2206 N N . PHE A 1 289 ? -9.344 23.984 13.922 1 97.69 289 PHE A N 1
ATOM 2207 C CA . PHE A 1 289 ? -9.305 25.438 14.039 1 97.69 289 PHE A CA 1
ATOM 2208 C C . PHE A 1 289 ? -10.445 25.938 14.922 1 97.69 289 PHE A C 1
ATOM 2210 O O . PHE A 1 289 ? -10.25 26.844 15.742 1 97.69 289 PHE A O 1
ATOM 2217 N N . GLU A 1 290 ? -11.609 25.344 14.836 1 97.25 290 GLU A N 1
ATOM 2218 C CA . GLU A 1 290 ? -12.742 25.688 15.68 1 97.25 290 GLU A CA 1
ATOM 2219 C C . GLU A 1 290 ? -12.492 25.297 17.141 1 97.25 290 GLU A C 1
ATOM 2221 O O . GLU A 1 290 ? -12.836 26.047 18.047 1 97.25 290 GLU A O 1
ATOM 2226 N N . LEU A 1 291 ? -11.938 24.172 17.281 1 97.5 291 LEU A N 1
ATOM 2227 C CA . LEU A 1 291 ? -11.609 23.703 18.625 1 97.5 291 LEU A CA 1
ATOM 2228 C C . LEU A 1 291 ? -10.617 24.656 19.297 1 97.5 291 LEU A C 1
ATOM 2230 O O . LEU A 1 291 ? -10.727 24.938 20.484 1 97.5 291 LEU A O 1
ATOM 2234 N N . PHE A 1 292 ? -9.68 25.125 18.484 1 98.12 292 PHE A N 1
ATOM 2235 C CA . PHE A 1 292 ? -8.695 26.078 19 1 98.12 292 PHE A CA 1
ATOM 2236 C C . PHE A 1 292 ? -9.375 27.375 19.438 1 98.12 292 PHE A C 1
ATOM 2238 O O . PHE A 1 292 ? -9.148 27.844 20.547 1 98.12 292 PHE A O 1
ATOM 2245 N N . LEU A 1 293 ? -10.203 27.922 18.609 1 98.19 293 LEU A N 1
ATOM 2246 C CA . LEU A 1 293 ? -10.891 29.172 18.906 1 98.19 293 LEU A CA 1
ATOM 2247 C C . LEU A 1 293 ? -11.789 29.016 20.125 1 98.19 293 LEU A C 1
ATOM 2249 O O . LEU A 1 293 ? -11.859 29.906 20.969 1 98.19 293 LEU A O 1
ATOM 2253 N N . ASP A 1 294 ? -12.445 27.891 20.203 1 98.12 294 ASP A N 1
ATOM 2254 C CA . ASP A 1 294 ? -13.281 27.609 21.375 1 98.12 294 ASP A CA 1
ATOM 2255 C C . ASP A 1 294 ? -12.461 27.625 22.656 1 98.12 294 ASP A C 1
ATOM 2257 O O . ASP A 1 294 ? -12.883 28.203 23.656 1 98.12 294 ASP A O 1
ATOM 2261 N N . ALA A 1 295 ? -11.336 27.016 22.609 1 98.31 295 ALA A N 1
ATOM 2262 C CA . ALA A 1 295 ? -10.469 27 23.781 1 98.31 295 ALA A CA 1
ATOM 2263 C C . ALA A 1 295 ? 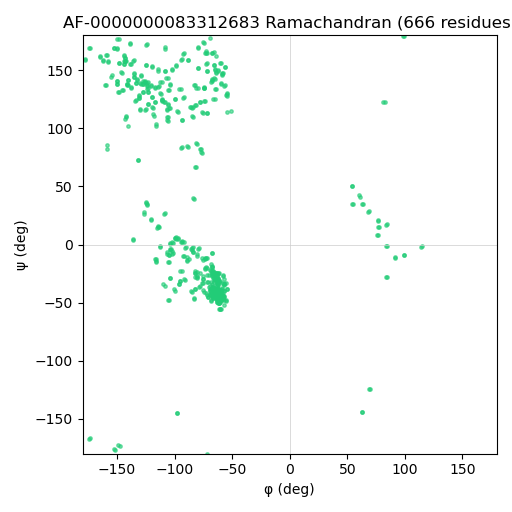-10 28.406 24.141 1 98.31 295 ALA A C 1
ATOM 2265 O O . ALA A 1 295 ? -9.945 28.766 25.328 1 98.31 295 ALA A O 1
ATOM 2266 N N . VAL A 1 296 ? -9.68 29.188 23.141 1 98.25 296 VAL A N 1
ATOM 2267 C CA . VAL A 1 296 ? -9.172 30.547 23.359 1 98.25 296 VAL A CA 1
ATOM 2268 C C . VAL A 1 296 ? -10.234 31.391 24.062 1 98.25 296 VAL A C 1
ATOM 2270 O O . VAL A 1 296 ? -9.906 32.219 24.906 1 98.25 296 VAL A O 1
ATOM 2273 N N . VAL A 1 297 ? -11.531 31.094 23.812 1 98.06 297 VAL A N 1
ATOM 2274 C CA . VAL A 1 297 ? -12.586 31.922 24.375 1 98.06 297 VAL A CA 1
ATOM 2275 C C . VAL A 1 297 ? -13.078 31.312 25.688 1 98.06 297 VAL A C 1
ATOM 2277 O O . VAL A 1 297 ? -14.102 31.719 26.234 1 98.06 297 VAL A O 1
ATOM 2280 N N . GLY A 1 298 ? -12.461 30.219 26.094 1 97.44 298 GLY A N 1
ATOM 2281 C CA . GLY A 1 298 ? -12.695 29.766 27.469 1 97.44 298 GLY A CA 1
ATOM 2282 C C . GLY A 1 298 ? -13.414 28.438 27.531 1 97.44 298 GLY A C 1
ATOM 2283 O O . GLY A 1 298 ? -13.664 27.922 28.625 1 97.44 298 GLY A O 1
ATOM 2284 N N . LYS A 1 299 ? -13.758 27.891 26.406 1 97.75 299 LYS A N 1
ATOM 2285 C CA . LYS A 1 299 ? -14.32 26.547 26.422 1 97.75 299 LYS A CA 1
ATOM 2286 C C . LYS A 1 299 ? -13.242 25.5 26.719 1 97.75 299 LYS A C 1
ATOM 2288 O O . LYS A 1 299 ? -12.055 25.812 26.703 1 97.75 299 LYS A O 1
ATOM 2293 N N . PRO A 1 300 ? -13.719 24.312 27.016 1 96.56 300 PRO A N 1
ATOM 2294 C CA . PRO A 1 300 ? -12.734 23.266 27.312 1 96.56 300 PRO A CA 1
ATOM 2295 C C . PRO A 1 300 ? -11.75 23.047 26.172 1 96.56 300 PRO A C 1
ATOM 2297 O O . PRO A 1 300 ? -12.148 23.062 25 1 96.56 300 PRO A O 1
ATOM 2300 N N . ASP A 1 301 ? -10.453 22.906 26.562 1 95.81 301 ASP A N 1
ATOM 2301 C CA . ASP A 1 301 ? -9.391 22.609 25.609 1 95.81 301 ASP A CA 1
ATOM 2302 C C . ASP A 1 301 ? -9.422 21.156 25.172 1 95.81 301 ASP A C 1
ATOM 2304 O O . ASP A 1 301 ? -9.125 20.25 25.969 1 95.81 301 ASP A O 1
ATOM 2308 N N . VAL A 1 302 ? -9.719 20.875 23.906 1 92.75 302 VAL A N 1
ATOM 2309 C CA . VAL A 1 302 ? -9.82 19.531 23.344 1 92.75 302 VAL A CA 1
ATOM 2310 C C . VAL A 1 302 ? -9.023 19.453 22.047 1 92.75 302 VAL A C 1
ATOM 2312 O O . VAL A 1 302 ? -9.602 19.359 20.953 1 92.75 302 VAL A O 1
ATOM 2315 N N . PRO A 1 303 ? -7.715 19.453 22.219 1 90.19 303 PRO A N 1
ATOM 2316 C CA . PRO A 1 303 ? -6.914 19.391 21 1 90.19 303 PRO A CA 1
ATOM 2317 C C . PRO A 1 303 ? -7.043 18.047 20.281 1 90.19 303 PRO A C 1
ATOM 2319 O O . PRO A 1 303 ? -7.082 17 20.938 1 90.19 303 PRO A O 1
ATOM 2322 N N . LEU A 1 304 ? -7.105 18.172 18.953 1 94.06 304 LEU A N 1
ATOM 2323 C CA . LEU A 1 304 ? -7.059 16.938 18.172 1 94.06 304 LEU A CA 1
ATOM 2324 C C . LEU A 1 304 ? -5.656 16.344 18.203 1 94.06 304 LEU A C 1
ATOM 2326 O O . LEU A 1 304 ? -5.5 15.117 18.266 1 94.06 304 LEU A O 1
ATOM 2330 N N . VAL A 1 305 ? -4.711 17.25 18.047 1 95.94 305 VAL A N 1
ATOM 2331 C CA . VAL A 1 305 ? -3.307 16.844 18.047 1 95.94 305 VAL A CA 1
ATOM 2332 C C . VAL A 1 305 ? -2.49 17.781 18.938 1 95.94 305 VAL A C 1
ATOM 2334 O O . VAL A 1 305 ? -2.5 19 18.734 1 95.94 305 VAL A O 1
ATOM 2337 N N . GLY A 1 306 ? -1.81 17.266 19.875 1 96.56 306 GLY A N 1
ATOM 2338 C CA . GLY A 1 306 ? -0.945 18.062 20.734 1 96.56 306 GLY A CA 1
ATOM 2339 C C . GLY A 1 306 ? 0.39 18.391 20.094 1 96.56 306 GLY A C 1
ATOM 2340 O O . GLY A 1 306 ? 0.726 17.859 19.031 1 96.56 306 GLY A O 1
ATOM 2341 N N . ALA A 1 307 ? 1.139 19.281 20.734 1 98.12 307 ALA A N 1
ATOM 2342 C CA . ALA A 1 307 ? 2.396 19.766 20.172 1 98.12 307 ALA A CA 1
ATOM 2343 C C . ALA A 1 307 ? 3.418 18.625 20.062 1 98.12 307 ALA A C 1
ATOM 2345 O O . ALA A 1 307 ? 4.094 18.5 19.047 1 98.12 307 ALA A O 1
ATOM 2346 N N . GLN A 1 308 ? 3.496 17.812 21.094 1 98.06 308 GLN A N 1
ATOM 2347 C CA . GLN A 1 308 ? 4.453 16.719 21.078 1 98.06 308 GLN A CA 1
ATOM 2348 C C . GLN A 1 308 ? 4.09 15.695 20 1 98.06 308 GLN A C 1
ATOM 2350 O O . GLN A 1 308 ? 4.969 15.195 19.281 1 98.06 308 GLN A O 1
ATOM 2355 N N . GLU A 1 309 ? 2.811 15.414 19.906 1 97.25 309 GLU A N 1
ATOM 2356 C CA . GLU A 1 309 ? 2.35 14.508 18.859 1 97.25 309 GLU A CA 1
ATOM 2357 C C . GLU A 1 309 ? 2.684 15.047 17.469 1 97.25 309 GLU A C 1
ATOM 2359 O O . GLU A 1 309 ? 3.123 14.297 16.594 1 97.25 309 GLU A O 1
ATOM 2364 N N . ALA A 1 310 ? 2.418 16.312 17.312 1 98.44 310 ALA A N 1
ATOM 2365 C CA . ALA A 1 310 ? 2.711 16.953 16.016 1 98.44 310 ALA A CA 1
ATOM 2366 C C . ALA A 1 310 ? 4.195 16.844 15.688 1 98.44 310 ALA A C 1
ATOM 2368 O O . ALA A 1 310 ? 4.566 16.625 14.531 1 98.44 310 ALA A O 1
ATOM 2369 N N . ALA A 1 311 ? 5.031 17.016 16.688 1 98.69 311 ALA A N 1
ATOM 2370 C CA . ALA A 1 311 ? 6.477 16.922 16.484 1 98.69 311 ALA A CA 1
ATOM 2371 C C . ALA A 1 311 ? 6.879 15.531 16.016 1 98.69 311 ALA A C 1
ATOM 2373 O O . ALA A 1 311 ? 7.758 15.383 15.172 1 98.69 311 ALA A O 1
ATOM 2374 N N . VAL A 1 312 ? 6.246 14.539 16.531 1 98.62 312 VAL A N 1
ATOM 2375 C CA . VAL A 1 312 ? 6.527 13.164 16.141 1 98.62 312 VAL A CA 1
ATOM 2376 C C . VAL A 1 312 ? 6.242 12.984 14.656 1 98.62 312 VAL A C 1
ATOM 2378 O O . VAL A 1 312 ? 6.984 12.289 13.953 1 98.62 312 VAL A O 1
ATOM 2381 N N . ARG A 1 313 ? 5.145 13.625 14.148 1 98.62 313 ARG A N 1
ATOM 2382 C CA . ARG A 1 313 ? 4.836 13.531 12.727 1 98.62 313 ARG A CA 1
ATOM 2383 C C . ARG A 1 313 ? 5.969 14.094 11.875 1 98.62 313 ARG A C 1
ATOM 2385 O O . ARG A 1 313 ? 6.348 13.508 10.859 1 98.62 313 ARG A O 1
ATOM 2392 N N . SER A 1 314 ? 6.535 15.219 12.305 1 98.62 314 SER A N 1
ATOM 2393 C CA . SER A 1 314 ? 7.664 15.805 11.594 1 98.62 314 SER A CA 1
ATOM 2394 C C . SER A 1 314 ? 8.891 14.906 11.664 1 98.62 314 SER A C 1
ATOM 2396 O O . SER A 1 314 ? 9.617 14.758 10.68 1 98.62 314 SER A O 1
ATOM 2398 N N . ALA A 1 315 ? 9.078 14.281 12.828 1 98.75 315 ALA A N 1
ATOM 2399 C CA . ALA A 1 315 ? 10.25 13.422 13.023 1 98.75 315 ALA A CA 1
ATOM 2400 C C . ALA A 1 315 ? 10.164 12.18 12.133 1 98.75 315 ALA A C 1
ATOM 2402 O O . ALA A 1 315 ? 11.148 11.812 11.484 1 98.75 315 ALA A O 1
ATOM 2403 N N . VAL A 1 316 ? 9.031 11.562 12.07 1 98.88 316 VAL A N 1
ATOM 2404 C CA . VAL A 1 316 ? 8.867 10.352 11.273 1 98.88 316 VAL A CA 1
ATOM 2405 C C . VAL A 1 316 ? 8.938 10.695 9.789 1 98.88 316 VAL A C 1
ATOM 2407 O O . VAL A 1 316 ? 9.531 9.961 9 1 98.88 316 VAL A O 1
ATOM 2410 N N . MET A 1 317 ? 8.344 11.812 9.391 1 98.81 317 MET A N 1
ATOM 2411 C CA . MET A 1 317 ? 8.391 12.219 7.992 1 98.81 317 MET A CA 1
ATOM 2412 C C . MET A 1 317 ? 9.828 12.492 7.559 1 98.81 317 MET A C 1
ATOM 2414 O O . MET A 1 317 ? 10.234 12.117 6.453 1 98.81 317 MET A O 1
ATOM 2418 N N . GLU A 1 318 ? 10.586 13.164 8.438 1 98.75 318 GLU A N 1
ATOM 2419 C CA . GLU A 1 318 ? 12 13.383 8.148 1 98.75 318 GLU A CA 1
ATOM 2420 C C . GLU A 1 318 ? 12.727 12.055 7.91 1 98.75 318 GLU A C 1
ATOM 2422 O O . GLU A 1 318 ? 13.523 11.938 6.973 1 98.75 318 GLU A O 1
ATOM 2427 N N . ALA A 1 319 ? 12.453 11.094 8.75 1 98.81 319 ALA A N 1
ATOM 2428 C CA . ALA A 1 319 ? 13.07 9.781 8.602 1 98.81 319 ALA A CA 1
ATOM 2429 C C . ALA A 1 319 ? 12.656 9.125 7.289 1 98.81 319 ALA A C 1
ATOM 2431 O O . ALA A 1 319 ? 13.461 8.445 6.645 1 98.81 319 ALA A O 1
ATOM 2432 N N . LEU A 1 320 ? 11.438 9.289 6.891 1 98.88 320 LEU A N 1
ATOM 2433 C CA . LEU A 1 320 ? 10.961 8.75 5.625 1 98.88 320 LEU A CA 1
ATOM 2434 C C . LEU A 1 320 ? 11.727 9.344 4.453 1 98.88 320 LEU A C 1
ATOM 2436 O O . LEU A 1 320 ? 12.18 8.617 3.564 1 98.88 320 LEU A O 1
ATOM 2440 N N . TYR A 1 321 ? 11.891 10.633 4.461 1 98.69 321 TYR A N 1
ATOM 2441 C CA . TYR A 1 321 ? 12.633 11.281 3.385 1 98.69 321 TYR A CA 1
ATOM 2442 C C . TYR A 1 321 ? 14.094 10.852 3.395 1 98.69 321 TYR A C 1
ATOM 2444 O O . TYR A 1 321 ? 14.711 10.68 2.338 1 98.69 321 TYR A O 1
ATOM 2452 N N . GLN A 1 322 ? 14.664 10.711 4.613 1 98.5 322 GLN A N 1
ATOM 2453 C CA . GLN A 1 322 ? 16.031 10.188 4.699 1 98.5 322 GLN A CA 1
ATOM 2454 C C . GLN A 1 322 ? 16.109 8.781 4.105 1 98.5 322 GLN A C 1
ATOM 2456 O O . GLN A 1 322 ? 17.062 8.461 3.389 1 98.5 322 GLN A O 1
ATOM 2461 N N . GLY A 1 323 ? 15.133 7.973 4.48 1 98.31 323 GLY A N 1
ATOM 2462 C CA . GLY A 1 323 ? 15.078 6.645 3.893 1 98.31 323 GLY A CA 1
ATOM 2463 C C . GLY A 1 323 ? 14.992 6.664 2.379 1 98.31 323 GLY A C 1
ATOM 2464 O O . GLY A 1 323 ? 15.648 5.871 1.704 1 98.31 323 GLY A O 1
ATOM 2465 N N . ALA A 1 324 ? 14.242 7.559 1.827 1 97.88 324 ALA A N 1
ATOM 2466 C CA . ALA A 1 324 ? 14.086 7.688 0.38 1 97.88 324 ALA A CA 1
ATOM 2467 C C . ALA A 1 324 ? 15.406 8.094 -0.275 1 97.88 324 ALA A C 1
ATOM 2469 O O . ALA A 1 324 ? 15.773 7.559 -1.325 1 97.88 324 ALA A O 1
ATOM 2470 N N . SER A 1 325 ? 16.109 9.031 0.307 1 96.88 325 SER A N 1
ATOM 2471 C CA . SER A 1 325 ? 17.312 9.578 -0.298 1 96.88 325 SER A CA 1
ATOM 2472 C C . SER A 1 325 ? 18.484 8.594 -0.18 1 96.88 325 SER A C 1
ATOM 2474 O O . SER A 1 325 ? 19.359 8.562 -1.047 1 96.88 325 SER A O 1
ATOM 2476 N N . THR A 1 326 ? 18.469 7.766 0.887 1 96.19 326 THR A N 1
ATOM 2477 C CA . THR A 1 326 ? 19.609 6.902 1.143 1 96.19 326 THR A CA 1
ATOM 2478 C C . THR A 1 326 ? 19.297 5.457 0.76 1 96.19 326 THR A C 1
ATOM 2480 O O . THR A 1 326 ? 20.188 4.602 0.761 1 96.19 326 THR A O 1
ATOM 2483 N N . HIS A 1 327 ? 18.094 5.203 0.457 1 94.06 327 HIS A N 1
ATOM 2484 C CA . HIS A 1 327 ? 17.641 3.842 0.186 1 94.06 327 HIS A CA 1
ATOM 2485 C C . HIS A 1 327 ? 17.984 2.906 1.34 1 94.06 327 HIS A C 1
ATOM 2487 O O . HIS A 1 327 ? 18.578 1.848 1.128 1 94.06 327 HIS A O 1
ATOM 2493 N N . ARG A 1 328 ? 17.594 3.369 2.549 1 95.94 328 ARG A N 1
ATOM 2494 C CA . ARG A 1 328 ? 17.797 2.609 3.779 1 95.94 328 ARG A CA 1
ATOM 2495 C C . ARG A 1 328 ? 16.578 2.713 4.691 1 95.94 328 ARG A C 1
ATOM 2497 O O . ARG A 1 328 ? 15.75 3.607 4.523 1 95.94 328 ARG A O 1
ATOM 2504 N N . TRP A 1 329 ? 16.484 1.726 5.484 1 98.25 329 TRP A N 1
ATOM 2505 C CA . TRP A 1 329 ? 15.578 1.878 6.613 1 98.25 329 TRP A CA 1
ATOM 2506 C C . TRP A 1 329 ? 16.172 2.803 7.672 1 98.25 329 TRP A C 1
ATOM 2508 O O . TRP A 1 329 ? 17.359 2.711 7.992 1 98.25 329 TRP A O 1
ATOM 2518 N N . VAL A 1 330 ? 15.344 3.689 8.156 1 98.62 330 VAL A N 1
ATOM 2519 C CA . VAL A 1 330 ? 15.828 4.711 9.086 1 98.62 330 VAL A CA 1
ATOM 2520 C C . VAL A 1 330 ? 14.961 4.723 10.344 1 98.62 330 VAL A C 1
ATOM 2522 O O . VAL A 1 330 ? 13.734 4.711 10.258 1 98.62 330 VAL A O 1
ATOM 2525 N N . ALA A 1 331 ? 15.555 4.715 11.5 1 98.31 331 ALA A N 1
ATOM 2526 C CA . ALA A 1 331 ? 14.828 4.91 12.75 1 98.31 331 ALA A CA 1
ATOM 2527 C C . ALA A 1 331 ? 14.508 6.383 12.977 1 98.31 331 ALA A C 1
ATOM 2529 O O . ALA A 1 331 ? 15.414 7.227 12.984 1 98.31 331 ALA A O 1
ATOM 2530 N N . PRO A 1 332 ? 13.25 6.684 13.133 1 98.5 332 PRO A N 1
ATOM 2531 C CA . PRO A 1 332 ? 12.945 8.086 13.414 1 98.5 332 PRO A CA 1
ATOM 2532 C C . PRO A 1 332 ? 13.477 8.555 14.766 1 98.5 332 PRO A C 1
ATOM 2534 O O . PRO A 1 332 ? 13.664 7.738 15.672 1 98.5 332 PRO A O 1
ATOM 2537 N N . SER A 1 333 ? 13.719 9.82 14.898 1 97.31 333 SER A N 1
ATOM 2538 C CA . SER A 1 333 ? 14.141 10.414 16.156 1 97.31 333 SER A CA 1
ATOM 2539 C C . SER A 1 333 ? 12.961 10.578 17.109 1 97.31 333 SER A C 1
ATOM 2541 O O . SER A 1 333 ? 12.43 11.688 17.266 1 97.31 333 SER A O 1
ATOM 2543 N N . LEU A 1 334 ? 12.633 9.539 17.781 1 95.44 334 LEU A N 1
ATOM 2544 C CA . LEU A 1 334 ? 11.516 9.57 18.734 1 95.44 334 LEU A CA 1
ATOM 2545 C C . LEU A 1 334 ? 12.023 9.758 2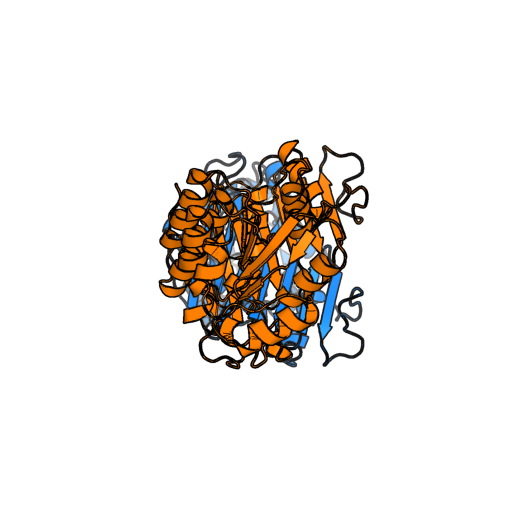0.156 1 95.44 334 LEU A C 1
ATOM 2547 O O . LEU A 1 334 ? 13.156 9.391 20.469 1 95.44 334 LEU A O 1
ATOM 2551 N N . ARG A 1 335 ? 11.164 10.336 21.016 1 90.12 335 ARG A N 1
ATOM 2552 C CA . ARG A 1 335 ? 11.508 10.547 22.422 1 90.12 335 ARG A CA 1
ATOM 2553 C C . ARG A 1 335 ? 10.703 9.633 23.328 1 90.12 335 ARG A C 1
ATOM 2555 O O . ARG A 1 335 ? 9.594 9.219 22.984 1 90.12 335 ARG A O 1
ATOM 2562 N N . MET B 1 1 ? -5.047 -39.562 -27.797 1 93.75 1 MET B N 1
ATOM 2563 C CA . MET B 1 1 ? -5.035 -39.094 -26.406 1 93.75 1 MET B CA 1
ATOM 2564 C C . MET B 1 1 ? -3.607 -38.906 -25.906 1 93.75 1 MET B C 1
ATOM 2566 O O . MET B 1 1 ? -2.777 -39.812 -26.031 1 93.75 1 MET B O 1
ATOM 2570 N N . LYS B 1 2 ? -3.254 -37.688 -25.422 1 97.69 2 LYS B N 1
ATOM 2571 C CA . LYS B 1 2 ? -1.897 -37.406 -24.938 1 97.69 2 LYS B CA 1
ATOM 2572 C C . LYS B 1 2 ? -1.694 -37.938 -23.531 1 97.69 2 LYS B C 1
ATOM 2574 O O . LYS B 1 2 ? -2.582 -37.812 -22.672 1 97.69 2 LYS B O 1
ATOM 2579 N N . GLN B 1 3 ? -0.605 -38.562 -23.328 1 98.56 3 GLN B N 1
ATOM 2580 C CA . GLN B 1 3 ? -0.295 -39.125 -22.031 1 98.56 3 GLN B CA 1
ATOM 2581 C C . GLN B 1 3 ? 0.571 -38.188 -21.203 1 98.56 3 GLN B C 1
ATOM 2583 O O . GLN B 1 3 ? 1.565 -37.656 -21.703 1 98.56 3 GLN B O 1
ATOM 2588 N N . LEU B 1 4 ? 0.173 -38.031 -19.953 1 98.81 4 LEU B N 1
ATOM 2589 C CA . LEU B 1 4 ? 0.848 -37.125 -19.031 1 98.81 4 LEU B CA 1
ATOM 2590 C C . LEU B 1 4 ? 1.285 -37.875 -17.766 1 98.81 4 LEU B C 1
ATOM 2592 O O . LEU B 1 4 ? 0.928 -39.031 -17.562 1 98.81 4 LEU B O 1
ATOM 2596 N N . ALA B 1 5 ? 2.051 -37.188 -16.938 1 98.88 5 ALA B N 1
ATOM 2597 C CA . ALA B 1 5 ? 2.363 -37.688 -15.594 1 98.88 5 ALA B CA 1
ATOM 2598 C C . ALA B 1 5 ? 2.209 -36.562 -14.57 1 98.88 5 ALA B C 1
ATOM 2600 O O . ALA B 1 5 ? 2.416 -35.375 -14.883 1 98.88 5 ALA B O 1
ATOM 2601 N N . LEU B 1 6 ? 1.76 -36.875 -13.422 1 98.69 6 LEU B N 1
ATOM 2602 C CA . LEU B 1 6 ? 1.762 -36.031 -12.25 1 98.69 6 LEU B CA 1
ATOM 2603 C C . LEU B 1 6 ? 2.957 -36.344 -11.352 1 98.69 6 LEU B C 1
ATOM 2605 O O . LEU B 1 6 ? 3.08 -37.438 -10.828 1 98.69 6 LEU B O 1
ATOM 2609 N N . VAL B 1 7 ? 3.895 -35.344 -11.234 1 98.62 7 VAL B N 1
ATOM 2610 C CA . VAL B 1 7 ? 5.164 -35.531 -10.547 1 98.62 7 VAL B CA 1
ATOM 2611 C C . VAL B 1 7 ? 5.238 -34.625 -9.32 1 98.62 7 VAL B C 1
ATOM 2613 O O . VAL B 1 7 ? 5.645 -33.469 -9.438 1 98.62 7 VAL B O 1
ATOM 2616 N N . GLY B 1 8 ? 5.02 -35.156 -8.164 1 97.31 8 GLY B N 1
ATOM 2617 C CA . GLY B 1 8 ? 4.816 -34.344 -6.961 1 97.31 8 GLY B CA 1
ATOM 2618 C C . GLY B 1 8 ? 3.395 -33.844 -6.824 1 97.31 8 GLY B C 1
ATOM 2619 O O . GLY B 1 8 ? 2.887 -33.156 -7.719 1 97.31 8 GLY B O 1
ATOM 2620 N N . CYS B 1 9 ? 2.766 -34.188 -5.68 1 97.12 9 CYS B N 1
ATOM 2621 C CA . CYS B 1 9 ? 1.343 -33.906 -5.504 1 97.12 9 CYS B CA 1
ATOM 2622 C C . CYS B 1 9 ? 1.093 -33.125 -4.215 1 97.12 9 CYS B C 1
ATOM 2624 O O . CYS B 1 9 ? 0.004 -33.219 -3.643 1 97.12 9 CYS B O 1
ATOM 2626 N N . ALA B 1 10 ? 2.084 -32.375 -3.826 1 96.56 10 ALA B N 1
ATOM 2627 C CA . ALA B 1 10 ? 2.043 -31.797 -2.486 1 96.56 10 ALA B CA 1
ATOM 2628 C C . ALA B 1 10 ? 1.207 -30.531 -2.467 1 96.56 10 ALA B C 1
ATOM 2630 O O . ALA B 1 10 ? 0.622 -30.172 -1.438 1 96.56 10 ALA B O 1
ATOM 2631 N N . HIS B 1 11 ? 1.132 -29.875 -3.516 1 96 11 HIS B N 1
ATOM 2632 C CA . HIS B 1 11 ? 0.603 -28.516 -3.523 1 96 11 HIS B CA 1
ATOM 2633 C C . HIS B 1 11 ? -0.905 -28.516 -3.295 1 96 11 HIS B C 1
ATOM 2635 O O . HIS B 1 11 ? -1.616 -29.391 -3.789 1 96 11 HIS B O 1
ATOM 2641 N N . ILE B 1 12 ? -1.386 -27.5 -2.689 1 94.31 12 ILE B N 1
ATOM 2642 C CA . ILE B 1 12 ? -2.779 -27.359 -2.283 1 94.31 12 ILE B CA 1
ATOM 2643 C C . ILE B 1 12 ? -3.666 -27.234 -3.52 1 94.31 12 ILE B C 1
ATOM 2645 O O . ILE B 1 12 ? -4.879 -27.453 -3.449 1 94.31 12 ILE B O 1
ATOM 2649 N N . HIS B 1 13 ? -3.129 -26.906 -4.672 1 95.31 13 HIS B N 1
ATOM 2650 C CA . HIS B 1 13 ? -3.895 -26.75 -5.902 1 95.31 13 HIS B CA 1
ATOM 2651 C C . HIS B 1 13 ? -3.982 -28.062 -6.668 1 95.31 13 HIS B C 1
ATOM 2653 O O . HIS B 1 13 ? -4.68 -28.156 -7.68 1 95.31 13 HIS B O 1
ATOM 2659 N N . THR B 1 14 ? -3.355 -29.125 -6.184 1 96.88 14 THR B N 1
ATOM 2660 C CA . THR B 1 14 ? -3.344 -30.422 -6.855 1 96.88 14 THR B CA 1
ATOM 2661 C C . THR B 1 14 ? -4.766 -30.938 -7.07 1 96.88 14 THR B C 1
ATOM 2663 O O . THR B 1 14 ? -5.125 -31.344 -8.172 1 96.88 14 THR B O 1
ATOM 2666 N N . PRO B 1 15 ? -5.648 -30.844 -6.062 1 96.5 15 PRO B N 1
ATOM 2667 C CA . PRO B 1 15 ? -7.016 -31.312 -6.285 1 96.5 15 PRO B CA 1
ATOM 2668 C C . PRO B 1 15 ? -7.711 -30.594 -7.441 1 96.5 15 PRO B C 1
ATOM 2670 O O . PRO B 1 15 ? -8.438 -31.234 -8.219 1 96.5 15 PRO B O 1
ATOM 2673 N N . GLY B 1 16 ? -7.43 -29.312 -7.527 1 96.62 16 GLY B N 1
ATOM 2674 C CA . GLY B 1 16 ? -8.016 -28.547 -8.625 1 96.62 16 GLY B CA 1
ATOM 2675 C C . GLY B 1 16 ? -7.496 -28.984 -9.984 1 96.62 16 GLY B C 1
ATOM 2676 O O . GLY B 1 16 ? -8.258 -29.062 -10.945 1 96.62 16 GLY B O 1
ATOM 2677 N N . PHE B 1 17 ? -6.234 -29.281 -10.062 1 97.31 17 PHE B N 1
ATOM 2678 C CA . PHE B 1 17 ? -5.633 -29.719 -11.312 1 97.31 17 PHE B CA 1
ATOM 2679 C C . PHE B 1 17 ? -6.141 -31.109 -11.688 1 97.31 17 PHE B C 1
ATOM 2681 O O . PHE B 1 17 ? -6.43 -31.375 -12.859 1 97.31 17 PHE B O 1
ATOM 2688 N N . VAL B 1 18 ? -6.309 -31.969 -10.711 1 98 18 VAL B N 1
ATOM 2689 C CA . VAL B 1 18 ? -6.824 -33.312 -10.938 1 98 18 VAL B CA 1
ATOM 2690 C C . VAL B 1 18 ? -8.242 -33.25 -11.5 1 98 18 VAL B C 1
ATOM 2692 O O . VAL B 1 18 ? -8.562 -33.906 -12.477 1 98 18 VAL B O 1
ATOM 2695 N N . LYS B 1 19 ? -9.023 -32.312 -10.961 1 98 19 LYS B N 1
ATOM 2696 C CA . LYS B 1 19 ? -10.391 -32.156 -11.445 1 98 19 LYS B CA 1
ATOM 2697 C C . LYS B 1 19 ? -10.406 -31.672 -12.891 1 98 19 LYS B C 1
ATOM 2699 O O . LYS B 1 19 ? -11.227 -32.125 -13.695 1 98 19 LYS B O 1
ATOM 2704 N N . ARG B 1 20 ? -9.516 -30.797 -13.18 1 97.06 20 ARG B N 1
ATOM 2705 C CA . ARG B 1 20 ? -9.43 -30.297 -14.547 1 97.06 20 ARG B CA 1
ATOM 2706 C C . ARG B 1 20 ? -8.977 -31.375 -15.508 1 97.06 20 ARG B C 1
ATOM 2708 O O . ARG B 1 20 ? -9.461 -31.453 -16.641 1 97.06 20 ARG B O 1
ATOM 2715 N N . LEU B 1 21 ? -8.102 -32.219 -15.117 1 97.94 21 LEU B N 1
ATOM 2716 C CA . LEU B 1 21 ? -7.625 -33.344 -15.93 1 97.94 21 LEU B CA 1
ATOM 2717 C C . LEU B 1 21 ? -8.75 -34.344 -16.203 1 97.94 21 LEU B C 1
ATOM 2719 O O . LEU B 1 21 ? -8.914 -34.812 -17.328 1 97.94 21 LEU B O 1
ATOM 2723 N N . GLN B 1 22 ? -9.523 -34.562 -15.211 1 97.5 22 GLN B N 1
ATOM 2724 C CA . GLN B 1 22 ? -10.609 -35.531 -15.305 1 97.5 22 GLN B CA 1
ATOM 2725 C C . GLN B 1 22 ? -11.703 -35.062 -16.25 1 97.5 22 GLN B C 1
ATOM 2727 O O . GLN B 1 22 ? -12.43 -35.875 -16.828 1 97.5 22 GLN B O 1
ATOM 2732 N N . ALA B 1 23 ? -11.75 -33.812 -16.438 1 96.69 23 ALA B N 1
ATOM 2733 C CA . ALA B 1 23 ? -12.789 -33.219 -17.281 1 96.69 23 ALA B CA 1
ATOM 2734 C C . ALA B 1 23 ? -12.391 -33.25 -18.75 1 96.69 23 ALA B C 1
ATOM 2736 O O . ALA B 1 23 ? -13.188 -32.906 -19.625 1 96.69 23 ALA B O 1
ATOM 2737 N N . ARG B 1 24 ? -11.188 -33.688 -19.016 1 96.88 24 ARG B N 1
ATOM 2738 C CA . ARG B 1 24 ? -10.68 -33.688 -20.375 1 96.88 24 ARG B CA 1
ATOM 2739 C C . ARG B 1 24 ? -10.664 -35.125 -20.953 1 96.88 24 ARG B C 1
ATOM 2741 O O . ARG B 1 24 ? -10.359 -36.062 -20.234 1 96.88 24 ARG B O 1
ATOM 2748 N N . SER B 1 25 ? -10.977 -35.219 -22.281 1 96.94 25 SER B N 1
ATOM 2749 C CA . SER B 1 25 ? -10.977 -36.531 -22.938 1 96.94 25 SER B CA 1
ATOM 2750 C C . SER B 1 25 ? -9.766 -36.688 -23.859 1 96.94 25 SER B C 1
ATOM 2752 O O . SER B 1 25 ? -9.484 -37.781 -24.328 1 96.94 25 SER B O 1
ATOM 2754 N N . ASP B 1 26 ? -9.07 -35.562 -24 1 98.19 26 ASP B N 1
ATOM 2755 C CA . ASP B 1 26 ? -7.992 -35.594 -24.984 1 98.19 26 ASP B CA 1
ATOM 2756 C C . ASP B 1 26 ? -6.633 -35.75 -24.312 1 98.19 26 ASP B C 1
ATOM 2758 O O . ASP B 1 26 ? -5.602 -35.844 -24.984 1 98.19 26 ASP B O 1
ATOM 2762 N N . VAL B 1 27 ? -6.633 -35.875 -22.938 1 98.38 27 VAL B N 1
ATOM 2763 C CA . VAL B 1 27 ? -5.414 -36.156 -22.188 1 98.38 27 VAL B CA 1
ATOM 2764 C C . VAL B 1 27 ? -5.699 -37.25 -21.125 1 98.38 27 VAL B C 1
ATOM 2766 O O . VAL B 1 27 ? -6.852 -37.438 -20.734 1 98.38 27 VAL B O 1
ATOM 2769 N N . GLN B 1 28 ? -4.68 -37.875 -20.719 1 98.12 28 GLN B N 1
ATOM 2770 C CA . GLN B 1 28 ? -4.773 -38.875 -19.641 1 98.12 28 GLN B CA 1
ATOM 2771 C C . GLN B 1 28 ? -3.477 -38.938 -18.844 1 98.12 28 GLN B C 1
ATOM 2773 O O . GLN B 1 28 ? -2.387 -38.906 -19.422 1 98.12 28 GLN B O 1
ATOM 2778 N N . VAL B 1 29 ? -3.619 -39.031 -17.531 1 98.75 29 VAL B N 1
ATOM 2779 C CA . VAL B 1 29 ? -2.447 -39.219 -16.688 1 98.75 29 VAL B CA 1
ATOM 2780 C C . VAL B 1 29 ? -2.121 -40.719 -16.625 1 98.75 29 VAL B C 1
ATOM 2782 O O . VAL B 1 29 ? -2.912 -41.5 -16.109 1 98.75 29 VAL B O 1
ATOM 2785 N N . LYS B 1 30 ? -0.994 -41 -17.109 1 98.75 30 LYS B N 1
ATOM 2786 C CA . LYS B 1 30 ? -0.558 -42.406 -17.156 1 98.75 30 LYS B CA 1
ATOM 2787 C C . LYS B 1 30 ? 0.071 -42.812 -15.828 1 98.75 30 LYS B C 1
ATOM 2789 O O . LYS B 1 30 ? -0.148 -43.938 -15.359 1 98.75 30 LYS B O 1
ATOM 2794 N N . THR B 1 31 ? 0.837 -41.969 -15.273 1 98.75 31 THR B N 1
ATOM 2795 C CA . THR B 1 31 ? 1.648 -42.312 -14.109 1 98.75 31 THR B CA 1
ATOM 2796 C C . THR B 1 31 ? 1.685 -41.125 -13.117 1 98.75 31 THR B C 1
ATOM 2798 O O . THR B 1 31 ? 1.744 -39.969 -13.516 1 98.75 31 THR B O 1
ATOM 2801 N N . VAL B 1 32 ? 1.57 -41.438 -11.82 1 98.81 32 VAL B N 1
ATOM 2802 C CA . VAL B 1 32 ? 1.711 -40.5 -10.734 1 98.81 32 VAL B CA 1
ATOM 2803 C C . VAL B 1 32 ? 2.904 -40.875 -9.859 1 98.81 32 VAL B C 1
ATOM 2805 O O . VAL B 1 32 ? 3.113 -42.062 -9.562 1 98.81 32 VAL B O 1
ATOM 2808 N N . TRP B 1 33 ? 3.719 -39.844 -9.516 1 98.75 33 TRP B N 1
ATOM 2809 C CA . TRP B 1 33 ? 4.824 -40.062 -8.586 1 98.75 33 TRP B CA 1
ATOM 2810 C C . TRP B 1 33 ? 4.844 -38.969 -7.516 1 98.75 33 TRP B C 1
ATOM 2812 O O . TRP B 1 33 ? 4.574 -37.812 -7.805 1 98.75 33 TRP B O 1
ATOM 2822 N N . ASP B 1 34 ? 5.137 -39.344 -6.355 1 98.31 34 ASP B N 1
ATOM 2823 C CA . ASP B 1 34 ? 5.488 -38.469 -5.234 1 98.31 34 ASP B CA 1
ATOM 2824 C C . ASP B 1 34 ? 6.531 -39.125 -4.336 1 98.31 34 ASP B C 1
ATOM 2826 O O . ASP B 1 34 ? 6.578 -40.344 -4.219 1 98.31 34 ASP B O 1
ATOM 2830 N N . HIS B 1 35 ? 7.406 -38.281 -3.73 1 97.19 35 HIS B N 1
ATOM 2831 C CA . HIS B 1 35 ? 8.391 -38.875 -2.826 1 97.19 35 HIS B CA 1
ATOM 2832 C C . HIS B 1 35 ? 7.719 -39.469 -1.603 1 97.19 35 HIS B C 1
ATOM 2834 O O . HIS B 1 35 ? 8.312 -40.312 -0.914 1 97.19 35 HIS B O 1
ATOM 2840 N N . GLN B 1 36 ? 6.547 -39 -1.297 1 96.25 36 GLN B N 1
ATOM 2841 C CA . GLN B 1 36 ? 5.684 -39.656 -0.333 1 96.25 36 GLN B CA 1
ATOM 2842 C C . GLN B 1 36 ? 4.707 -40.625 -1.033 1 96.25 36 GLN B C 1
ATOM 2844 O O . GLN B 1 36 ? 3.674 -40.188 -1.542 1 96.25 36 GLN B O 1
ATOM 2849 N N . PRO B 1 37 ? 4.91 -41.906 -0.923 1 96.88 37 PRO B N 1
ATOM 2850 C CA . PRO B 1 37 ? 4.133 -42.875 -1.695 1 96.88 37 PRO B CA 1
ATOM 2851 C C . PRO B 1 37 ? 2.631 -42.75 -1.457 1 96.88 37 PRO B C 1
ATOM 2853 O O . PRO B 1 37 ? 1.839 -42.938 -2.385 1 96.88 37 PRO B O 1
ATOM 2856 N N . ALA B 1 38 ? 2.287 -42.406 -0.282 1 96.12 38 ALA B N 1
ATOM 2857 C CA . ALA B 1 38 ? 0.866 -42.312 0.045 1 96.12 38 ALA B CA 1
ATOM 2858 C C . ALA B 1 38 ? 0.174 -41.219 -0.787 1 96.12 38 ALA B C 1
ATOM 2860 O O . ALA B 1 38 ? -0.986 -41.375 -1.175 1 96.12 38 ALA B O 1
ATOM 2861 N N . ARG B 1 39 ? 0.883 -40.156 -1.103 1 96.06 39 ARG B N 1
ATOM 2862 C CA . ARG B 1 39 ? 0.332 -39.094 -1.938 1 96.06 39 ARG B CA 1
ATOM 2863 C C . ARG B 1 39 ? 0.142 -39.562 -3.375 1 96.06 39 ARG B C 1
ATOM 2865 O O . ARG B 1 39 ? -0.893 -39.281 -3.988 1 96.06 39 ARG B O 1
ATOM 2872 N N . ALA B 1 40 ? 1.131 -40.281 -3.852 1 97.81 40 ALA B N 1
ATOM 2873 C CA . ALA B 1 40 ? 1.055 -40.781 -5.215 1 97.81 40 ALA B CA 1
ATOM 2874 C C . ALA B 1 40 ? -0.1 -41.781 -5.363 1 97.81 40 ALA B C 1
ATOM 2876 O O . ALA B 1 40 ? -0.851 -41.719 -6.34 1 97.81 40 ALA B O 1
ATOM 2877 N N . GLU B 1 41 ? -0.239 -42.625 -4.375 1 98.12 41 GLU B N 1
ATOM 2878 C CA . GLU B 1 41 ? -1.281 -43.656 -4.406 1 98.12 41 GLU B CA 1
ATOM 2879 C C . GLU B 1 41 ? -2.672 -43.031 -4.414 1 98.12 41 GLU B C 1
ATOM 2881 O O . GLU B 1 41 ? -3.545 -43.438 -5.176 1 98.12 41 GLU B O 1
ATOM 2886 N N . LYS B 1 42 ? -2.844 -42.062 -3.633 1 97.5 42 LYS B N 1
ATOM 2887 C CA . LYS B 1 42 ? -4.121 -41.344 -3.537 1 97.5 42 LYS B CA 1
ATOM 2888 C C . LYS B 1 42 ? -4.543 -40.781 -4.891 1 97.5 42 LYS B C 1
ATOM 2890 O O . LYS B 1 42 ? -5.645 -41.062 -5.371 1 97.5 42 LYS B O 1
ATOM 2895 N N . TRP B 1 43 ? -3.672 -40.062 -5.531 1 97.81 43 TRP B N 1
ATOM 2896 C CA . TRP B 1 43 ? -4.047 -39.344 -6.746 1 97.81 43 TRP B CA 1
ATOM 2897 C C . TRP B 1 43 ? -4.047 -40.281 -7.949 1 97.81 43 TRP B C 1
ATOM 2899 O O . TRP B 1 43 ? -4.824 -40.094 -8.891 1 97.81 43 TRP B O 1
ATOM 2909 N N . ALA B 1 44 ? -3.209 -41.344 -7.91 1 98.5 44 ALA B N 1
ATOM 2910 C CA . ALA B 1 44 ? -3.266 -42.375 -8.953 1 98.5 44 ALA B CA 1
ATOM 2911 C C . ALA B 1 44 ? -4.625 -43.062 -8.969 1 98.5 44 ALA B C 1
ATOM 2913 O O . ALA B 1 44 ? -5.195 -43.312 -10.031 1 98.5 44 ALA B O 1
ATOM 2914 N N . ALA B 1 45 ? -5.113 -43.344 -7.809 1 98.31 45 ALA B N 1
ATOM 2915 C CA . ALA B 1 45 ? -6.422 -43.969 -7.691 1 98.31 45 ALA B CA 1
ATOM 2916 C C . ALA B 1 45 ? -7.523 -43.062 -8.242 1 98.31 45 ALA B C 1
ATOM 2918 O O . ALA B 1 45 ? -8.414 -43.531 -8.953 1 98.31 45 ALA B O 1
ATOM 2919 N N . GLU B 1 46 ? -7.43 -41.812 -7.93 1 97.75 46 GLU B N 1
ATOM 2920 C CA . GLU B 1 46 ? -8.422 -40.844 -8.383 1 97.75 46 GLU B CA 1
ATOM 2921 C C . GLU B 1 46 ? -8.391 -40.688 -9.906 1 97.75 46 GLU B C 1
ATOM 2923 O O . GLU B 1 46 ? -9.422 -40.469 -10.531 1 97.75 46 GLU B O 1
ATOM 2928 N N . LEU B 1 47 ? -7.211 -40.906 -10.492 1 98.25 47 LEU B N 1
ATOM 2929 C CA . LEU B 1 47 ? -7.02 -40.594 -11.914 1 98.25 47 LEU B CA 1
ATOM 2930 C C . LEU B 1 47 ? -7.047 -41.875 -12.742 1 98.25 47 LEU B C 1
ATOM 2932 O O . LEU B 1 47 ? -7.039 -41.812 -13.977 1 98.25 47 LEU B O 1
ATOM 2936 N N . GLY B 1 48 ? -7.145 -43 -12.086 1 97.88 48 GLY B N 1
ATOM 2937 C CA . GLY B 1 48 ? -7.016 -44.25 -12.797 1 97.88 48 GLY B CA 1
ATOM 2938 C C . GLY B 1 48 ? -5.648 -44.438 -13.43 1 97.88 48 GLY B C 1
ATOM 2939 O O . GLY B 1 48 ? -5.535 -44.969 -14.539 1 97.88 48 GLY B O 1
ATOM 2940 N N . ALA B 1 49 ? -4.645 -43.969 -12.789 1 98.56 49 ALA B N 1
ATOM 2941 C CA . ALA B 1 49 ? -3.27 -44 -13.281 1 98.56 49 ALA B CA 1
ATOM 2942 C C . ALA B 1 49 ? -2.432 -45 -12.508 1 98.56 49 ALA B C 1
ATOM 2944 O O . ALA B 1 49 ? -2.875 -45.531 -11.484 1 98.56 49 ALA B O 1
ATOM 2945 N N . ALA B 1 50 ? -1.28 -45.312 -12.945 1 98.5 50 ALA B N 1
ATOM 2946 C CA . ALA B 1 50 ? -0.294 -46.125 -12.219 1 98.5 50 ALA B CA 1
ATOM 2947 C C . ALA B 1 50 ? 0.582 -45.25 -11.336 1 98.5 50 ALA B C 1
ATOM 2949 O O . ALA B 1 50 ? 0.589 -44.031 -11.469 1 98.5 50 ALA B O 1
ATOM 2950 N N . THR B 1 51 ? 1.194 -45.875 -10.336 1 98.44 51 THR B N 1
ATOM 2951 C CA . THR B 1 51 ? 2.209 -45.188 -9.539 1 98.44 51 THR B CA 1
ATOM 2952 C C . THR B 1 51 ? 3.609 -45.625 -9.969 1 98.44 51 THR B C 1
ATOM 2954 O O . THR B 1 51 ? 3.793 -46.688 -10.523 1 98.44 51 THR B O 1
ATOM 2957 N N . ALA B 1 52 ? 4.531 -44.75 -9.82 1 97.75 52 ALA B N 1
ATOM 2958 C CA . ALA B 1 52 ? 5.938 -45.094 -10.039 1 97.75 52 ALA B CA 1
ATOM 2959 C C . ALA B 1 52 ? 6.727 -45 -8.734 1 97.75 52 ALA B C 1
ATOM 2961 O O . ALA B 1 52 ? 6.559 -44.062 -7.961 1 97.75 52 ALA B O 1
ATOM 2962 N N . ALA B 1 53 ? 7.562 -45.969 -8.469 1 94.5 53 ALA B N 1
ATOM 2963 C CA . ALA B 1 53 ? 8.414 -45.938 -7.281 1 94.5 53 ALA B CA 1
ATOM 2964 C C . ALA B 1 53 ? 9.57 -44.969 -7.445 1 94.5 53 ALA B C 1
ATOM 2966 O O . ALA B 1 53 ? 10.055 -44.406 -6.465 1 94.5 53 ALA B O 1
ATOM 2967 N N . ASP B 1 54 ? 9.969 -44.906 -8.594 1 96.75 54 ASP B N 1
ATOM 2968 C CA . ASP B 1 54 ? 11.062 -44 -8.953 1 96.75 54 ASP B CA 1
ATOM 2969 C C . ASP B 1 54 ? 10.641 -43.031 -10.055 1 96.75 54 ASP B C 1
ATOM 2971 O O . ASP B 1 54 ? 10.078 -43.469 -11.07 1 96.75 54 ASP B O 1
ATOM 2975 N N . VAL B 1 55 ? 10.984 -41.781 -9.852 1 98.31 55 VAL B N 1
ATOM 2976 C CA . VAL B 1 55 ? 10.57 -40.719 -10.789 1 98.31 55 VAL B CA 1
ATOM 2977 C C . VAL B 1 55 ? 11.273 -40.938 -12.125 1 98.31 55 VAL B C 1
ATOM 2979 O O . VAL B 1 55 ? 10.75 -40.562 -13.18 1 98.31 55 VAL B O 1
ATOM 2982 N N . ASP B 1 56 ? 12.391 -41.594 -12.18 1 98.19 56 ASP B N 1
ATOM 2983 C CA . ASP B 1 56 ? 13.172 -41.812 -13.391 1 98.19 56 ASP B CA 1
ATOM 2984 C C . ASP B 1 56 ? 12.383 -42.625 -14.414 1 98.19 56 ASP B C 1
ATOM 2986 O O . ASP B 1 56 ? 12.578 -42.469 -15.617 1 98.19 56 ASP B O 1
ATOM 2990 N N . ALA B 1 57 ? 11.477 -43.469 -13.922 1 98.25 57 ALA B N 1
ATOM 2991 C CA . ALA B 1 57 ? 10.633 -44.25 -14.812 1 98.25 57 ALA B CA 1
ATOM 2992 C C . ALA B 1 57 ? 9.758 -43.344 -15.68 1 98.25 57 ALA B C 1
ATOM 2994 O O . ALA B 1 57 ? 9.453 -43.688 -16.828 1 98.25 57 ALA B O 1
ATOM 2995 N N . ILE B 1 58 ? 9.406 -42.219 -15.148 1 98.56 58 ILE B N 1
ATOM 2996 C CA . ILE B 1 58 ? 8.57 -41.281 -15.875 1 98.56 58 ILE B CA 1
ATOM 2997 C C . ILE B 1 58 ? 9.406 -40.562 -16.953 1 98.56 58 ILE B C 1
ATOM 2999 O O . ILE B 1 58 ? 8.961 -40.438 -18.094 1 98.56 58 ILE B O 1
ATOM 3003 N N . TRP B 1 59 ? 10.672 -40.219 -16.609 1 98.44 59 TRP B N 1
ATOM 3004 C CA . TRP B 1 59 ? 11.547 -39.531 -17.562 1 98.44 59 TRP B CA 1
ATOM 3005 C C . TRP B 1 59 ? 11.867 -40.469 -18.75 1 98.44 59 TRP B C 1
ATOM 3007 O O . TRP B 1 59 ? 11.984 -40 -19.875 1 98.44 59 TRP B O 1
ATOM 3017 N N . ALA B 1 60 ? 11.906 -41.75 -18.5 1 97.94 60 ALA B N 1
ATOM 3018 C CA . ALA B 1 60 ? 12.336 -42.75 -19.484 1 97.94 60 ALA B CA 1
ATOM 3019 C C . ALA B 1 60 ? 11.164 -43.219 -20.344 1 97.94 60 ALA B C 1
ATOM 3021 O O . ALA B 1 60 ? 11.352 -43.906 -21.344 1 97.94 60 ALA B O 1
ATOM 3022 N N . ASP B 1 61 ? 9.969 -42.906 -19.969 1 98.31 61 ASP B N 1
ATOM 3023 C CA . ASP B 1 61 ? 8.789 -43.375 -20.688 1 98.31 61 ASP B CA 1
ATOM 3024 C C . ASP B 1 61 ? 8.469 -42.469 -21.875 1 98.31 61 ASP B C 1
ATOM 3026 O O . ASP B 1 61 ? 7.922 -41.375 -21.703 1 98.31 61 ASP B O 1
ATOM 3030 N N . ASP B 1 62 ? 8.656 -42.938 -23.078 1 97.38 62 ASP B N 1
ATOM 3031 C CA . ASP B 1 62 ? 8.5 -42.156 -24.297 1 97.38 62 ASP B CA 1
ATOM 3032 C C . ASP B 1 62 ? 7.031 -41.875 -24.578 1 97.38 62 ASP B C 1
ATOM 3034 O O . ASP B 1 62 ? 6.711 -41 -25.406 1 97.38 62 ASP B O 1
ATOM 3038 N N . GLN B 1 63 ? 6.188 -42.531 -23.875 1 98.12 63 GLN B N 1
ATOM 3039 C CA . GLN B 1 63 ? 4.766 -42.312 -24.094 1 98.12 63 GLN B CA 1
ATOM 3040 C C . GLN B 1 63 ? 4.285 -41.062 -23.344 1 98.12 63 GLN B C 1
ATOM 3042 O O . GLN B 1 63 ? 3.242 -40.5 -23.672 1 98.12 63 GLN B O 1
ATOM 3047 N N . ILE B 1 64 ? 4.965 -40.688 -22.312 1 98.62 64 ILE B N 1
ATOM 3048 C CA . ILE B 1 64 ? 4.59 -39.5 -21.531 1 98.62 64 ILE B CA 1
ATOM 3049 C C . ILE B 1 64 ? 5.113 -38.25 -22.203 1 98.62 64 ILE B C 1
ATOM 3051 O O . ILE B 1 64 ? 6.324 -38.062 -22.328 1 98.62 64 ILE B O 1
ATOM 3055 N N . GLU B 1 65 ? 4.199 -37.375 -22.562 1 98.25 65 GLU B N 1
ATOM 3056 C CA . GLU B 1 65 ? 4.559 -36.188 -23.344 1 98.25 65 GLU B CA 1
ATOM 3057 C C . GLU B 1 65 ? 4.781 -34.969 -22.438 1 98.25 65 GLU B C 1
ATOM 3059 O O . GLU B 1 65 ? 5.547 -34.062 -22.781 1 98.25 65 GLU B O 1
ATOM 3064 N N . ALA B 1 66 ? 4.07 -34.938 -21.359 1 98.81 66 ALA B N 1
ATOM 3065 C CA . ALA B 1 66 ? 4.105 -33.781 -20.484 1 98.81 66 ALA B CA 1
ATOM 3066 C C . ALA B 1 66 ? 3.998 -34.219 -19.016 1 98.81 66 ALA B C 1
ATOM 3068 O O . ALA B 1 66 ? 3.512 -35.312 -18.719 1 98.81 66 ALA B O 1
ATOM 3069 N N . VAL B 1 67 ? 4.516 -33.344 -18.172 1 98.88 67 VAL B N 1
ATOM 3070 C CA . VAL B 1 67 ? 4.434 -33.594 -16.734 1 98.88 67 VAL B CA 1
ATOM 3071 C C . VAL B 1 67 ? 3.867 -32.375 -16.016 1 98.88 67 VAL B C 1
ATOM 3073 O O . VAL B 1 67 ? 4.094 -31.25 -16.438 1 98.88 67 VAL B O 1
ATOM 3076 N N . ILE B 1 68 ? 3.104 -32.625 -14.984 1 98.81 68 ILE B N 1
ATOM 3077 C CA . ILE B 1 68 ? 2.588 -31.641 -14.047 1 98.81 68 ILE B CA 1
ATOM 3078 C C . ILE B 1 68 ? 3.334 -31.75 -12.719 1 98.81 68 ILE B C 1
ATOM 3080 O O . ILE B 1 68 ? 3.291 -32.781 -12.062 1 98.81 68 ILE B O 1
ATOM 3084 N N . ILE B 1 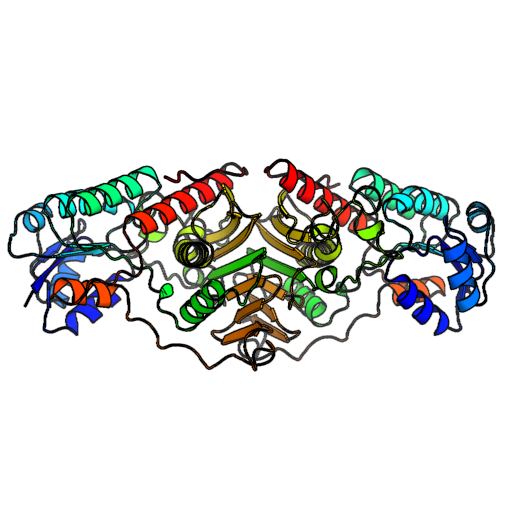69 ? 4.027 -30.672 -12.398 1 98.81 69 ILE B N 1
ATOM 3085 C CA . ILE B 1 69 ? 4.832 -30.672 -11.188 1 98.81 69 ILE B CA 1
ATOM 3086 C C . ILE B 1 69 ? 4.16 -29.812 -10.125 1 98.81 69 ILE B C 1
ATOM 3088 O O . ILE B 1 69 ? 4.145 -28.578 -10.242 1 98.81 69 ILE B O 1
ATOM 3092 N N . CYS B 1 70 ? 3.645 -30.453 -9.094 1 98.12 70 CYS B N 1
ATOM 3093 C CA . CYS B 1 70 ? 2.998 -29.812 -7.957 1 98.12 70 CYS B CA 1
ATOM 3094 C C . CYS B 1 70 ? 3.658 -30.219 -6.648 1 98.12 70 CYS B C 1
ATOM 3096 O O . CYS B 1 70 ? 2.979 -30.438 -5.645 1 98.12 70 CYS B O 1
ATOM 3098 N N . SER B 1 71 ? 4.945 -30.438 -6.652 1 98.19 71 SER B N 1
ATOM 3099 C CA . SER B 1 71 ? 5.734 -30.797 -5.477 1 98.19 71 SER B CA 1
ATOM 3100 C C . SER B 1 71 ? 5.949 -29.594 -4.566 1 98.19 71 SER B C 1
ATOM 3102 O O . SER B 1 71 ? 5.488 -28.5 -4.867 1 98.19 71 SER B O 1
ATOM 3104 N N . GLU B 1 72 ? 6.559 -29.875 -3.379 1 98.06 72 GLU B N 1
ATOM 3105 C CA . GLU B 1 72 ? 7.102 -28.766 -2.604 1 98.06 72 GLU B CA 1
ATOM 3106 C C . GLU B 1 72 ? 8.094 -27.953 -3.428 1 98.06 72 GLU B C 1
ATOM 3108 O O . GLU B 1 72 ? 8.75 -28.484 -4.324 1 98.06 72 GLU B O 1
ATOM 3113 N N . THR B 1 73 ? 8.227 -26.719 -3.102 1 98.44 73 THR B N 1
ATOM 3114 C CA . THR B 1 73 ? 9 -25.797 -3.93 1 98.44 73 THR B CA 1
ATOM 3115 C C . THR B 1 73 ? 10.461 -26.219 -3.996 1 98.44 73 THR B C 1
ATOM 3117 O O . THR B 1 73 ? 11.094 -26.109 -5.047 1 98.44 73 THR B O 1
ATOM 3120 N N . ASN B 1 74 ? 10.984 -26.688 -2.91 1 98.25 74 ASN B N 1
ATOM 3121 C CA . ASN B 1 74 ? 12.398 -27.047 -2.863 1 98.25 74 ASN B CA 1
ATOM 3122 C C . ASN B 1 74 ? 12.695 -28.25 -3.754 1 98.25 74 ASN B C 1
ATOM 3124 O O . ASN B 1 74 ? 13.859 -28.578 -3.996 1 98.25 74 ASN B O 1
ATOM 3128 N N . ARG B 1 75 ? 11.703 -28.875 -4.305 1 98.44 75 ARG B N 1
ATOM 3129 C CA . ARG B 1 75 ? 11.891 -30.047 -5.152 1 98.44 75 ARG B CA 1
ATOM 3130 C C . ARG B 1 75 ? 11.719 -29.703 -6.625 1 98.44 75 ARG B C 1
ATOM 3132 O O . ARG B 1 75 ? 11.953 -30.531 -7.504 1 98.44 75 ARG B O 1
ATOM 3139 N N . HIS B 1 76 ? 11.352 -28.5 -6.879 1 98.81 76 HIS B N 1
ATOM 3140 C CA . HIS B 1 76 ? 11.125 -28.094 -8.266 1 98.81 76 HIS B CA 1
ATOM 3141 C C . HIS B 1 76 ? 12.391 -28.25 -9.102 1 98.81 76 HIS B C 1
ATOM 3143 O O . HIS B 1 76 ? 12.344 -28.812 -10.195 1 98.81 76 HIS B O 1
ATOM 3149 N N . GLU B 1 77 ? 13.484 -27.797 -8.539 1 98.75 77 GLU B N 1
ATOM 3150 C CA . GLU B 1 77 ? 14.68 -27.688 -9.359 1 98.75 77 GLU B CA 1
ATOM 3151 C C . GLU B 1 77 ? 15.102 -29.047 -9.93 1 98.75 77 GLU B C 1
ATOM 3153 O O . GLU B 1 77 ? 15.172 -29.219 -11.141 1 98.75 77 GLU B O 1
ATOM 3158 N N . PRO B 1 78 ? 15.32 -30.078 -9.078 1 98.69 78 PRO B N 1
ATOM 3159 C CA . PRO B 1 78 ? 15.727 -31.359 -9.656 1 98.69 78 PRO B CA 1
ATOM 3160 C C . PRO B 1 78 ? 14.664 -31.953 -10.578 1 98.69 78 PRO B C 1
ATOM 3162 O O . PRO B 1 78 ? 15 -32.562 -11.594 1 98.69 78 PRO B O 1
ATOM 3165 N N . LEU B 1 79 ? 13.398 -31.797 -10.305 1 98.88 79 LEU B N 1
ATOM 3166 C CA . LEU B 1 79 ? 12.328 -32.375 -11.109 1 98.88 79 LEU B CA 1
ATOM 3167 C C . LEU B 1 79 ? 12.219 -31.672 -12.453 1 98.88 79 LEU B C 1
ATOM 3169 O O . LEU B 1 79 ? 12.102 -32.344 -13.492 1 98.88 79 LEU B O 1
ATOM 3173 N N . VAL B 1 80 ? 12.266 -30.344 -12.445 1 98.94 80 VAL B N 1
ATOM 3174 C CA . VAL B 1 80 ? 12.125 -29.562 -13.672 1 98.94 80 VAL B CA 1
ATOM 3175 C C . VAL B 1 80 ? 13.32 -29.812 -14.586 1 98.94 80 VAL B C 1
ATOM 3177 O O . VAL B 1 80 ? 13.156 -30 -15.797 1 98.94 80 VAL B O 1
ATOM 3180 N N . LEU B 1 81 ? 14.516 -29.781 -14 1 98.88 81 LEU B N 1
ATOM 3181 C CA . LEU B 1 81 ? 15.719 -30.016 -14.797 1 98.88 81 LEU B CA 1
ATOM 3182 C C . LEU B 1 81 ? 15.68 -31.391 -15.453 1 98.88 81 LEU B C 1
ATOM 3184 O O . LEU B 1 81 ? 15.992 -31.531 -16.641 1 98.88 81 LEU B O 1
ATOM 3188 N N . ALA B 1 82 ? 15.297 -32.406 -14.734 1 98.88 82 ALA B N 1
ATOM 3189 C CA . ALA B 1 82 ? 15.203 -33.75 -15.266 1 98.88 82 ALA B CA 1
ATOM 3190 C C . ALA B 1 82 ? 14.133 -33.844 -16.344 1 98.88 82 ALA B C 1
ATOM 3192 O O . ALA B 1 82 ? 14.344 -34.469 -17.391 1 98.88 82 ALA B O 1
ATOM 3193 N N . ALA B 1 83 ? 12.977 -33.25 -16.109 1 98.81 83 ALA B N 1
ATOM 3194 C CA . ALA B 1 83 ? 11.891 -33.25 -17.078 1 98.81 83 ALA B CA 1
ATOM 3195 C C . ALA B 1 83 ? 12.305 -32.594 -18.391 1 98.81 83 ALA B C 1
ATOM 3197 O O . ALA B 1 83 ? 12.055 -33.125 -19.469 1 98.81 83 ALA B O 1
ATOM 3198 N N . ALA B 1 84 ? 12.914 -31.438 -18.266 1 98.75 84 ALA B N 1
ATOM 3199 C CA . ALA B 1 84 ? 13.383 -30.703 -19.438 1 98.75 84 ALA B CA 1
ATOM 3200 C C . ALA B 1 84 ? 14.414 -31.516 -20.219 1 98.75 84 ALA B C 1
ATOM 3202 O O . ALA B 1 84 ? 14.344 -31.594 -21.438 1 98.75 84 ALA B O 1
ATOM 3203 N N . ALA B 1 85 ? 15.32 -32.094 -19.484 1 98.62 85 ALA B N 1
ATOM 3204 C CA . ALA B 1 85 ? 16.344 -32.938 -20.125 1 98.62 85 ALA B CA 1
ATOM 3205 C C . ALA B 1 85 ? 15.711 -34.094 -20.891 1 98.62 85 ALA B C 1
ATOM 3207 O O . ALA B 1 85 ? 16.219 -34.5 -21.938 1 98.62 85 ALA B O 1
ATOM 3208 N N . ALA B 1 86 ? 14.594 -34.625 -20.438 1 98.69 86 ALA B N 1
ATOM 3209 C CA . ALA B 1 86 ? 13.883 -35.719 -21.047 1 98.69 86 ALA B CA 1
ATOM 3210 C C . ALA B 1 86 ? 12.953 -35.25 -22.156 1 98.69 86 ALA B C 1
ATOM 3212 O O . ALA B 1 86 ? 12.25 -36.062 -22.781 1 98.69 86 ALA B O 1
ATOM 3213 N N . GLY B 1 87 ? 12.914 -33.938 -22.344 1 98.56 87 GLY B N 1
ATOM 3214 C CA . GLY B 1 87 ? 12.117 -33.375 -23.422 1 98.56 87 GLY B CA 1
ATOM 3215 C C . GLY B 1 87 ? 10.625 -33.344 -23.109 1 98.56 87 GLY B C 1
ATOM 3216 O O . GLY B 1 87 ? 9.797 -33.344 -24.016 1 98.56 87 GLY B O 1
ATOM 3217 N N . LYS B 1 88 ? 10.273 -33.406 -21.828 1 98.81 88 LYS B N 1
ATOM 3218 C CA . LYS B 1 88 ? 8.867 -33.375 -21.438 1 98.81 88 LYS B CA 1
ATOM 3219 C C . LYS B 1 88 ? 8.344 -31.953 -21.359 1 98.81 88 LYS B C 1
ATOM 3221 O O . LYS B 1 88 ? 9.039 -31.062 -20.859 1 98.81 88 LYS B O 1
ATOM 3226 N N . HIS B 1 89 ? 7.094 -31.672 -21.875 1 98.75 89 HIS B N 1
ATOM 3227 C CA . HIS B 1 89 ? 6.422 -30.406 -21.594 1 98.75 89 HIS B CA 1
ATOM 3228 C C . HIS B 1 89 ? 6.086 -30.281 -20.125 1 98.75 89 HIS B C 1
ATOM 3230 O O . HIS B 1 89 ? 5.855 -31.281 -19.438 1 98.75 89 HIS B O 1
ATOM 3236 N N . LEU B 1 90 ? 6.051 -29.031 -19.656 1 98.38 90 LEU B N 1
ATOM 3237 C CA . LEU B 1 90 ? 6 -28.859 -18.203 1 98.38 90 LEU B CA 1
ATOM 3238 C C . LEU B 1 90 ? 4.898 -27.875 -17.828 1 98.38 90 LEU B C 1
ATOM 3240 O O . LEU B 1 90 ? 4.816 -26.766 -18.375 1 98.38 90 LEU B O 1
ATOM 3244 N N . PHE B 1 91 ? 4.059 -28.297 -16.906 1 98.62 91 PHE B N 1
ATOM 3245 C CA . PHE B 1 91 ? 3.367 -27.375 -16.016 1 98.62 91 PHE B CA 1
ATOM 3246 C C . PHE B 1 91 ? 3.967 -27.422 -14.617 1 98.62 91 PHE B C 1
ATOM 3248 O O . PHE B 1 91 ? 4.023 -28.484 -14 1 98.62 91 PHE B O 1
ATOM 3255 N N . VAL B 1 92 ? 4.457 -26.328 -14.148 1 98.69 92 VAL B N 1
ATOM 3256 C CA . VAL B 1 92 ? 5.047 -26.266 -12.82 1 98.69 92 VAL B CA 1
ATOM 3257 C C . VAL B 1 92 ? 4.266 -25.281 -11.953 1 98.69 92 VAL B C 1
ATOM 3259 O O . VAL B 1 92 ? 4.156 -24.094 -12.297 1 98.69 92 VAL B O 1
ATOM 3262 N N . GLU B 1 93 ? 3.701 -25.766 -10.922 1 97.94 93 GLU B N 1
ATOM 3263 C CA . GLU B 1 93 ? 2.979 -24.859 -10.031 1 97.94 93 GLU B CA 1
ATOM 3264 C C . GLU B 1 93 ? 3.895 -23.766 -9.484 1 97.94 93 GLU B C 1
ATOM 3266 O O . GLU B 1 93 ? 5.094 -23.984 -9.312 1 97.94 93 GLU B O 1
ATOM 3271 N N . LYS B 1 94 ? 3.414 -22.609 -9.281 1 97.75 94 LYS B N 1
ATOM 3272 C CA . LYS B 1 94 ? 4.184 -21.469 -8.805 1 97.75 94 LYS B CA 1
ATOM 3273 C C . LYS B 1 94 ? 4.543 -21.641 -7.328 1 97.75 94 LYS B C 1
ATOM 3275 O O . LYS B 1 94 ? 3.83 -22.297 -6.578 1 97.75 94 LYS B O 1
ATOM 3280 N N . PRO B 1 95 ? 5.555 -21.016 -6.887 1 97.94 95 PRO B N 1
ATOM 3281 C CA . PRO B 1 95 ? 6.566 -20.344 -7.703 1 97.94 95 PRO B CA 1
ATOM 3282 C C . PRO B 1 95 ? 7.496 -21.328 -8.422 1 97.94 95 PRO B C 1
ATOM 3284 O O . PRO B 1 95 ? 7.508 -22.516 -8.102 1 97.94 95 PRO B O 1
ATOM 3287 N N . LEU B 1 96 ? 8.25 -20.812 -9.43 1 98.38 96 LEU B N 1
ATOM 3288 C CA . LEU B 1 96 ? 9.117 -21.703 -10.195 1 98.38 96 LEU B CA 1
ATOM 3289 C C . LEU B 1 96 ? 10.227 -22.281 -9.32 1 98.38 96 LEU B C 1
ATOM 3291 O O . LEU B 1 96 ? 10.539 -23.469 -9.398 1 98.38 96 LEU B O 1
ATOM 3295 N N . GLY B 1 97 ? 10.773 -21.406 -8.5 1 97.94 97 GLY B N 1
ATOM 3296 C CA . GLY B 1 97 ? 11.859 -21.859 -7.648 1 97.94 97 GLY B CA 1
ATOM 3297 C C . GLY B 1 97 ? 11.906 -21.156 -6.309 1 97.94 97 GLY B C 1
ATOM 3298 O O . GLY B 1 97 ? 11.008 -20.375 -5.984 1 97.94 97 GLY B O 1
ATOM 3299 N N . MET B 1 98 ? 13 -21.469 -5.566 1 97.38 98 MET B N 1
ATOM 3300 C CA . MET B 1 98 ? 13.219 -20.922 -4.227 1 97.38 98 MET B CA 1
ATOM 3301 C C . MET B 1 98 ? 13.797 -19.516 -4.289 1 97.38 98 MET B C 1
ATOM 3303 O O . MET B 1 98 ? 13.664 -18.75 -3.338 1 97.38 98 MET B O 1
ATOM 3307 N N . GLY B 1 99 ? 14.414 -19.234 -5.34 1 98 99 GLY B N 1
ATOM 3308 C CA . GLY B 1 99 ? 15.07 -17.953 -5.555 1 98 99 GLY B CA 1
ATOM 3309 C C . GLY B 1 99 ? 15.625 -17.797 -6.961 1 98 99 GLY B C 1
ATOM 3310 O O . GLY B 1 99 ? 15.273 -18.562 -7.859 1 98 99 GLY B O 1
ATOM 3311 N N . ALA B 1 100 ? 16.438 -16.797 -7.129 1 98.56 100 ALA B N 1
ATOM 3312 C CA . ALA B 1 100 ? 16.938 -16.406 -8.445 1 98.56 100 ALA B CA 1
ATOM 3313 C C . ALA B 1 100 ? 17.75 -17.531 -9.078 1 98.56 100 ALA B C 1
ATOM 3315 O O . ALA B 1 100 ? 17.484 -17.922 -10.219 1 98.56 100 ALA B O 1
ATOM 3316 N N . ALA B 1 101 ? 18.672 -18.078 -8.391 1 98.62 101 ALA B N 1
ATOM 3317 C CA . ALA B 1 101 ? 19.641 -19.016 -8.953 1 98.62 101 ALA B CA 1
ATOM 3318 C C . ALA B 1 101 ? 18.938 -20.25 -9.516 1 98.62 101 ALA B C 1
ATOM 3320 O O . ALA B 1 101 ? 19.109 -20.578 -10.695 1 98.62 101 ALA B O 1
ATOM 3321 N N . ASP B 1 102 ? 18.156 -20.922 -8.727 1 98.75 102 ASP B N 1
ATOM 3322 C CA . ASP B 1 102 ? 17.5 -22.141 -9.188 1 98.75 102 ASP B CA 1
ATOM 3323 C C . ASP B 1 102 ? 16.422 -21.828 -10.219 1 98.75 102 ASP B C 1
ATOM 3325 O O . ASP B 1 102 ? 16.25 -22.562 -11.203 1 98.75 102 ASP B O 1
ATOM 3329 N N . ALA B 1 103 ? 15.711 -20.719 -10.062 1 98.81 103 ALA B N 1
ATOM 3330 C CA . ALA B 1 103 ? 14.656 -20.359 -11 1 98.81 103 ALA B CA 1
ATOM 3331 C C . ALA B 1 103 ? 15.227 -20.109 -12.391 1 98.81 103 ALA B C 1
ATOM 3333 O O . ALA B 1 103 ? 14.688 -20.594 -13.391 1 98.81 103 ALA B O 1
ATOM 3334 N N . TYR B 1 104 ? 16.312 -19.344 -12.422 1 98.81 104 TYR B N 1
ATOM 3335 C CA . TYR B 1 104 ? 16.922 -19.078 -13.719 1 98.81 104 TYR B CA 1
ATOM 3336 C C . TYR B 1 104 ? 17.5 -20.344 -14.328 1 98.81 104 TYR B C 1
ATOM 3338 O O . TYR B 1 104 ? 17.438 -20.547 -15.539 1 98.81 104 TYR B O 1
ATOM 3346 N N . ALA B 1 105 ? 18.078 -21.188 -13.523 1 98.88 105 ALA B N 1
ATOM 3347 C CA . ALA B 1 105 ? 18.594 -22.453 -14.023 1 98.88 105 ALA B CA 1
ATOM 3348 C C . ALA B 1 105 ? 17.484 -23.281 -14.672 1 98.88 105 ALA B C 1
ATOM 3350 O O . ALA B 1 105 ? 17.656 -23.844 -15.758 1 98.88 105 ALA B O 1
ATOM 3351 N N . MET B 1 106 ? 16.359 -23.344 -14.031 1 98.94 106 MET B N 1
ATOM 3352 C CA . MET B 1 106 ? 15.219 -24.078 -14.555 1 98.94 106 MET B CA 1
ATOM 3353 C C . MET B 1 106 ? 14.68 -23.438 -15.82 1 98.94 106 MET B C 1
ATOM 3355 O O . MET B 1 106 ? 14.391 -24.109 -16.797 1 98.94 106 MET B O 1
ATOM 3359 N N . ALA B 1 107 ? 14.562 -22.125 -15.773 1 98.81 107 ALA B N 1
ATOM 3360 C CA . ALA B 1 107 ? 14.078 -21.406 -16.953 1 98.81 107 ALA B CA 1
ATOM 3361 C C . ALA B 1 107 ? 14.984 -21.656 -18.156 1 98.81 107 ALA B C 1
ATOM 3363 O O . ALA B 1 107 ? 14.508 -21.906 -19.266 1 98.81 107 ALA B O 1
ATOM 3364 N N . ASP B 1 108 ? 16.281 -21.562 -17.922 1 98.81 108 ASP B N 1
ATOM 3365 C CA . ASP B 1 108 ? 17.25 -21.812 -18.984 1 98.81 108 ASP B CA 1
ATOM 3366 C C . ASP B 1 108 ? 17.125 -23.219 -19.547 1 98.81 108 ASP B C 1
ATOM 3368 O O . ASP B 1 108 ? 17.203 -23.438 -20.75 1 98.81 108 ASP B O 1
ATOM 3372 N N . ALA B 1 109 ? 16.969 -24.188 -18.703 1 98.88 109 ALA B N 1
ATOM 3373 C CA . ALA B 1 109 ? 16.828 -25.578 -19.125 1 98.88 109 ALA B CA 1
ATOM 3374 C C . ALA B 1 109 ? 15.57 -25.766 -19.969 1 98.88 109 ALA B C 1
ATOM 3376 O O . ALA B 1 109 ? 15.602 -26.484 -20.969 1 98.88 109 ALA B O 1
ATOM 3377 N N . ILE B 1 110 ? 14.492 -25.172 -19.562 1 98.81 110 ILE B N 1
ATOM 3378 C CA . ILE B 1 110 ? 13.234 -25.25 -20.297 1 98.81 110 ILE B CA 1
ATOM 3379 C C . ILE B 1 110 ? 13.406 -24.641 -21.688 1 98.81 110 ILE B C 1
ATOM 3381 O O . ILE B 1 110 ? 13.016 -25.266 -22.688 1 98.81 110 ILE B O 1
ATOM 3385 N N . ASP B 1 111 ? 13.984 -23.484 -21.719 1 98.25 111 ASP B N 1
ATOM 3386 C CA . ASP B 1 111 ? 14.219 -22.797 -22.984 1 98.25 111 ASP B CA 1
ATOM 3387 C C . ASP B 1 111 ? 15.117 -23.625 -23.906 1 98.25 111 ASP B C 1
ATOM 3389 O O . ASP B 1 111 ? 14.836 -23.781 -25.094 1 98.25 111 ASP B O 1
ATOM 3393 N N . ARG B 1 112 ? 16.172 -24.141 -23.375 1 98.38 112 ARG B N 1
ATOM 3394 C CA . ARG B 1 112 ? 17.125 -24.938 -24.141 1 98.38 112 ARG B CA 1
ATOM 3395 C C . ARG B 1 112 ? 16.469 -26.188 -24.719 1 98.38 112 ARG B C 1
ATOM 3397 O O . ARG B 1 112 ? 16.75 -26.578 -25.859 1 98.38 112 ARG B O 1
ATOM 3404 N N . ALA B 1 113 ? 15.602 -26.828 -23.953 1 98.56 113 ALA B N 1
ATOM 3405 C CA . ALA B 1 113 ? 14.93 -28.062 -24.359 1 98.56 113 ALA B CA 1
ATOM 3406 C C . ALA B 1 113 ? 13.859 -27.781 -25.406 1 98.56 113 ALA B C 1
ATOM 3408 O O . ALA B 1 113 ? 13.414 -28.688 -26.109 1 98.56 113 ALA B O 1
ATOM 3409 N N . GLY B 1 114 ? 13.383 -26.5 -25.469 1 98.12 114 GLY B N 1
ATOM 3410 C CA . GLY B 1 114 ? 12.344 -26.125 -26.406 1 98.12 114 GLY B CA 1
ATOM 3411 C C . GLY B 1 114 ? 10.992 -26.75 -26.078 1 98.12 114 GLY B C 1
ATOM 3412 O O . GLY B 1 114 ? 10.211 -27.047 -26.969 1 98.12 114 GLY B O 1
ATOM 3413 N N . VAL B 1 115 ? 10.742 -27.016 -24.875 1 98.44 115 VAL B N 1
ATOM 3414 C CA . VAL B 1 115 ? 9.508 -27.656 -24.453 1 98.44 115 VAL B CA 1
ATOM 3415 C C . VAL B 1 115 ? 8.484 -26.594 -24.031 1 98.44 115 VAL B C 1
ATOM 3417 O O . VAL B 1 115 ? 8.852 -25.469 -23.719 1 98.44 115 VAL B O 1
ATOM 3420 N N . LEU B 1 116 ? 7.168 -26.953 -24.031 1 98.56 116 LEU B N 1
ATOM 3421 C CA . LEU B 1 116 ? 6.094 -26.094 -23.547 1 98.56 116 LEU B CA 1
ATOM 3422 C C . LEU B 1 116 ? 6.191 -25.891 -22.031 1 98.56 116 LEU B C 1
ATOM 3424 O O . LEU B 1 116 ? 6.574 -26.812 -21.312 1 98.56 116 LEU B O 1
ATOM 3428 N N . PHE B 1 117 ? 5.895 -24.688 -21.625 1 98.5 117 PHE B N 1
ATOM 3429 C CA . PHE B 1 117 ? 5.898 -24.391 -20.203 1 98.5 117 PHE B CA 1
ATOM 3430 C C . PHE B 1 117 ? 4.734 -23.469 -19.844 1 98.5 117 PHE B C 1
ATOM 3432 O O . PHE B 1 117 ? 4.414 -22.547 -20.594 1 98.5 117 PHE B O 1
ATOM 3439 N N . GLN B 1 118 ? 4.09 -23.812 -18.703 1 97.81 118 GLN B N 1
ATOM 3440 C CA . GLN B 1 118 ? 3.143 -22.922 -18.031 1 97.81 118 GLN B CA 1
ATOM 3441 C C . GLN B 1 118 ? 3.25 -23.047 -16.516 1 97.81 118 GLN B C 1
ATOM 3443 O O . GLN B 1 118 ? 3.807 -24.031 -16.016 1 97.81 118 GLN B O 1
ATOM 3448 N N . THR B 1 119 ? 2.814 -22.047 -15.812 1 97.88 119 THR B N 1
ATOM 3449 C CA . THR B 1 119 ? 2.807 -22.047 -14.359 1 97.88 119 THR B CA 1
ATOM 3450 C C . THR B 1 119 ? 1.515 -21.438 -13.82 1 97.88 119 THR B C 1
ATOM 3452 O O . THR B 1 119 ? 0.702 -20.922 -14.594 1 97.88 119 THR B O 1
ATOM 3455 N N . GLY B 1 120 ? 1.354 -21.531 -12.523 1 95.88 120 GLY B N 1
ATOM 3456 C CA . GLY B 1 120 ? 0.073 -21.266 -11.891 1 95.88 120 GLY B CA 1
ATOM 3457 C C . GLY B 1 120 ? -0.173 -19.781 -11.641 1 95.88 120 GLY B C 1
ATOM 3458 O O . GLY B 1 120 ? -0.713 -19.406 -10.594 1 95.88 120 GLY B O 1
ATOM 3459 N N . TYR B 1 121 ? 0.2 -18.906 -12.531 1 95.44 121 TYR B N 1
ATOM 3460 C CA . TYR B 1 121 ? -0.155 -17.484 -12.461 1 95.44 121 TYR B CA 1
ATOM 3461 C C . TYR B 1 121 ? -1.414 -17.203 -13.266 1 95.44 121 TYR B C 1
ATOM 3463 O O . TYR B 1 121 ? -1.344 -16.609 -14.352 1 95.44 121 TYR B O 1
ATOM 3471 N N . PHE B 1 122 ? -2.564 -17.422 -12.648 1 93.5 122 PHE B N 1
ATOM 3472 C CA . PHE B 1 122 ? -3.844 -17.438 -13.344 1 93.5 122 PHE B CA 1
ATOM 3473 C C . PHE B 1 122 ? -4.492 -16.047 -13.305 1 93.5 122 PHE B C 1
ATOM 3475 O O . PHE B 1 122 ? -5.43 -15.781 -14.055 1 93.5 122 PHE B O 1
ATOM 3482 N N . GLN B 1 123 ? -3.969 -15.133 -12.531 1 94.31 123 GLN B N 1
ATOM 3483 C CA . GLN B 1 123 ? -4.656 -13.867 -12.305 1 94.31 123 GLN B CA 1
ATOM 3484 C C . GLN B 1 123 ? -4.594 -12.977 -13.547 1 94.31 123 GLN B C 1
ATOM 3486 O O . GLN B 1 123 ? -5.383 -12.039 -13.688 1 94.31 123 GLN B O 1
ATOM 3491 N N . ARG B 1 124 ? -3.67 -13.25 -14.438 1 96.19 124 ARG B N 1
ATOM 3492 C CA . ARG B 1 124 ? -3.574 -12.469 -15.664 1 96.19 124 ARG B CA 1
ATOM 3493 C C . ARG B 1 124 ? -4.82 -12.648 -16.516 1 96.19 124 ARG B C 1
ATOM 3495 O O . ARG B 1 124 ? -5.145 -11.781 -17.344 1 96.19 124 ARG B O 1
ATOM 3502 N N . GLY B 1 125 ? -5.492 -13.789 -16.297 1 96.06 125 GLY B N 1
ATOM 3503 C CA . GLY B 1 125 ? -6.676 -14.078 -17.094 1 96.06 125 GLY B CA 1
ATOM 3504 C C . GLY B 1 125 ? -7.918 -13.359 -16.609 1 96.06 125 GLY B C 1
ATOM 3505 O O . GLY B 1 125 ? -8.938 -13.328 -17.297 1 96.06 125 GLY B O 1
ATOM 3506 N N . ASN B 1 126 ? -7.836 -12.75 -15.453 1 95.5 126 ASN B N 1
ATOM 3507 C CA . ASN B 1 126 ? -8.961 -12 -14.898 1 95.5 126 ASN B CA 1
ATOM 3508 C C . ASN B 1 126 ? -9.32 -10.805 -15.773 1 95.5 126 ASN B C 1
ATOM 3510 O O . ASN B 1 126 ? -8.453 -10.023 -16.156 1 95.5 126 ASN B O 1
ATOM 3514 N N . PRO B 1 127 ? -10.625 -10.594 -16.062 1 97.06 127 PRO B N 1
ATOM 3515 C CA . PRO B 1 127 ? -11.062 -9.516 -16.953 1 97.06 127 PRO B CA 1
ATOM 3516 C C . PRO B 1 127 ? -10.594 -8.141 -16.484 1 97.06 127 PRO B C 1
ATOM 3518 O O . PRO B 1 127 ? -10.242 -7.293 -17.312 1 97.06 127 PRO B O 1
ATOM 3521 N N . VAL B 1 128 ? -10.539 -7.965 -15.234 1 96.81 128 VAL B N 1
ATOM 3522 C CA . VAL B 1 128 ? -10.133 -6.672 -14.695 1 96.81 128 VAL B CA 1
ATOM 3523 C C . VAL B 1 128 ? -8.656 -6.422 -14.984 1 96.81 128 VAL B C 1
ATOM 3525 O O . VAL B 1 128 ? -8.281 -5.352 -15.469 1 96.81 128 VAL B O 1
ATOM 3528 N N . HIS B 1 129 ? -7.844 -7.395 -14.711 1 96.75 129 HIS B N 1
ATOM 3529 C CA . HIS B 1 129 ? -6.414 -7.242 -14.969 1 96.75 129 HIS B CA 1
ATOM 3530 C C . HIS B 1 129 ? -6.141 -7.074 -16.453 1 96.75 129 HIS B C 1
ATOM 3532 O O . HIS B 1 129 ? -5.301 -6.262 -16.844 1 96.75 129 HIS B O 1
ATOM 3538 N N . ARG B 1 130 ? -6.891 -7.832 -17.25 1 97.44 130 ARG B N 1
ATOM 3539 C CA . ARG B 1 130 ? -6.746 -7.703 -18.703 1 97.44 130 ARG B CA 1
ATOM 3540 C C . ARG B 1 130 ? -7.109 -6.297 -19.156 1 97.44 130 ARG B C 1
ATOM 3542 O O . ARG B 1 130 ? -6.41 -5.707 -19.984 1 97.44 130 ARG B O 1
ATOM 3549 N N . PHE B 1 131 ? -8.18 -5.816 -18.625 1 98.12 131 PHE B N 1
ATOM 3550 C CA . PHE B 1 131 ? -8.625 -4.469 -18.953 1 98.12 131 PHE B CA 1
ATOM 3551 C C . PHE B 1 131 ? -7.559 -3.443 -18.609 1 98.12 131 PHE B C 1
ATOM 3553 O O . PHE B 1 131 ? -7.219 -2.586 -19.422 1 98.12 131 PHE B O 1
ATOM 3560 N N . LEU B 1 132 ? -7.031 -3.543 -17.484 1 98 132 LEU B N 1
ATOM 3561 C CA . LEU B 1 132 ? -6.008 -2.604 -17.031 1 98 132 LEU B CA 1
ATOM 3562 C C . LEU B 1 132 ? -4.777 -2.67 -17.922 1 98 132 LEU B C 1
ATOM 3564 O O . LEU B 1 132 ? -4.207 -1.636 -18.281 1 98 132 LEU B O 1
ATOM 3568 N N . LYS B 1 133 ? -4.363 -3.83 -18.25 1 98.25 133 LYS B N 1
ATOM 3569 C CA . LYS B 1 133 ? -3.23 -4.008 -19.156 1 98.25 133 LYS B CA 1
ATOM 3570 C C . LYS B 1 133 ? -3.465 -3.287 -20.469 1 98.25 133 LYS B C 1
ATOM 3572 O O . LYS B 1 133 ? -2.592 -2.564 -20.953 1 98.25 133 LYS B O 1
ATOM 3577 N N . GLU B 1 134 ? -4.633 -3.512 -21.031 1 98.12 134 GLU B N 1
ATOM 3578 C CA . GLU B 1 134 ? -4.992 -2.881 -22.297 1 98.12 134 GLU B CA 1
ATOM 3579 C C . GLU B 1 134 ? -4.965 -1.359 -22.172 1 98.12 134 GLU B C 1
ATOM 3581 O O . GLU B 1 134 ? -4.461 -0.674 -23.062 1 98.12 134 GLU B O 1
ATOM 3586 N N . GLN B 1 135 ? -5.52 -0.842 -21.125 1 98.44 135 GLN B N 1
ATOM 3587 C CA . GLN B 1 135 ? -5.586 0.604 -20.938 1 98.44 135 GLN B CA 1
ATOM 3588 C C . GLN B 1 135 ? -4.195 1.201 -20.75 1 98.44 135 GLN B C 1
ATOM 3590 O O . GLN B 1 135 ? -3.926 2.312 -21.219 1 98.44 135 GLN B O 1
ATOM 3595 N N . ILE B 1 136 ? -3.324 0.512 -20.062 1 98.44 136 ILE B N 1
ATOM 3596 C CA . ILE B 1 136 ? -1.943 0.951 -19.891 1 98.44 136 ILE B CA 1
ATOM 3597 C C . ILE B 1 136 ? -1.246 0.994 -21.25 1 98.44 136 ILE B C 1
ATOM 3599 O O . ILE B 1 136 ? -0.588 1.981 -21.578 1 98.44 136 ILE B O 1
ATOM 3603 N N . GLU B 1 137 ? -1.397 -0.039 -22.047 1 98 137 GLU B N 1
ATOM 3604 C CA . GLU B 1 137 ? -0.755 -0.144 -23.359 1 98 137 GLU B CA 1
ATOM 3605 C C . GLU B 1 137 ? -1.25 0.945 -24.297 1 98 137 GLU B C 1
ATOM 3607 O O . GLU B 1 137 ? -0.506 1.406 -25.172 1 98 137 GLU B O 1
ATOM 3612 N N . GLN B 1 138 ? -2.492 1.353 -24.094 1 98.25 138 GLN B N 1
ATOM 3613 C CA . GLN B 1 138 ? -3.084 2.391 -24.922 1 98.25 138 GLN B CA 1
ATOM 3614 C C . GLN B 1 138 ? -2.709 3.783 -24.422 1 98.25 138 GLN B C 1
ATOM 3616 O O . GLN B 1 138 ? -3.062 4.789 -25.047 1 98.25 138 GLN B O 1
ATOM 3621 N N . GLY B 1 139 ? -2.035 3.857 -23.266 1 97.94 139 GLY B N 1
ATOM 3622 C CA . GLY B 1 139 ? -1.557 5.125 -22.734 1 97.94 139 GLY B CA 1
ATOM 3623 C C . GLY B 1 139 ? -2.615 5.879 -21.953 1 97.94 139 GLY B C 1
ATOM 3624 O O . GLY B 1 139 ? -2.461 7.07 -21.688 1 97.94 139 GLY B O 1
ATOM 3625 N N . HIS B 1 140 ? -3.666 5.219 -21.547 1 98.38 140 HIS B N 1
ATOM 3626 C CA . HIS B 1 140 ? -4.816 5.902 -20.969 1 98.38 140 HIS B CA 1
ATOM 3627 C C . HIS B 1 140 ? -4.559 6.277 -19.516 1 98.38 140 HIS B C 1
ATOM 3629 O O . HIS B 1 140 ? -5.359 6.988 -18.906 1 98.38 140 HIS B O 1
ATOM 3635 N N . PHE B 1 141 ? -3.406 5.906 -18.953 1 97.56 141 PHE B N 1
ATOM 3636 C CA . PHE B 1 141 ? -3.047 6.301 -17.594 1 97.56 141 PHE B CA 1
ATOM 3637 C C . PHE B 1 141 ? -2.047 7.453 -17.609 1 97.56 141 PHE B C 1
ATOM 3639 O O . PHE B 1 141 ? -1.722 8.016 -16.562 1 97.56 141 PHE B O 1
ATOM 3646 N N . GLY B 1 142 ? -1.521 7.824 -18.828 1 97.56 142 GLY B N 1
ATOM 3647 C CA . GLY B 1 142 ? -0.402 8.758 -18.844 1 97.56 142 GLY B CA 1
ATOM 3648 C C . GLY B 1 142 ? 0.837 8.195 -18.156 1 97.56 142 GLY B C 1
ATOM 3649 O O . GLY B 1 142 ? 1.182 7.027 -18.344 1 97.56 142 GLY B O 1
ATOM 3650 N N . ARG B 1 143 ? 1.563 9.086 -17.469 1 97.38 143 ARG B N 1
ATOM 3651 C CA . ARG B 1 143 ? 2.684 8.625 -16.656 1 97.38 143 ARG B CA 1
ATOM 3652 C C . ARG B 1 143 ? 2.189 7.902 -15.414 1 97.38 143 ARG B C 1
ATOM 3654 O O . ARG B 1 143 ? 1.571 8.516 -14.539 1 97.38 143 ARG B O 1
ATOM 3661 N N . ILE B 1 144 ? 2.461 6.598 -15.359 1 98 144 ILE B N 1
ATOM 3662 C CA . ILE B 1 144 ? 2.068 5.836 -14.18 1 98 144 ILE B CA 1
ATOM 3663 C C . ILE B 1 144 ? 2.998 6.168 -13.016 1 98 144 ILE B C 1
ATOM 3665 O O . ILE B 1 144 ? 4.219 6.188 -13.18 1 98 144 ILE B O 1
ATOM 3669 N N . THR B 1 145 ? 2.391 6.402 -11.828 1 97.56 145 THR B N 1
ATOM 3670 C CA . THR B 1 145 ? 3.186 6.793 -10.664 1 97.56 145 THR B CA 1
ATOM 3671 C C . THR B 1 145 ? 3.229 5.668 -9.633 1 97.56 145 THR B C 1
ATOM 3673 O O . THR B 1 145 ? 4.219 5.516 -8.914 1 97.56 145 THR B O 1
ATOM 3676 N N . ARG B 1 146 ? 2.146 4.926 -9.539 1 97.31 146 ARG B N 1
ATOM 3677 C CA . ARG B 1 146 ? 2.082 3.969 -8.438 1 97.31 146 ARG B CA 1
ATOM 3678 C C . ARG B 1 146 ? 1.149 2.811 -8.773 1 97.31 146 ARG B C 1
ATOM 3680 O O . ARG B 1 146 ? 0.153 2.992 -9.477 1 97.31 146 ARG B O 1
ATOM 3687 N N . LEU B 1 147 ? 1.463 1.669 -8.359 1 97.75 147 LEU B N 1
ATOM 3688 C CA . LEU B 1 147 ? 0.582 0.508 -8.289 1 97.75 147 LEU B CA 1
ATOM 3689 C C . LEU B 1 147 ? 0.641 -0.142 -6.914 1 97.75 147 LEU B C 1
ATOM 3691 O O . LEU B 1 147 ? 1.711 -0.558 -6.465 1 97.75 147 LEU B O 1
ATOM 3695 N N . ARG B 1 148 ? -0.48 -0.142 -6.152 1 96.69 148 ARG B N 1
ATOM 3696 C CA . ARG B 1 148 ? -0.643 -0.864 -4.895 1 96.69 148 ARG B CA 1
ATOM 3697 C C . ARG B 1 148 ? -1.488 -2.117 -5.09 1 96.69 148 ARG B C 1
ATOM 3699 O O . ARG B 1 148 ? -2.635 -2.037 -5.539 1 96.69 148 ARG B O 1
ATOM 3706 N N . HIS B 1 149 ? -0.923 -3.223 -4.844 1 96.38 149 HIS B N 1
ATOM 3707 C CA . HIS B 1 149 ? -1.646 -4.48 -4.988 1 96.38 149 HIS B CA 1
ATOM 3708 C C . HIS B 1 149 ? -1.588 -5.301 -3.705 1 96.38 149 HIS B C 1
ATOM 3710 O O . HIS B 1 149 ? -0.567 -5.309 -3.014 1 96.38 149 HIS B O 1
ATOM 3716 N N . SER B 1 150 ? -2.715 -5.949 -3.344 1 94.81 150 SER B N 1
ATOM 3717 C CA . SER B 1 150 ? -2.734 -6.84 -2.186 1 94.81 150 SER B CA 1
ATOM 3718 C C . SER B 1 150 ? -3.467 -8.141 -2.498 1 94.81 150 SER B C 1
ATOM 3720 O O . SER B 1 150 ? -4.355 -8.164 -3.355 1 94.81 150 SER B O 1
ATOM 3722 N N . ASN B 1 151 ? -3.074 -9.164 -1.946 1 94.94 151 ASN B N 1
ATOM 3723 C CA . ASN B 1 151 ? -3.678 -10.492 -1.981 1 94.94 151 ASN B CA 1
ATOM 3724 C C . ASN B 1 151 ? -3.568 -11.195 -0.631 1 94.94 151 ASN B C 1
ATOM 3726 O O . ASN B 1 151 ? -2.477 -11.594 -0.222 1 94.94 151 ASN B O 1
ATOM 3730 N N . CYS B 1 152 ? -4.68 -11.367 0.064 1 94.81 152 CYS B N 1
ATOM 3731 C CA . CYS B 1 152 ? -4.688 -11.891 1.424 1 94.81 152 CYS B CA 1
ATOM 3732 C C . CYS B 1 152 ? -5.887 -12.805 1.648 1 94.81 152 CYS B C 1
ATOM 3734 O O . CYS B 1 152 ? -6.84 -12.789 0.872 1 94.81 152 CYS B O 1
ATOM 3736 N N . HIS B 1 153 ? -5.801 -13.672 2.621 1 92.88 153 HIS B N 1
ATOM 3737 C CA . HIS B 1 153 ? -6.926 -14.469 3.098 1 92.88 153 HIS B CA 1
ATOM 3738 C C . HIS B 1 153 ? -6.758 -14.836 4.566 1 92.88 153 HIS B C 1
ATOM 3740 O O . HIS B 1 153 ? -5.812 -14.391 5.219 1 92.88 153 HIS B O 1
ATOM 3746 N N . SER B 1 154 ? -7.672 -15.609 5.086 1 92.44 154 SER B N 1
ATOM 3747 C CA . SER B 1 154 ? -7.672 -15.953 6.508 1 92.44 154 SER B CA 1
ATOM 3748 C C . SER B 1 154 ? -7.281 -17.406 6.723 1 92.44 154 SER B C 1
ATOM 3750 O O . SER B 1 154 ? -7.684 -18.031 7.715 1 92.44 154 SER B O 1
ATOM 3752 N N . GLY B 1 155 ? -6.562 -17.938 5.887 1 88.38 155 GLY B N 1
ATOM 3753 C CA . GLY B 1 155 ? -6.305 -19.375 5.895 1 88.38 155 GLY B CA 1
ATOM 3754 C C . GLY B 1 155 ? -5.637 -19.844 7.172 1 88.38 155 GLY B C 1
ATOM 3755 O O . GLY B 1 155 ? -5.969 -20.922 7.691 1 88.38 155 GLY B O 1
ATOM 3756 N N . SER B 1 156 ? -4.75 -19.078 7.637 1 88.94 156 SER B N 1
ATOM 3757 C CA . SER B 1 156 ? -4.051 -19.453 8.859 1 88.94 156 SER B CA 1
ATOM 3758 C C . SER B 1 156 ? -4.984 -19.422 10.062 1 88.94 156 SER B C 1
ATOM 3760 O O . SER B 1 156 ? -4.84 -20.219 10.992 1 88.94 156 SER B O 1
ATOM 3762 N N . LEU B 1 157 ? -5.887 -18.516 10.016 1 90.12 157 LEU B N 1
ATOM 3763 C CA . LEU B 1 157 ? -6.832 -18.406 11.117 1 90.12 157 LEU B CA 1
ATOM 3764 C C . LEU B 1 157 ? -7.793 -19.578 11.125 1 90.12 157 LEU B C 1
ATOM 3766 O O . LEU B 1 157 ? -8.297 -19.969 12.188 1 90.12 157 LEU B O 1
ATOM 3770 N N . GLY B 1 158 ? -7.988 -20.141 9.969 1 86.75 158 GLY B N 1
ATOM 3771 C CA . GLY B 1 158 ? -8.883 -21.281 9.82 1 86.75 158 GLY B CA 1
ATOM 3772 C C . GLY B 1 158 ? -8.148 -22.609 9.797 1 86.75 158 GLY B C 1
ATOM 3773 O O . GLY B 1 158 ? -8.734 -23.641 9.453 1 86.75 158 GLY B O 1
ATOM 3774 N N . ASP B 1 159 ? -6.898 -22.578 10 1 86.06 159 ASP B N 1
ATOM 3775 C CA . ASP B 1 159 ? -6.066 -23.781 10.023 1 86.06 159 ASP B CA 1
ATOM 3776 C C . ASP B 1 159 ? -6.113 -24.516 8.68 1 86.06 159 ASP B C 1
ATOM 3778 O O . ASP B 1 159 ? -6.312 -25.734 8.633 1 86.06 159 ASP B O 1
ATOM 3782 N N . TRP B 1 160 ? -6.074 -23.734 7.668 1 86.06 160 TRP B N 1
ATOM 3783 C CA . TRP B 1 160 ? -6.137 -24.297 6.328 1 86.06 160 TRP B CA 1
ATOM 3784 C C . TRP B 1 160 ? -4.945 -25.203 6.066 1 86.06 160 TRP B C 1
ATOM 3786 O O . TRP B 1 160 ? -5.02 -26.125 5.238 1 86.06 160 TRP B O 1
ATOM 3796 N N . PHE B 1 161 ? -3.855 -24.922 6.805 1 89.5 161 PHE B N 1
ATOM 3797 C CA . PHE B 1 161 ? -2.658 -25.703 6.551 1 89.5 161 PHE B CA 1
ATOM 3798 C C . PHE B 1 161 ? -2.639 -26.953 7.426 1 89.5 161 PHE B C 1
ATOM 3800 O O . PHE B 1 161 ? -2.068 -26.938 8.516 1 89.5 161 PHE B O 1
ATOM 3807 N N . THR B 1 162 ? -3.316 -28.062 6.98 1 84.06 162 THR B N 1
ATOM 3808 C CA . THR B 1 162 ? -3.373 -29.375 7.621 1 84.06 162 THR B CA 1
ATOM 3809 C C . THR B 1 162 ? -2.039 -30.094 7.48 1 84.06 162 THR B C 1
ATOM 3811 O O . THR B 1 162 ? -1.108 -29.594 6.855 1 84.06 162 THR B O 1
ATOM 3814 N N . PRO B 1 163 ? -2.121 -31.234 8.047 1 86.38 163 PRO B N 1
ATOM 3815 C CA . PRO B 1 163 ? -0.866 -31.969 7.902 1 86.38 163 PRO B CA 1
ATOM 3816 C C . PRO B 1 163 ? -0.448 -32.156 6.441 1 86.38 163 PRO B C 1
ATOM 3818 O O . PRO B 1 163 ? 0.746 -32.125 6.133 1 86.38 163 PRO B O 1
ATOM 3821 N N . GLU B 1 164 ? -1.399 -32.219 5.633 1 88.5 164 GLU B N 1
ATOM 3822 C CA . GLU B 1 164 ? -1.14 -32.406 4.207 1 88.5 164 GLU B CA 1
ATOM 3823 C C . GLU B 1 164 ? -0.445 -31.188 3.609 1 88.5 164 GLU B C 1
ATOM 3825 O O . GLU B 1 164 ? 0.419 -31.328 2.74 1 88.5 164 GLU B O 1
ATOM 3830 N N . TRP B 1 165 ? -0.772 -30.031 4.062 1 93.81 165 TRP B N 1
ATOM 3831 C CA . TRP B 1 165 ? -0.283 -28.812 3.426 1 93.81 165 TRP B CA 1
ATOM 3832 C C . TRP B 1 165 ? 0.645 -28.047 4.363 1 93.81 165 TRP B C 1
ATOM 3834 O O . TRP B 1 165 ? 0.981 -26.891 4.102 1 93.81 165 TRP B O 1
ATOM 3844 N N . LEU B 1 166 ? 1.078 -28.75 5.371 1 94.69 166 LEU B N 1
ATOM 3845 C CA . LEU B 1 166 ? 1.902 -28.109 6.391 1 94.69 166 LEU B CA 1
ATOM 3846 C C . LEU B 1 166 ? 3.256 -27.703 5.816 1 94.69 166 LEU B C 1
ATOM 3848 O O . LEU B 1 166 ? 3.895 -26.781 6.328 1 94.69 166 LEU B O 1
ATOM 3852 N N . TRP B 1 167 ? 3.686 -28.359 4.766 1 96.31 167 TRP B N 1
ATOM 3853 C CA . TRP B 1 167 ? 4.957 -28.031 4.137 1 96.31 167 TRP B CA 1
ATOM 3854 C C . TRP B 1 167 ? 4.98 -26.578 3.689 1 96.31 167 TRP B C 1
ATOM 3856 O O . TRP B 1 167 ? 6.047 -25.953 3.617 1 96.31 167 TRP B O 1
ATOM 3866 N N . MET B 1 168 ? 3.865 -26 3.418 1 96.44 168 MET B N 1
ATOM 3867 C CA . MET B 1 168 ? 3.762 -24.625 2.943 1 96.44 168 MET B CA 1
ATOM 3868 C C . MET B 1 168 ? 4.172 -23.641 4.031 1 96.44 168 MET B C 1
ATOM 3870 O O . MET B 1 168 ? 4.484 -22.484 3.744 1 96.44 168 MET B O 1
ATOM 3874 N N . THR B 1 169 ? 4.156 -24.078 5.234 1 96.81 169 THR B N 1
ATOM 3875 C CA . THR B 1 169 ? 4.52 -23.219 6.352 1 96.81 169 THR B CA 1
ATOM 3876 C C . THR B 1 169 ? 5.969 -23.469 6.773 1 96.81 169 THR B C 1
ATOM 3878 O O . THR B 1 169 ? 6.402 -22.984 7.824 1 96.81 169 THR B O 1
ATOM 3881 N N . ASP B 1 170 ? 6.719 -24.266 6.062 1 96.75 170 ASP B N 1
ATOM 3882 C CA . ASP B 1 170 ? 8.133 -24.531 6.289 1 96.75 170 ASP B CA 1
ATOM 3883 C C . ASP B 1 170 ? 9 -23.844 5.23 1 96.75 170 ASP B C 1
ATOM 3885 O O . ASP B 1 170 ? 9.148 -24.359 4.117 1 96.75 170 ASP B O 1
ATOM 3889 N N . PRO B 1 171 ? 9.688 -22.797 5.598 1 95.5 171 PRO B N 1
ATOM 3890 C CA . PRO B 1 171 ? 10.469 -22.047 4.609 1 95.5 171 PRO B CA 1
ATOM 3891 C C . PRO B 1 171 ? 11.562 -22.891 3.969 1 95.5 171 PRO B C 1
ATOM 3893 O O . PRO B 1 171 ? 11.992 -22.609 2.846 1 95.5 171 PRO B O 1
ATOM 3896 N N . ALA B 1 172 ? 11.992 -23.891 4.621 1 96.81 172 ALA B N 1
ATOM 3897 C CA . ALA B 1 172 ? 13 -24.766 4.031 1 96.81 172 ALA B CA 1
ATOM 3898 C C . ALA B 1 172 ? 12.43 -25.531 2.842 1 96.81 172 ALA B C 1
ATOM 3900 O O . ALA B 1 172 ? 13.172 -25.922 1.938 1 96.81 172 ALA B O 1
ATOM 3901 N N . GLN B 1 173 ? 11.125 -25.75 2.844 1 97.56 173 GLN B N 1
ATOM 3902 C CA . GLN B 1 173 ? 10.461 -26.469 1.767 1 97.56 173 GLN B CA 1
ATOM 3903 C C . GLN B 1 173 ? 9.789 -25.516 0.792 1 97.56 173 GLN B C 1
ATOM 3905 O O . GLN B 1 173 ? 9.844 -25.719 -0.423 1 97.56 173 GLN B O 1
ATOM 3910 N N . ALA B 1 174 ? 9.18 -24.469 1.333 1 97.69 174 ALA B N 1
ATOM 3911 C CA . ALA B 1 174 ? 8.359 -23.578 0.511 1 97.69 174 ALA B CA 1
ATOM 3912 C C . ALA B 1 174 ? 9.164 -22.391 0.004 1 97.69 174 ALA B C 1
ATOM 3914 O O . ALA B 1 174 ? 8.797 -21.75 -0.987 1 97.69 174 ALA B O 1
ATOM 3915 N N . GLY B 1 175 ? 10.258 -22.047 0.684 1 97.12 175 GLY B N 1
ATOM 3916 C CA . GLY B 1 175 ? 11.078 -20.891 0.327 1 97.12 175 GLY B CA 1
ATOM 3917 C C . GLY B 1 175 ? 10.555 -19.594 0.897 1 97.12 175 GLY B C 1
ATOM 3918 O O . GLY B 1 175 ? 11.32 -18.641 1.102 1 97.12 175 GLY B O 1
ATOM 3919 N N . VAL B 1 176 ? 9.281 -19.516 1.101 1 97.81 176 VAL B N 1
ATOM 3920 C CA . VAL B 1 176 ? 8.633 -18.297 1.571 1 97.81 176 VAL B CA 1
ATOM 3921 C C . VAL B 1 176 ? 7.484 -18.656 2.512 1 97.81 176 VAL B C 1
ATOM 3923 O O . VAL B 1 176 ? 7.109 -19.828 2.625 1 97.81 176 VAL B O 1
ATOM 3926 N N . GLY B 1 177 ? 7.039 -17.688 3.277 1 97.81 177 GLY B N 1
ATOM 3927 C CA . GLY B 1 177 ? 5.797 -17.797 4.027 1 97.81 177 GLY B CA 1
ATOM 3928 C C . GLY B 1 177 ? 4.617 -17.141 3.33 1 97.81 177 GLY B C 1
ATOM 3929 O O . GLY B 1 177 ? 4.496 -17.219 2.105 1 97.81 177 GLY B O 1
ATOM 3930 N N . ALA B 1 178 ? 3.729 -16.562 4.113 1 97 178 ALA B N 1
ATOM 3931 C CA . ALA B 1 178 ? 2.49 -15.977 3.615 1 97 178 ALA B CA 1
ATOM 3932 C C . ALA B 1 178 ? 2.781 -14.844 2.629 1 97 178 ALA B C 1
ATOM 3934 O O . ALA B 1 178 ? 2.123 -14.734 1.594 1 97 178 ALA B O 1
ATOM 3935 N N . PHE B 1 179 ? 3.762 -14.031 2.988 1 98.12 179 PHE B N 1
ATOM 3936 C CA . PHE B 1 179 ? 4.109 -12.875 2.166 1 98.12 179 PHE B CA 1
ATOM 3937 C C . PHE B 1 179 ? 4.477 -13.312 0.751 1 98.12 179 PHE B C 1
ATOM 3939 O O . PHE B 1 179 ? 3.959 -12.766 -0.225 1 98.12 179 PHE B O 1
ATOM 3946 N N . GLY B 1 180 ? 5.254 -14.281 0.667 1 98.25 180 GLY B N 1
ATOM 3947 C CA . GLY B 1 180 ? 5.691 -14.758 -0.638 1 98.25 180 GLY B CA 1
ATOM 3948 C C . GLY B 1 180 ? 4.656 -15.617 -1.336 1 98.25 180 GLY B C 1
ATOM 3949 O O . GLY B 1 180 ? 4.512 -15.555 -2.559 1 98.25 180 GLY B O 1
ATOM 3950 N N . ASP B 1 181 ? 3.943 -16.406 -0.596 1 97 181 ASP B N 1
ATOM 3951 C CA . ASP B 1 181 ? 2.971 -17.328 -1.158 1 97 181 ASP B CA 1
ATOM 3952 C C . ASP B 1 181 ? 1.87 -16.578 -1.912 1 97 181 ASP B C 1
ATOM 3954 O O . ASP B 1 181 ? 1.592 -16.891 -3.074 1 97 181 ASP B O 1
ATOM 3958 N N . LEU B 1 182 ? 1.34 -15.633 -1.257 1 96.56 182 LEU B N 1
ATOM 3959 C CA . LEU B 1 182 ? 0.266 -14.867 -1.887 1 96.56 182 LEU B CA 1
ATOM 3960 C C . LEU B 1 182 ? 0.82 -13.656 -2.627 1 96.56 182 LEU B C 1
ATOM 3962 O O . LEU B 1 182 ? 0.263 -13.234 -3.643 1 96.56 182 LEU B O 1
ATOM 3966 N N . GLY B 1 183 ? 1.93 -13.133 -2.119 1 97.62 183 GLY B N 1
ATOM 3967 C CA . GLY B 1 183 ? 2.537 -11.961 -2.723 1 97.62 183 GLY B CA 1
ATOM 3968 C C . GLY B 1 183 ? 3.059 -12.211 -4.125 1 97.62 183 GLY B C 1
ATOM 3969 O O . GLY B 1 183 ? 3.156 -11.281 -4.93 1 97.62 183 GLY B O 1
ATOM 3970 N N . THR B 1 184 ? 3.393 -13.398 -4.402 1 98.12 184 THR B N 1
ATOM 3971 C CA . THR B 1 184 ? 3.916 -13.711 -5.727 1 98.12 184 THR B CA 1
ATOM 3972 C C . THR B 1 184 ? 2.869 -13.438 -6.801 1 98.12 184 THR B C 1
ATOM 3974 O O . THR B 1 184 ? 3.211 -13.055 -7.926 1 98.12 184 THR B O 1
ATOM 3977 N N . HIS B 1 185 ? 1.601 -13.641 -6.5 1 97.06 185 HIS B N 1
ATOM 3978 C CA . HIS B 1 185 ? 0.542 -13.297 -7.441 1 97.06 185 HIS B CA 1
ATOM 3979 C C . HIS B 1 185 ? 0.486 -11.789 -7.672 1 97.06 185 HIS B C 1
ATOM 3981 O O . HIS B 1 185 ? 0.343 -11.336 -8.812 1 97.06 185 HIS B O 1
ATOM 3987 N N . SER B 1 186 ? 0.586 -11.07 -6.617 1 97.19 186 SER B N 1
ATOM 3988 C CA . SER B 1 186 ? 0.613 -9.617 -6.715 1 97.19 186 SER B CA 1
ATOM 3989 C C . SER B 1 186 ? 1.831 -9.133 -7.496 1 97.19 186 SER B C 1
ATOM 3991 O O . SER B 1 186 ? 1.725 -8.234 -8.336 1 97.19 186 SER B O 1
ATOM 3993 N N . LEU B 1 187 ? 2.908 -9.727 -7.156 1 98.5 187 LEU B N 1
ATOM 3994 C CA . LEU B 1 187 ? 4.152 -9.391 -7.844 1 98.5 187 LEU B CA 1
ATOM 3995 C C . LEU B 1 187 ? 4.031 -9.656 -9.344 1 98.5 187 LEU B C 1
ATOM 3997 O O . LEU B 1 187 ? 4.465 -8.836 -10.156 1 98.5 187 LEU B O 1
ATOM 4001 N N . ASP B 1 188 ? 3.461 -10.758 -9.695 1 98.38 188 ASP B N 1
ATOM 4002 C CA . ASP B 1 188 ? 3.289 -11.102 -11.102 1 98.38 188 ASP B CA 1
ATOM 4003 C C . ASP B 1 188 ? 2.449 -10.047 -11.828 1 98.38 188 ASP B C 1
ATOM 4005 O O . ASP B 1 188 ? 2.822 -9.578 -12.906 1 98.38 188 ASP B O 1
ATOM 4009 N N . ILE B 1 189 ? 1.341 -9.688 -11.25 1 97.62 189 ILE B N 1
ATOM 4010 C CA . ILE B 1 189 ? 0.461 -8.695 -11.859 1 97.62 189 ILE B CA 1
ATOM 4011 C C . ILE B 1 189 ? 1.188 -7.352 -11.969 1 97.62 189 ILE B C 1
ATOM 4013 O O . ILE B 1 189 ? 1.116 -6.68 -13 1 97.62 189 ILE B O 1
ATOM 4017 N N . MET B 1 190 ? 1.908 -7.012 -10.953 1 98.25 190 MET B N 1
ATOM 4018 C CA . MET B 1 190 ? 2.643 -5.75 -10.938 1 98.25 190 MET B CA 1
ATOM 4019 C C . MET B 1 190 ? 3.668 -5.703 -12.07 1 98.25 190 MET B C 1
ATOM 4021 O O . MET B 1 190 ? 3.713 -4.738 -12.828 1 98.25 190 MET B O 1
ATOM 4025 N N . LEU B 1 191 ? 4.449 -6.738 -12.188 1 98.38 191 LEU B N 1
ATOM 4026 C CA . LEU B 1 191 ? 5.5 -6.762 -13.195 1 98.38 191 LEU B CA 1
ATOM 4027 C C . LEU B 1 191 ? 4.906 -6.906 -14.594 1 98.38 191 LEU B C 1
ATOM 4029 O O . LEU B 1 191 ? 5.449 -6.371 -15.562 1 98.38 191 LEU B O 1
ATOM 4033 N N . TRP B 1 192 ? 3.799 -7.605 -14.672 1 98.19 192 TRP B N 1
ATOM 4034 C CA . TRP B 1 192 ? 3.109 -7.758 -15.945 1 98.19 192 TRP B CA 1
ATOM 4035 C C . TRP B 1 192 ? 2.559 -6.422 -16.438 1 98.19 192 TRP B C 1
ATOM 4037 O O . TRP B 1 192 ? 2.617 -6.113 -17.625 1 98.19 192 TRP B O 1
ATOM 4047 N N . LEU B 1 193 ? 2.078 -5.637 -15.547 1 98.12 193 LEU B N 1
ATOM 4048 C CA . LEU B 1 193 ? 1.457 -4.359 -15.883 1 98.12 193 LEU B CA 1
ATOM 4049 C C . LEU B 1 193 ? 2.512 -3.277 -16.078 1 98.12 193 LEU B C 1
ATOM 4051 O O . LEU B 1 193 ? 2.406 -2.457 -16.984 1 98.12 193 LEU B O 1
ATOM 4055 N N . LEU B 1 194 ? 3.568 -3.285 -15.266 1 97.56 194 LEU B N 1
ATOM 4056 C CA . LEU B 1 194 ? 4.473 -2.143 -15.195 1 97.56 194 LEU B CA 1
ATOM 4057 C C . LEU B 1 194 ? 5.777 -2.436 -15.93 1 97.56 194 LEU B C 1
ATOM 4059 O O . LEU B 1 194 ? 6.562 -1.524 -16.203 1 97.56 194 LEU B O 1
ATOM 4063 N N . GLY B 1 195 ? 6.023 -3.68 -16.219 1 95.81 195 GLY B N 1
ATOM 4064 C CA . GLY B 1 195 ? 7.312 -4.098 -16.75 1 95.81 195 GLY B CA 1
ATOM 4065 C C . GLY B 1 195 ? 8.242 -4.664 -15.695 1 95.81 195 GLY B C 1
ATOM 4066 O O . GLY B 1 195 ? 7.906 -4.672 -14.508 1 95.81 195 GLY B O 1
ATOM 4067 N N . GLU B 1 196 ? 9.406 -5.07 -16.125 1 94.62 196 GLU B N 1
ATOM 4068 C CA . GLU B 1 196 ? 10.273 -5.836 -15.227 1 94.62 196 GLU B CA 1
ATOM 4069 C C . GLU B 1 196 ? 11.539 -5.055 -14.883 1 94.62 196 GLU B C 1
ATOM 4071 O O . GLU B 1 196 ? 12.516 -5.629 -14.398 1 94.62 196 GLU B O 1
ATOM 4076 N N . ASP B 1 197 ? 11.531 -3.729 -15.156 1 97.19 197 ASP B N 1
ATOM 4077 C CA . ASP B 1 197 ? 12.688 -2.9 -14.82 1 97.19 197 ASP B CA 1
ATOM 4078 C C . ASP B 1 197 ? 12.656 -2.484 -13.352 1 97.19 197 ASP B C 1
ATOM 4080 O O . ASP B 1 197 ? 12.531 -1.299 -13.039 1 97.19 197 ASP B O 1
ATOM 4084 N N . VAL B 1 198 ? 12.812 -3.475 -12.477 1 98.5 198 VAL B N 1
ATOM 4085 C CA . VAL B 1 198 ? 12.828 -3.248 -11.039 1 98.5 198 VAL B CA 1
ATOM 4086 C C . VAL B 1 198 ? 14.242 -2.891 -10.586 1 98.5 198 VAL B C 1
ATOM 4088 O O . VAL B 1 198 ? 15.156 -3.719 -10.672 1 98.5 198 VAL B O 1
ATOM 4091 N N . ARG B 1 199 ? 14.398 -1.727 -10.055 1 98.12 199 ARG B N 1
ATOM 4092 C CA . ARG B 1 199 ? 15.719 -1.254 -9.656 1 98.12 199 ARG B CA 1
ATOM 4093 C C . ARG B 1 199 ? 16.094 -1.781 -8.273 1 98.12 199 ARG B C 1
ATOM 4095 O O . ARG B 1 199 ? 17.203 -2.283 -8.078 1 98.12 199 ARG B O 1
ATOM 4102 N N . GLN B 1 200 ? 15.203 -1.701 -7.359 1 98.44 200 GLN B N 1
ATOM 4103 C CA . GLN B 1 200 ? 15.438 -2.148 -5.992 1 98.44 200 GLN B CA 1
ATOM 4104 C C . GLN B 1 200 ? 14.125 -2.342 -5.238 1 98.44 200 GLN B C 1
ATOM 4106 O O . GLN B 1 200 ? 13.102 -1.78 -5.617 1 98.44 200 GLN B O 1
ATOM 4111 N N . VAL B 1 201 ? 14.25 -3.15 -4.195 1 98.81 201 VAL B N 1
ATOM 4112 C CA . VAL B 1 201 ? 13.062 -3.521 -3.43 1 98.81 201 VAL B CA 1
ATOM 4113 C C . VAL B 1 201 ? 13.422 -3.615 -1.946 1 98.81 201 VAL B C 1
ATOM 4115 O O . VAL B 1 201 ? 14.594 -3.717 -1.587 1 98.81 201 VAL B O 1
ATOM 4118 N N . THR B 1 202 ? 12.43 -3.545 -1.087 1 98.81 202 THR B N 1
ATOM 4119 C CA . THR B 1 202 ? 12.523 -3.844 0.338 1 98.81 202 THR B CA 1
ATOM 4120 C C . THR B 1 202 ? 11.18 -4.316 0.879 1 98.81 202 THR B C 1
ATOM 4122 O O . THR B 1 202 ? 10.18 -4.316 0.157 1 98.81 202 THR B O 1
ATOM 4125 N N . ALA B 1 203 ? 11.211 -4.816 2.102 1 98.75 203 ALA B N 1
ATOM 4126 C CA . ALA B 1 203 ? 9.969 -5.34 2.654 1 98.75 203 ALA B CA 1
ATOM 4127 C C . ALA B 1 203 ? 10.031 -5.402 4.18 1 98.75 203 ALA B C 1
ATOM 4129 O O . ALA B 1 203 ? 11.086 -5.203 4.773 1 98.75 203 ALA B O 1
ATOM 4130 N N . SER B 1 204 ? 8.914 -5.516 4.781 1 98.62 204 SER B N 1
ATOM 4131 C CA . SER B 1 204 ? 8.688 -5.848 6.184 1 98.62 204 SER B CA 1
ATOM 4132 C C . SER B 1 204 ? 7.762 -7.051 6.324 1 98.62 204 SER B C 1
ATOM 4134 O O . SER B 1 204 ? 6.617 -7.012 5.867 1 98.62 204 SER B O 1
ATOM 4136 N N . VAL B 1 205 ? 8.266 -8.133 6.887 1 98.44 205 VAL B N 1
ATOM 4137 C CA . VAL B 1 205 ? 7.555 -9.406 6.969 1 98.44 205 VAL B CA 1
ATOM 4138 C C . VAL B 1 205 ? 7.543 -9.898 8.414 1 98.44 205 VAL B C 1
ATOM 4140 O O . VAL B 1 205 ? 8.555 -9.82 9.109 1 98.44 205 VAL B O 1
ATOM 4143 N N . HIS B 1 206 ? 6.285 -10.453 8.867 1 98.19 206 HIS B N 1
ATOM 4144 C CA . HIS B 1 206 ? 6.184 -10.734 10.289 1 98.19 206 HIS B CA 1
ATOM 4145 C C . HIS B 1 206 ? 5.238 -11.898 10.555 1 98.19 206 HIS B C 1
ATOM 4147 O O . HIS B 1 206 ? 4.594 -12.406 9.633 1 98.19 206 HIS B O 1
ATOM 4153 N N . VAL B 1 207 ? 5.301 -12.352 11.812 1 97.38 207 VAL B N 1
ATOM 4154 C CA . VAL B 1 207 ? 4.422 -13.383 12.359 1 97.38 207 VAL B CA 1
ATOM 4155 C C . VAL B 1 207 ? 3.385 -12.742 13.281 1 97.38 207 VAL B C 1
ATOM 4157 O O . VAL B 1 207 ? 3.721 -11.883 14.102 1 97.38 207 VAL B O 1
ATOM 4160 N N . ALA B 1 208 ? 2.141 -13.094 13.133 1 96.44 208 ALA B N 1
ATOM 4161 C CA . ALA B 1 208 ? 1.081 -12.508 13.945 1 96.44 208 ALA B CA 1
ATOM 4162 C C . ALA B 1 208 ? 0.599 -13.484 15.008 1 96.44 208 ALA B C 1
ATOM 4164 O O . ALA B 1 208 ? 0.522 -13.141 16.188 1 96.44 208 ALA B O 1
ATOM 4165 N N . THR B 1 209 ? 0.325 -14.703 14.633 1 94.44 209 THR B N 1
ATOM 4166 C CA . THR B 1 209 ? -0.329 -15.641 15.531 1 94.44 209 THR B CA 1
ATOM 4167 C C . THR B 1 209 ? 0.675 -16.656 16.078 1 94.44 209 THR B C 1
ATOM 4169 O O . THR B 1 209 ? 0.435 -17.266 17.125 1 94.44 209 THR B O 1
ATOM 4172 N N . GLY B 1 210 ? 1.717 -16.953 15.336 1 94 210 GLY B N 1
ATOM 4173 C CA . GLY B 1 210 ? 2.707 -17.938 15.742 1 94 210 GLY B CA 1
ATOM 4174 C C . GLY B 1 210 ? 2.238 -19.375 15.562 1 94 210 GLY B C 1
ATOM 4175 O O . GLY B 1 210 ? 2.891 -20.312 16.031 1 94 210 GLY B O 1
ATOM 4176 N N . ARG B 1 211 ? 1.189 -19.562 14.82 1 93.38 211 ARG B N 1
ATOM 4177 C CA . ARG B 1 211 ? 0.589 -20.875 14.648 1 93.38 211 ARG B CA 1
ATOM 4178 C C . ARG B 1 211 ? 1.544 -21.812 13.93 1 93.38 211 ARG B C 1
ATOM 4180 O O . ARG B 1 211 ? 1.485 -23.031 14.125 1 93.38 211 ARG B O 1
ATOM 4187 N N . TYR B 1 212 ? 2.408 -21.281 13.156 1 94.75 212 TYR B N 1
ATOM 4188 C CA . TYR B 1 212 ? 3.316 -22.078 12.344 1 94.75 212 TYR B CA 1
ATOM 4189 C C . TYR B 1 212 ? 4.77 -21.703 12.609 1 94.75 212 TYR B C 1
ATOM 4191 O O . TYR B 1 212 ? 5.574 -21.609 11.68 1 94.75 212 TYR B O 1
ATOM 4199 N N . GLY B 1 213 ? 4.996 -21.375 13.906 1 93.94 213 GLY B N 1
ATOM 4200 C CA . GLY B 1 213 ? 6.348 -21.031 14.32 1 93.94 213 GLY B CA 1
ATOM 4201 C C . GLY B 1 213 ? 6.824 -19.719 13.758 1 93.94 213 GLY B C 1
ATOM 4202 O O . GLY B 1 213 ? 6.125 -18.703 13.867 1 93.94 213 GLY B O 1
ATOM 4203 N N . ASP B 1 214 ? 8.023 -19.828 13.039 1 94.75 214 ASP B N 1
ATOM 4204 C CA . ASP B 1 214 ? 8.648 -18.594 12.578 1 94.75 214 ASP B CA 1
ATOM 4205 C C . ASP B 1 214 ? 8.273 -18.297 11.125 1 94.75 214 ASP B C 1
ATOM 4207 O O . ASP B 1 214 ? 8.727 -17.312 10.547 1 94.75 214 ASP B O 1
ATOM 4211 N N . CYS B 1 215 ? 7.422 -19.078 10.555 1 97.06 215 CYS B N 1
ATOM 4212 C CA . CYS B 1 215 ? 6.938 -18.812 9.211 1 97.06 215 CYS B CA 1
ATOM 4213 C C . CYS B 1 215 ? 6.125 -17.516 9.172 1 97.06 215 CYS B C 1
ATOM 4215 O O . CYS B 1 215 ? 5.176 -17.359 9.945 1 97.06 215 CYS B O 1
ATOM 4217 N N . ASP B 1 216 ? 6.566 -16.656 8.281 1 97.94 216 ASP B N 1
ATOM 4218 C CA . ASP B 1 216 ? 5.879 -15.367 8.258 1 97.94 216 ASP B CA 1
ATOM 4219 C C . ASP B 1 216 ? 4.414 -15.539 7.859 1 97.94 216 ASP B C 1
ATOM 4221 O O . ASP B 1 216 ? 4.078 -16.406 7.059 1 97.94 216 ASP B O 1
ATOM 4225 N N . GLU B 1 217 ? 3.566 -14.68 8.414 1 97.44 217 GLU B N 1
ATOM 4226 C CA . GLU B 1 217 ? 2.125 -14.789 8.211 1 97.44 217 GLU B CA 1
ATOM 4227 C C . GLU B 1 217 ? 1.581 -13.57 7.465 1 97.44 217 GLU B C 1
ATOM 4229 O O . GLU B 1 217 ? 0.444 -13.578 6.992 1 97.44 217 GLU B O 1
ATOM 4234 N N . TYR B 1 218 ? 2.383 -12.523 7.344 1 97.69 218 TYR B N 1
ATOM 4235 C CA . TYR B 1 218 ? 1.994 -11.344 6.582 1 97.69 218 TYR B CA 1
ATOM 4236 C C . TYR B 1 218 ? 3.201 -10.461 6.293 1 97.69 218 TYR B C 1
ATOM 4238 O O . TYR B 1 218 ? 4.254 -10.609 6.922 1 97.69 218 TYR B O 1
ATOM 4246 N N . GLY B 1 219 ? 3.004 -9.57 5.297 1 98 219 GLY B N 1
ATOM 4247 C CA . GLY B 1 219 ? 4.059 -8.617 5.004 1 98 219 GLY B CA 1
ATOM 4248 C C . GLY B 1 219 ? 3.662 -7.586 3.961 1 98 219 GLY B C 1
ATOM 4249 O O . GLY B 1 219 ? 2.582 -7.68 3.373 1 98 219 GLY B O 1
ATOM 4250 N N . GLU B 1 220 ? 4.52 -6.582 3.854 1 98.25 220 GLU B N 1
ATOM 4251 C CA . GLU B 1 220 ? 4.418 -5.535 2.844 1 98.25 220 GLU B CA 1
ATOM 4252 C C . GLU B 1 220 ? 5.766 -5.273 2.184 1 98.25 220 GLU B C 1
ATOM 4254 O O . GLU B 1 220 ? 6.805 -5.277 2.852 1 98.25 220 GLU B O 1
ATOM 4259 N N . GLY B 1 221 ? 5.723 -5.086 0.894 1 98.62 221 GLY B N 1
ATOM 4260 C CA . GLY B 1 221 ? 6.926 -4.785 0.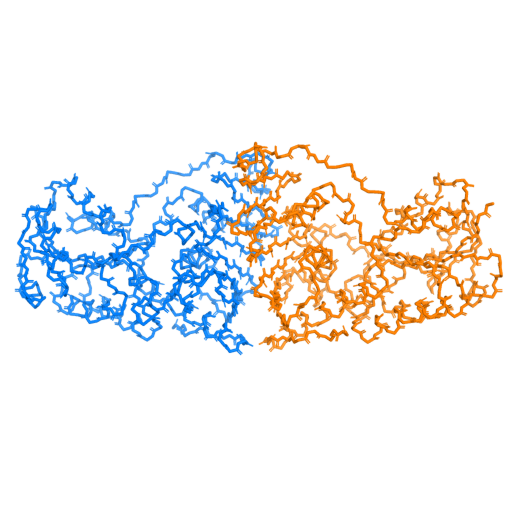134 1 98.62 221 GLY B CA 1
ATOM 4261 C C . GLY B 1 221 ? 6.816 -3.516 -0.686 1 98.62 221 GLY B C 1
ATOM 4262 O O . GLY B 1 221 ? 5.711 -3.082 -1.022 1 98.62 221 GLY B O 1
ATOM 4263 N N . LEU B 1 222 ? 7.93 -2.938 -0.948 1 98.69 222 LEU B N 1
ATOM 4264 C CA . LEU B 1 222 ? 8.062 -1.769 -1.81 1 98.69 222 LEU B CA 1
ATOM 4265 C C . LEU B 1 222 ? 9.031 -2.045 -2.957 1 98.69 222 LEU B C 1
ATOM 4267 O O . LEU B 1 222 ? 10.094 -2.635 -2.748 1 98.69 222 LEU B O 1
ATOM 4271 N N . LEU B 1 223 ? 8.586 -1.711 -4.137 1 98.69 223 LEU B N 1
ATOM 4272 C CA . LEU B 1 223 ? 9.398 -1.838 -5.336 1 98.69 223 LEU B CA 1
ATOM 4273 C C . LEU B 1 223 ? 9.578 -0.486 -6.02 1 98.69 223 LEU B C 1
ATOM 4275 O O . LEU B 1 223 ? 8.625 0.285 -6.137 1 98.69 223 LEU B O 1
ATOM 4279 N N . GLU B 1 224 ? 10.781 -0.222 -6.43 1 98.38 224 GLU B N 1
ATOM 4280 C CA . GLU B 1 224 ? 11.07 0.933 -7.273 1 98.38 224 GLU B CA 1
ATOM 4281 C C . GLU B 1 224 ? 11.461 0.5 -8.68 1 98.38 224 GLU B C 1
ATOM 4283 O O . GLU B 1 224 ? 12.391 -0.288 -8.859 1 98.38 224 GLU B O 1
ATOM 4288 N N . PHE B 1 225 ? 10.727 1.017 -9.648 1 98.31 225 PHE B N 1
ATOM 4289 C CA . PHE B 1 225 ? 11 0.708 -11.047 1 98.31 225 PHE B CA 1
ATOM 4290 C C . PHE B 1 225 ? 11.945 1.741 -11.656 1 98.31 225 PHE B C 1
ATOM 4292 O O . PHE B 1 225 ? 12.117 2.832 -11.109 1 98.31 225 PHE B O 1
ATOM 4299 N N . GLY B 1 226 ? 12.539 1.437 -12.812 1 97 226 GLY B N 1
ATOM 4300 C CA . GLY B 1 226 ? 13.547 2.273 -13.445 1 97 226 GLY B CA 1
ATOM 4301 C C . GLY B 1 226 ? 13.023 3.639 -13.844 1 97 226 GLY B C 1
ATOM 4302 O O . GLY B 1 226 ? 13.766 4.617 -13.867 1 97 226 GLY B O 1
ATOM 4303 N N . ASP B 1 227 ? 11.742 3.711 -14.125 1 96.38 227 ASP B N 1
ATOM 4304 C CA . ASP B 1 227 ? 11.164 4.973 -14.578 1 96.38 227 ASP B CA 1
ATOM 4305 C C . ASP B 1 227 ? 10.625 5.785 -13.406 1 96.38 227 ASP B C 1
ATOM 4307 O O . ASP B 1 227 ? 9.977 6.812 -13.602 1 96.38 227 ASP B O 1
ATOM 4311 N N . GLY B 1 228 ? 10.789 5.277 -12.227 1 96.5 228 GLY B N 1
ATOM 4312 C CA . GLY B 1 228 ? 10.352 5.992 -11.039 1 96.5 228 GLY B CA 1
ATOM 4313 C C . GLY B 1 228 ? 9.016 5.523 -10.508 1 96.5 228 GLY B C 1
ATOM 4314 O O . GLY B 1 228 ? 8.594 5.906 -9.414 1 96.5 228 GLY B O 1
ATOM 4315 N N . THR B 1 229 ? 8.32 4.676 -11.258 1 98.25 229 THR B N 1
ATOM 4316 C CA . THR B 1 229 ? 7.078 4.105 -10.75 1 98.25 229 THR B CA 1
ATOM 4317 C C . THR B 1 229 ? 7.336 3.32 -9.461 1 98.25 229 THR B C 1
ATOM 4319 O O . THR B 1 229 ? 8.344 2.615 -9.352 1 98.25 229 THR B O 1
ATOM 4322 N N . VAL B 1 230 ? 6.426 3.5 -8.531 1 98.31 230 VAL B N 1
ATOM 4323 C CA . VAL B 1 230 ? 6.578 2.809 -7.254 1 98.31 230 VAL B CA 1
ATOM 4324 C C . VAL B 1 230 ? 5.488 1.749 -7.105 1 98.31 230 VAL B C 1
ATOM 4326 O O . VAL B 1 230 ? 4.312 2.018 -7.363 1 98.31 230 VAL B O 1
ATOM 4329 N N . GLY B 1 231 ? 5.883 0.592 -6.793 1 98.06 231 GLY B N 1
ATOM 4330 C CA . GLY B 1 231 ? 4.957 -0.486 -6.488 1 98.06 231 GLY B CA 1
ATOM 4331 C C . GLY B 1 231 ? 4.973 -0.896 -5.027 1 98.06 231 GLY B C 1
ATOM 4332 O O . GLY B 1 231 ? 6.031 -0.923 -4.398 1 98.06 231 GLY B O 1
ATOM 4333 N N . SER B 1 232 ? 3.814 -1.169 -4.477 1 97.94 232 SER B N 1
ATOM 4334 C CA . SER B 1 232 ? 3.738 -1.798 -3.162 1 97.94 232 SER B CA 1
ATOM 4335 C C . SER B 1 232 ? 2.863 -3.047 -3.197 1 97.94 232 SER B C 1
ATOM 4337 O O . SER B 1 232 ? 1.836 -3.072 -3.877 1 97.94 232 SER B O 1
ATOM 4339 N N . LEU B 1 233 ? 3.266 -4.062 -2.527 1 97.69 233 LEU B N 1
ATOM 4340 C CA . LEU B 1 233 ? 2.461 -5.277 -2.447 1 97.69 233 LEU B CA 1
ATOM 4341 C C . LEU B 1 233 ? 2.287 -5.719 -0.997 1 97.69 233 LEU B C 1
ATOM 4343 O O . LEU B 1 233 ? 3.213 -5.594 -0.191 1 97.69 233 LEU B O 1
ATOM 4347 N N . ALA B 1 234 ? 1.101 -6.129 -0.673 1 97 234 ALA B N 1
ATOM 4348 C CA . ALA B 1 234 ? 0.742 -6.66 0.64 1 97 234 ALA B CA 1
ATOM 4349 C C . ALA B 1 234 ? 0.138 -8.055 0.52 1 97 234 ALA B C 1
ATOM 4351 O O . ALA B 1 234 ? -0.649 -8.32 -0.392 1 97 234 ALA B O 1
ATOM 4352 N N . ALA B 1 235 ? 0.56 -8.898 1.394 1 97.5 235 ALA B N 1
ATOM 4353 C CA . ALA B 1 235 ? 0.033 -10.266 1.398 1 97.5 235 ALA B CA 1
ATOM 4354 C C . ALA B 1 235 ? -0 -10.836 2.812 1 97.5 235 ALA B C 1
ATOM 4356 O O . ALA B 1 235 ? 0.753 -10.391 3.684 1 97.5 235 ALA B O 1
ATOM 4357 N N . GLY B 1 236 ? -0.87 -11.812 3.021 1 96.62 236 GLY B N 1
ATOM 4358 C CA . GLY B 1 236 ? -0.975 -12.422 4.336 1 96.62 236 GLY B CA 1
ATOM 4359 C C . GLY B 1 236 ? -1.978 -13.562 4.387 1 96.62 236 GLY B C 1
ATOM 4360 O O . GLY B 1 236 ? -2.885 -13.633 3.553 1 96.62 236 GLY B O 1
ATOM 4361 N N . TRP B 1 237 ? -1.817 -14.445 5.414 1 96.75 237 TRP B N 1
ATOM 4362 C CA . TRP B 1 237 ? -2.701 -15.578 5.648 1 96.75 237 TRP B CA 1
ATOM 4363 C C . TRP B 1 237 ? -3.645 -15.305 6.816 1 96.75 237 TRP B C 1
ATOM 4365 O O . TRP B 1 237 ? -4.441 -16.172 7.195 1 96.75 237 TRP B O 1
ATOM 4375 N N . VAL B 1 238 ? -3.494 -14.07 7.398 1 96 238 VAL B N 1
ATOM 4376 C CA . VAL B 1 238 ? -4.168 -13.875 8.68 1 96 238 VAL B CA 1
ATOM 4377 C C . VAL B 1 238 ? -5.16 -12.727 8.57 1 96 238 VAL B C 1
ATOM 4379 O O . VAL B 1 238 ? -5.535 -12.117 9.578 1 96 238 VAL B O 1
ATOM 4382 N N . ASP B 1 239 ? -5.586 -12.375 7.387 1 93.25 239 ASP B N 1
ATOM 4383 C CA . ASP B 1 239 ? -6.574 -11.328 7.156 1 93.25 239 ASP B CA 1
ATOM 4384 C C . ASP B 1 239 ? -7.988 -11.906 7.105 1 93.25 239 ASP B C 1
ATOM 4386 O O . ASP B 1 239 ? -8.281 -12.766 6.273 1 93.25 239 ASP B O 1
ATOM 4390 N N . VAL B 1 240 ? -8.875 -11.375 7.891 1 92.44 240 VAL B N 1
ATOM 4391 C CA . VAL B 1 240 ? -10.203 -11.969 8.008 1 92.44 240 VAL B CA 1
ATOM 4392 C C . VAL B 1 240 ? -11.031 -11.641 6.766 1 92.44 240 VAL B C 1
ATOM 4394 O O . VAL B 1 240 ? -12.062 -12.266 6.52 1 92.44 240 VAL B O 1
ATOM 4397 N N . ALA B 1 241 ? -10.688 -10.539 6.172 1 82 241 ALA B N 1
ATOM 4398 C CA . ALA B 1 241 ? -11.305 -10.195 4.895 1 82 241 ALA B CA 1
ATOM 4399 C C . ALA B 1 241 ? -10.305 -9.523 3.961 1 82 241 ALA B C 1
ATOM 4401 O O . ALA B 1 241 ? -9.672 -8.531 4.328 1 82 241 ALA B O 1
ATOM 4402 N N . HIS B 1 242 ? -9.867 -10.094 3.004 1 66.69 242 HIS B N 1
ATOM 4403 C CA . HIS B 1 242 ? -9.016 -9.297 2.129 1 66.69 242 HIS B CA 1
ATOM 4404 C C . HIS B 1 242 ? -8.945 -9.906 0.73 1 66.69 242 HIS B C 1
ATOM 4406 O O . HIS B 1 242 ? -7.984 -10.602 0.4 1 66.69 242 HIS B O 1
ATOM 4412 N N . PRO B 1 243 ? -10.008 -9.43 0.076 1 68.69 243 PRO B N 1
ATOM 4413 C CA . PRO B 1 243 ? -9.953 -9.703 -1.362 1 68.69 243 PRO B CA 1
ATOM 4414 C C . PRO B 1 243 ? -8.781 -9.008 -2.051 1 68.69 243 PRO B C 1
ATOM 4416 O O . PRO B 1 243 ? -8.086 -8.195 -1.429 1 68.69 243 PRO B O 1
ATOM 4419 N N . VAL B 1 244 ? -8.445 -9.438 -3.188 1 80.88 244 VAL B N 1
ATOM 4420 C CA . VAL B 1 244 ? -7.5 -8.805 -4.102 1 80.88 244 VAL B CA 1
ATOM 4421 C C . VAL B 1 244 ? -7.883 -7.336 -4.297 1 80.88 244 VAL B C 1
ATOM 4423 O O . VAL B 1 244 ? -9.023 -7.031 -4.652 1 80.88 244 VAL B O 1
ATOM 4426 N N . ASN B 1 245 ? -7.023 -6.488 -3.84 1 89.5 245 ASN B N 1
ATOM 4427 C CA . ASN B 1 245 ? -7.188 -5.051 -4.043 1 89.5 245 ASN B CA 1
ATOM 4428 C C . ASN B 1 245 ? -6.09 -4.484 -4.938 1 89.5 245 ASN B C 1
ATOM 4430 O O . ASN B 1 245 ? -4.984 -5.027 -4.992 1 89.5 245 ASN B O 1
ATOM 4434 N N . LEU B 1 246 ? -6.453 -3.479 -5.652 1 93.5 246 LEU B N 1
ATOM 4435 C CA . LEU B 1 246 ? -5.504 -2.834 -6.555 1 93.5 246 LEU B CA 1
ATOM 4436 C C . LEU B 1 246 ? -5.797 -1.344 -6.68 1 93.5 246 LEU B C 1
ATOM 4438 O O . LEU B 1 246 ? -6.961 -0.942 -6.789 1 93.5 246 LEU B O 1
ATOM 4442 N N . ILE B 1 247 ? -4.816 -0.532 -6.539 1 94.88 247 ILE B N 1
ATOM 4443 C CA . ILE B 1 247 ? -4.879 0.88 -6.902 1 94.88 247 ILE B CA 1
ATOM 4444 C C . ILE B 1 247 ? -3.781 1.201 -7.914 1 94.88 247 ILE B C 1
ATOM 4446 O O . ILE B 1 247 ? -2.602 0.944 -7.664 1 94.88 247 ILE B O 1
ATOM 4450 N N . LEU B 1 248 ? -4.164 1.66 -9.047 1 96.56 248 LEU B N 1
ATOM 4451 C CA . LEU B 1 248 ? -3.27 2.096 -10.109 1 96.56 248 LEU B CA 1
ATOM 4452 C C . LEU B 1 248 ? -3.457 3.58 -10.406 1 96.56 248 LEU B C 1
ATOM 4454 O O . LEU B 1 248 ? -4.559 4.016 -10.742 1 96.56 248 LEU B O 1
ATOM 4458 N N . SER B 1 249 ? -2.352 4.305 -10.281 1 96.62 249 SER B N 1
ATOM 4459 C CA . SER B 1 249 ? -2.438 5.754 -10.438 1 96.62 249 SER B CA 1
ATOM 4460 C C . SER B 1 249 ? -1.493 6.25 -11.523 1 96.62 249 SER B C 1
ATOM 4462 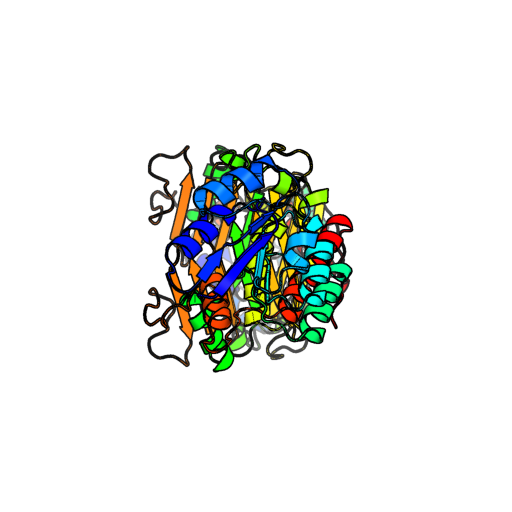O O . SER B 1 249 ? -0.361 5.773 -11.633 1 96.62 249 SER B O 1
ATOM 4464 N N . GLY B 1 250 ? -2.018 7.176 -12.281 1 96.81 250 GLY B N 1
ATOM 4465 C CA . GLY B 1 250 ? -1.241 7.883 -13.281 1 96.81 250 GLY B CA 1
ATOM 4466 C C . GLY B 1 250 ? -1.709 9.312 -13.5 1 96.81 250 GLY B C 1
ATOM 4467 O O . GLY B 1 250 ? -2.719 9.734 -12.93 1 96.81 250 GLY B O 1
ATOM 4468 N N . THR B 1 251 ? -1.034 10.047 -14.328 1 96.56 251 THR B N 1
ATOM 4469 C CA . THR B 1 251 ? -1.287 11.461 -14.539 1 96.56 251 THR B CA 1
ATOM 4470 C C . THR B 1 251 ? -2.531 11.672 -15.398 1 96.56 251 THR B C 1
ATOM 4472 O O . THR B 1 251 ? -3.057 12.781 -15.484 1 96.56 251 THR B O 1
ATOM 4475 N N . GLU B 1 252 ? -3.035 10.562 -16.016 1 97 252 GLU B N 1
ATOM 4476 C CA . GLU B 1 252 ? -4.203 10.734 -16.875 1 97 252 GLU B CA 1
ATOM 4477 C C . GLU B 1 252 ? -5.234 9.633 -16.641 1 97 252 GLU B C 1
ATOM 4479 O O . GLU B 1 252 ? -6.254 9.57 -17.328 1 97 252 GLU B O 1
ATOM 4484 N N . GLY B 1 253 ? -4.969 8.805 -15.688 1 96.94 253 GLY B N 1
ATOM 4485 C CA . GLY B 1 253 ? -5.879 7.723 -15.367 1 96.94 253 GLY B CA 1
ATOM 4486 C C . GLY B 1 253 ? -5.711 7.195 -13.953 1 96.94 253 GLY B C 1
ATOM 4487 O O . GLY B 1 253 ? -4.668 7.406 -13.328 1 96.94 253 GLY B O 1
ATOM 4488 N N . HIS B 1 254 ? -6.746 6.582 -13.484 1 96.44 254 HIS B N 1
ATOM 4489 C CA . HIS B 1 254 ? -6.785 5.965 -12.164 1 96.44 254 HIS B CA 1
ATOM 4490 C C . HIS B 1 254 ? -7.73 4.77 -12.141 1 96.44 254 HIS B C 1
ATOM 4492 O O . HIS B 1 254 ? -8.789 4.793 -12.781 1 96.44 254 HIS B O 1
ATOM 4498 N N . ALA B 1 255 ? -7.285 3.758 -11.43 1 95.25 255 ALA B N 1
ATOM 4499 C CA . ALA B 1 255 ? -8.148 2.59 -11.258 1 95.25 255 ALA B CA 1
ATOM 4500 C C . ALA B 1 255 ? -8.055 2.041 -9.836 1 95.25 255 ALA B C 1
ATOM 4502 O O . ALA B 1 255 ? -6.977 2.033 -9.234 1 95.25 255 ALA B O 1
ATOM 4503 N N . TYR B 1 256 ? -9.133 1.639 -9.344 1 91.81 256 TYR B N 1
ATOM 4504 C CA . TYR B 1 256 ? -9.133 0.891 -8.094 1 91.81 256 TYR B CA 1
ATOM 4505 C C . TYR B 1 256 ? -10.094 -0.288 -8.156 1 91.81 256 TYR B C 1
ATOM 4507 O O . TYR B 1 256 ? -11.156 -0.195 -8.766 1 91.81 256 TYR B O 1
ATOM 4515 N N . VAL B 1 257 ? -9.57 -1.371 -7.684 1 90.25 257 VAL B N 1
ATOM 4516 C CA . VAL B 1 257 ? -10.352 -2.602 -7.594 1 90.25 257 VAL B CA 1
ATOM 4517 C C . VAL B 1 257 ? -10.617 -2.939 -6.129 1 90.25 257 VAL B C 1
ATOM 4519 O O . VAL B 1 257 ? -9.688 -3.029 -5.328 1 90.25 257 VAL B O 1
ATOM 4522 N N . SER B 1 258 ? -11.844 -3.1 -5.781 1 79.75 258 SER B N 1
ATOM 4523 C CA . SER B 1 258 ? -12.266 -3.533 -4.449 1 79.75 258 SER B CA 1
ATOM 4524 C C . SER B 1 258 ? -13.516 -4.402 -4.52 1 79.75 258 SER B C 1
ATOM 4526 O O . SER B 1 258 ? -14.469 -4.074 -5.23 1 79.75 258 SER B O 1
ATOM 4528 N N . ASN B 1 259 ? -13.438 -5.492 -3.805 1 77.88 259 ASN B N 1
ATOM 4529 C CA . ASN B 1 259 ? -14.547 -6.441 -3.787 1 77.88 259 ASN B CA 1
ATOM 4530 C C . ASN B 1 259 ? -14.93 -6.879 -5.195 1 77.88 259 ASN B C 1
ATOM 4532 O O . ASN B 1 259 ? -16.109 -6.902 -5.543 1 77.88 259 ASN B O 1
ATOM 4536 N N . GLY B 1 260 ? -13.938 -6.973 -6.016 1 80.94 260 GLY B N 1
ATOM 4537 C CA . GLY B 1 260 ? -14.133 -7.512 -7.352 1 80.94 260 GLY B CA 1
ATOM 4538 C C . GLY B 1 260 ? -14.625 -6.477 -8.344 1 80.94 260 GLY B C 1
ATOM 4539 O O . GLY B 1 260 ? -14.836 -6.785 -9.523 1 80.94 260 GLY B O 1
ATOM 4540 N N . GLN B 1 261 ? -14.82 -5.289 -7.867 1 88.19 261 GLN B N 1
ATOM 4541 C CA . GLN B 1 261 ? -15.328 -4.242 -8.742 1 88.19 261 GLN B CA 1
ATOM 4542 C C . GLN B 1 261 ? -14.219 -3.275 -9.148 1 88.19 261 GLN B C 1
ATOM 4544 O O . GLN B 1 261 ? -13.398 -2.883 -8.312 1 88.19 261 GLN B O 1
ATOM 4549 N N . LEU B 1 262 ? -14.281 -2.957 -10.422 1 94.75 262 LEU B N 1
ATOM 4550 C CA . LEU B 1 262 ? -13.305 -2.016 -10.969 1 94.75 262 LEU B CA 1
ATOM 4551 C C . LEU B 1 262 ? -13.914 -0.621 -11.086 1 94.75 262 LEU B C 1
ATOM 4553 O O . LEU B 1 262 ? -14.984 -0.45 -11.672 1 94.75 262 LEU B O 1
ATOM 4557 N N . TYR B 1 263 ? -13.289 0.323 -10.508 1 93.5 263 TYR B N 1
ATOM 4558 C CA . TYR B 1 263 ? -13.57 1.734 -10.75 1 93.5 263 TYR B CA 1
ATOM 4559 C C . TYR B 1 263 ? -12.445 2.383 -11.555 1 93.5 263 TYR B C 1
ATOM 4561 O O . TYR B 1 263 ? -11.281 2.326 -11.156 1 93.5 263 TYR B O 1
ATOM 4569 N N . PHE B 1 264 ? -12.82 2.922 -12.664 1 96.31 264 PHE B N 1
ATOM 4570 C CA . PHE B 1 264 ? -11.828 3.385 -13.625 1 96.31 264 PHE B CA 1
ATOM 4571 C C . PHE B 1 264 ? -12.133 4.809 -14.078 1 96.31 264 PHE B C 1
ATOM 4573 O O . PHE B 1 264 ? -13.258 5.113 -14.469 1 96.31 264 PHE B O 1
ATOM 4580 N N . LYS B 1 265 ? -11.148 5.664 -13.945 1 96.44 265 LYS B N 1
ATOM 4581 C CA . LYS B 1 265 ? -11.227 7.039 -14.422 1 96.44 265 LYS B CA 1
ATOM 4582 C C . LYS B 1 265 ? -10.141 7.324 -15.461 1 96.44 265 LYS B C 1
ATOM 4584 O O . LYS B 1 265 ? -8.961 7.055 -15.227 1 96.44 265 LYS B O 1
ATOM 4589 N N . SER B 1 266 ? -10.555 7.812 -16.578 1 97.12 266 SER B N 1
ATOM 4590 C CA . SER B 1 266 ? -9.641 8.289 -17.609 1 97.12 266 SER B CA 1
ATOM 4591 C C . SER B 1 266 ? -10.344 9.25 -18.562 1 97.12 266 SER B C 1
ATOM 4593 O O . SER B 1 266 ? -11.477 9 -18.984 1 97.12 266 SER B O 1
ATOM 4595 N N . SER B 1 267 ? -9.648 10.305 -18.891 1 93.56 267 SER B N 1
ATOM 4596 C CA . SER B 1 267 ? -10.234 11.266 -19.828 1 93.56 267 SER B CA 1
ATOM 4597 C C . SER B 1 267 ? -10.234 10.719 -21.25 1 93.56 267 SER B C 1
ATOM 4599 O O . SER B 1 267 ? -10.906 11.266 -22.125 1 93.56 267 SER B O 1
ATOM 4601 N N . HIS B 1 268 ? -9.531 9.648 -21.438 1 97.38 268 HIS B N 1
ATOM 4602 C CA . HIS B 1 268 ? -9.383 9.086 -22.766 1 97.38 268 HIS B CA 1
ATOM 4603 C C . HIS B 1 268 ? -10.484 8.086 -23.078 1 97.38 268 HIS B C 1
ATOM 4605 O O . HIS B 1 268 ? -10.656 7.676 -24.234 1 97.38 268 HIS B O 1
ATOM 4611 N N . VAL B 1 269 ? -11.18 7.676 -22.094 1 97.25 269 VAL B N 1
ATOM 4612 C CA . VAL B 1 269 ? -12.203 6.648 -22.25 1 97.25 269 VAL B CA 1
ATOM 4613 C C . VAL B 1 269 ? -13.578 7.215 -21.891 1 97.25 269 VAL B C 1
ATOM 4615 O O . VAL B 1 269 ? -13.844 7.496 -20.719 1 97.25 269 VAL B O 1
ATOM 4618 N N . PRO B 1 270 ? -14.438 7.379 -22.859 1 96.31 270 PRO B N 1
ATOM 4619 C CA . PRO B 1 270 ? -15.758 7.934 -22.578 1 96.31 270 PRO B CA 1
ATOM 4620 C C . PRO B 1 270 ? -16.5 7.168 -21.484 1 96.31 270 PRO B C 1
ATOM 4622 O O . PRO B 1 270 ? -16.516 5.938 -21.5 1 96.31 270 PRO B O 1
ATOM 4625 N N . GLY B 1 271 ? -16.984 7.898 -20.531 1 95.5 271 GLY B N 1
ATOM 4626 C CA . GLY B 1 271 ? -17.797 7.293 -19.484 1 95.5 271 GLY B CA 1
ATOM 4627 C C . GLY B 1 271 ? -16.984 6.848 -18.281 1 95.5 271 GLY B C 1
ATOM 4628 O O . GLY B 1 271 ? -17.547 6.484 -17.25 1 95.5 271 GLY B O 1
ATOM 4629 N N . ALA B 1 272 ? -15.672 6.828 -18.406 1 96 272 ALA B N 1
ATOM 4630 C CA . ALA B 1 272 ? -14.805 6.402 -17.312 1 96 272 ALA B CA 1
ATOM 4631 C C . ALA B 1 272 ? -14.594 7.531 -16.297 1 96 272 ALA B C 1
ATOM 4633 O O . ALA B 1 272 ? -13.555 8.195 -16.312 1 96 272 ALA B O 1
ATOM 4634 N N . ASP B 1 273 ? -15.461 7.68 -15.32 1 93.38 273 ASP B N 1
ATOM 4635 C CA . ASP B 1 273 ? -15.398 8.797 -14.383 1 93.38 273 ASP B CA 1
ATOM 4636 C C . ASP B 1 273 ? -15.039 8.312 -12.977 1 93.38 273 ASP B C 1
ATOM 4638 O O . ASP B 1 273 ? -14.891 9.117 -12.055 1 93.38 273 ASP B O 1
ATOM 4642 N N . GLY B 1 274 ? -14.898 6.977 -12.844 1 91.88 274 GLY B N 1
ATOM 4643 C CA . GLY B 1 274 ? -14.461 6.41 -11.578 1 91.88 274 GLY B CA 1
ATOM 4644 C C . GLY B 1 274 ? -15.562 6.379 -10.531 1 91.88 274 GLY B C 1
ATOM 4645 O O . GLY B 1 274 ? -15.32 6.012 -9.375 1 91.88 274 GLY B O 1
ATOM 4646 N N . GLU B 1 275 ? -16.766 6.68 -10.867 1 88.62 275 GLU B N 1
ATOM 4647 C CA . GLU B 1 275 ? -17.844 6.832 -9.891 1 88.62 275 GLU B CA 1
ATOM 4648 C C . GLU B 1 275 ? -18.656 5.543 -9.766 1 88.62 275 GLU B C 1
ATOM 4650 O O . GLU B 1 275 ? -19.203 5.258 -8.703 1 88.62 275 GLU B O 1
ATOM 4655 N N . GLN B 1 276 ? -18.766 4.891 -10.883 1 90.5 276 GLN B N 1
ATOM 4656 C CA . GLN B 1 276 ? -19.484 3.623 -10.922 1 90.5 276 GLN B CA 1
ATOM 4657 C C . GLN B 1 276 ? -18.578 2.482 -11.367 1 90.5 276 GLN B C 1
ATOM 4659 O O . GLN B 1 276 ? -17.562 2.715 -12.039 1 90.5 276 GLN B O 1
ATOM 4664 N N . PRO B 1 277 ? -18.906 1.29 -10.93 1 93.06 277 PRO B N 1
ATOM 4665 C CA . PRO B 1 277 ? -18.125 0.159 -11.414 1 93.06 277 PRO B CA 1
ATOM 4666 C C . PRO B 1 277 ? -18.078 0.077 -12.938 1 93.06 277 PRO B C 1
ATOM 4668 O O . PRO B 1 277 ? -19.109 0.248 -13.602 1 93.06 277 PRO B O 1
ATOM 4671 N N . TRP B 1 278 ? -16.891 -0.009 -13.438 1 96.56 278 TRP B N 1
ATOM 4672 C CA . TRP B 1 278 ? -16.703 -0.214 -14.867 1 96.56 278 TRP B CA 1
ATOM 4673 C C . TRP B 1 278 ? -17.047 -1.646 -15.258 1 96.56 278 TRP B C 1
ATOM 4675 O O . TRP B 1 278 ? -16.469 -2.6 -14.727 1 96.56 278 TRP B O 1
ATOM 4685 N N . THR B 1 279 ? -18 -1.896 -16.234 1 96.25 279 THR B N 1
ATOM 4686 C CA . THR B 1 279 ? -18.516 -3.234 -16.484 1 96.25 279 THR B CA 1
ATOM 4687 C C . THR B 1 279 ? -18.141 -3.701 -17.891 1 96.25 279 THR B C 1
ATOM 4689 O O . THR B 1 279 ? -18.297 -4.879 -18.219 1 96.25 279 THR B O 1
ATOM 4692 N N . ASP B 1 280 ? -17.703 -2.77 -18.719 1 97.06 280 ASP B N 1
ATOM 4693 C CA . ASP B 1 280 ? -17.281 -3.168 -20.062 1 97.06 280 ASP B CA 1
ATOM 4694 C C . ASP B 1 280 ? -15.891 -3.809 -20.016 1 97.06 280 ASP B C 1
ATOM 4696 O O . ASP B 1 280 ? -14.891 -3.156 -20.328 1 97.06 280 ASP B O 1
ATOM 4700 N N . LEU B 1 281 ? -15.875 -5.012 -19.641 1 97.81 281 LEU B N 1
ATOM 4701 C CA . LEU B 1 281 ? -14.633 -5.754 -19.453 1 97.81 281 LEU B CA 1
ATOM 4702 C C . LEU B 1 281 ? -14.453 -6.805 -20.547 1 97.81 281 LEU B C 1
ATOM 4704 O O . LEU B 1 281 ? -15.445 -7.309 -21.094 1 97.81 281 LEU B O 1
ATOM 4708 N N . PRO B 1 282 ? -13.219 -7.109 -20.906 1 97.62 282 PRO B N 1
ATOM 4709 C CA . PRO B 1 282 ? -12.977 -8.188 -21.875 1 97.62 282 PRO B CA 1
ATOM 4710 C C . PRO B 1 282 ? -13.336 -9.562 -21.328 1 97.62 282 PRO B C 1
ATOM 4712 O O . PRO B 1 282 ? -13.555 -9.711 -20.125 1 97.62 282 PRO B O 1
ATOM 4715 N N . GLU B 1 283 ? -13.453 -10.508 -22.156 1 97.19 283 GLU B N 1
ATOM 4716 C CA . GLU B 1 283 ? -13.664 -11.891 -21.734 1 97.19 283 GLU B CA 1
ATOM 4717 C C . GLU B 1 283 ? -12.453 -12.422 -20.969 1 97.19 283 GLU B C 1
ATOM 4719 O O . GLU B 1 283 ? -11.312 -12.078 -21.297 1 97.19 283 GLU B O 1
ATOM 4724 N N . PRO B 1 284 ? -12.719 -13.195 -19.984 1 96.81 284 PRO B N 1
ATOM 4725 C CA . PRO B 1 284 ? -11.586 -13.805 -19.281 1 96.81 284 PRO B CA 1
ATOM 4726 C C . PRO B 1 284 ? -10.758 -14.727 -20.172 1 96.81 284 PRO B C 1
ATOM 4728 O O . PRO B 1 284 ? -11.289 -15.289 -21.141 1 96.81 284 PRO B O 1
ATOM 4731 N N . TRP B 1 285 ? -9.461 -14.797 -19.875 1 96.44 285 TRP B N 1
ATOM 4732 C CA . TRP B 1 285 ? -8.633 -15.836 -20.484 1 96.44 285 TRP B CA 1
ATOM 4733 C C . TRP B 1 285 ? -8.82 -17.172 -19.766 1 96.44 285 TRP B C 1
ATOM 4735 O O . TRP B 1 285 ? -9.18 -17.203 -18.594 1 96.44 285 TRP B O 1
ATOM 4745 N N . PRO B 1 286 ? -8.609 -18.234 -20.531 1 95.31 286 PRO B N 1
ATOM 4746 C CA . PRO B 1 286 ? -8.641 -19.531 -19.875 1 95.31 286 PRO B CA 1
ATOM 4747 C C . PRO B 1 286 ? -7.586 -19.672 -18.781 1 95.31 286 PRO B C 1
ATOM 4749 O O . PRO B 1 286 ? -6.598 -18.938 -18.781 1 95.31 286 PRO B O 1
ATOM 4752 N N . HIS B 1 287 ? -7.836 -20.531 -17.875 1 96.06 287 HIS B N 1
ATOM 4753 C CA . HIS B 1 287 ? -6.859 -20.828 -16.828 1 96.06 287 HIS B CA 1
ATOM 4754 C C . HIS B 1 287 ? -5.543 -21.312 -17.438 1 96.06 287 HIS B C 1
ATOM 4756 O O . HIS B 1 287 ? -5.543 -22.047 -18.422 1 96.06 287 HIS B O 1
ATOM 4762 N N . ALA B 1 288 ? -4.453 -20.969 -16.75 1 96.81 288 ALA B N 1
ATOM 4763 C CA . ALA B 1 288 ? -3.117 -21.328 -17.219 1 96.81 288 ALA B CA 1
ATOM 4764 C C . ALA B 1 288 ? -3.004 -22.828 -17.453 1 96.81 288 ALA B C 1
ATOM 4766 O O . ALA B 1 288 ? -2.357 -23.266 -18.406 1 96.81 288 ALA B O 1
ATOM 4767 N N . PHE B 1 289 ? -3.6 -23.594 -16.609 1 97.69 289 PHE B N 1
ATOM 4768 C CA . PHE B 1 289 ? -3.547 -25.047 -16.703 1 97.69 289 PHE B CA 1
ATOM 4769 C C . PHE B 1 289 ? -4.262 -25.531 -17.953 1 97.69 289 PHE B C 1
ATOM 4771 O O . PHE B 1 289 ? -3.785 -26.438 -18.641 1 97.69 289 PHE B O 1
ATOM 4778 N N . GLU B 1 290 ? -5.371 -24.922 -18.312 1 97.25 290 GLU B N 1
ATOM 4779 C CA . GLU B 1 290 ? -6.098 -25.266 -19.531 1 97.25 290 GLU B CA 1
ATOM 4780 C C . GLU B 1 290 ? -5.297 -24.891 -20.766 1 97.25 290 GLU B C 1
ATOM 4782 O O . GLU B 1 290 ? -5.273 -25.641 -21.75 1 97.25 290 GLU B O 1
ATOM 4787 N N . LEU B 1 291 ? -4.723 -23.75 -20.703 1 97.56 291 LEU B N 1
ATOM 4788 C CA . LEU B 1 291 ? -3.889 -23.297 -21.812 1 97.56 291 LEU B CA 1
ATOM 4789 C C . LEU B 1 291 ? -2.732 -24.266 -22.047 1 97.56 291 LEU B C 1
ATOM 4791 O O . LEU B 1 291 ? -2.383 -24.562 -23.188 1 97.56 291 LEU B O 1
ATOM 4795 N N . PHE B 1 292 ? -2.18 -24.75 -20.953 1 98.12 292 PHE B N 1
ATOM 4796 C CA . PHE B 1 292 ? -1.095 -25.719 -21.031 1 98.12 292 PHE B CA 1
ATOM 4797 C C . PHE B 1 292 ? -1.57 -27 -21.703 1 98.12 292 PHE B C 1
ATOM 4799 O O . PHE B 1 292 ? -0.945 -27.484 -22.656 1 98.12 292 PH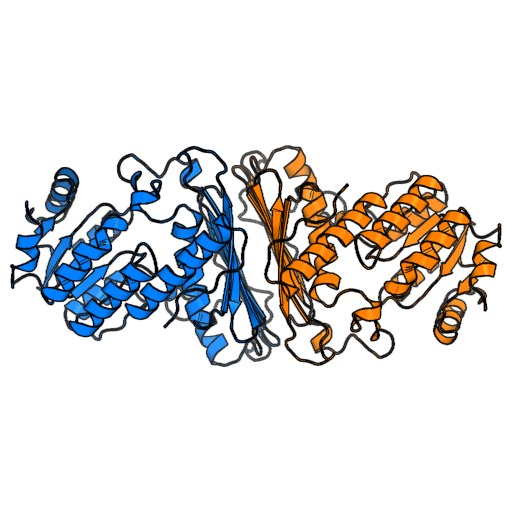E B O 1
ATOM 4806 N N . LEU B 1 293 ? -2.666 -27.531 -21.266 1 98.19 293 LEU B N 1
ATOM 4807 C CA . LEU B 1 293 ? -3.197 -28.781 -21.812 1 98.19 293 LEU B CA 1
ATOM 4808 C C . LEU B 1 293 ? -3.557 -28.609 -23.281 1 98.19 293 LEU B C 1
ATOM 4810 O O . LEU B 1 293 ? -3.312 -29.516 -24.094 1 98.19 293 LEU B O 1
ATOM 4814 N N . ASP B 1 294 ? -4.117 -27.469 -23.609 1 98.19 294 ASP B N 1
ATOM 4815 C CA . ASP B 1 294 ? -4.438 -27.188 -25 1 98.19 294 ASP B CA 1
ATOM 4816 C C . ASP B 1 294 ? -3.186 -27.219 -25.875 1 98.19 294 ASP B C 1
ATOM 4818 O O . ASP B 1 294 ? -3.197 -27.797 -26.953 1 98.19 294 ASP B O 1
ATOM 4822 N N . ALA B 1 295 ? -2.16 -26.641 -25.391 1 98.31 295 ALA B N 1
ATOM 4823 C CA . ALA B 1 295 ? -0.907 -26.625 -26.141 1 98.31 295 ALA B CA 1
ATOM 4824 C C . ALA B 1 295 ? -0.359 -28.047 -26.297 1 98.31 295 ALA B C 1
ATOM 4826 O O . ALA B 1 295 ? 0.14 -28.406 -27.375 1 98.31 295 ALA B O 1
ATOM 4827 N N . VAL B 1 296 ? -0.445 -28.828 -25.25 1 98.25 296 VAL B N 1
ATOM 4828 C CA . VAL B 1 296 ? 0.078 -30.188 -25.25 1 98.25 296 VAL B CA 1
ATOM 4829 C C . VAL B 1 296 ? -0.645 -31.031 -26.312 1 98.25 296 VAL B C 1
ATOM 4831 O O . VAL B 1 296 ? -0.035 -31.875 -26.969 1 98.25 296 VAL B O 1
ATOM 4834 N N . VAL B 1 297 ? -1.94 -30.734 -26.562 1 98.06 297 VAL B N 1
ATOM 4835 C CA . VAL B 1 297 ? -2.707 -31.547 -27.516 1 98.06 297 VAL B CA 1
ATOM 4836 C C . VAL B 1 297 ? -2.646 -30.922 -28.906 1 98.06 297 VAL B C 1
ATOM 4838 O O . VAL B 1 297 ? -3.393 -31.312 -29.797 1 98.06 297 VAL B O 1
ATOM 4841 N N . GLY B 1 298 ? -1.894 -29.844 -29.047 1 97.5 298 GLY B N 1
ATOM 4842 C CA . GLY B 1 298 ? -1.574 -29.391 -30.391 1 97.5 298 GLY B CA 1
ATOM 4843 C C . GLY B 1 298 ? -2.186 -28.047 -30.734 1 97.5 298 GLY B C 1
ATOM 4844 O O . GLY B 1 298 ? -1.979 -27.516 -31.828 1 97.5 298 GLY B O 1
ATOM 4845 N N . LYS B 1 299 ? -2.938 -27.5 -29.844 1 97.75 299 LYS B N 1
ATOM 4846 C CA . LYS B 1 299 ? -3.428 -26.141 -30.062 1 97.75 299 LYS B CA 1
ATOM 4847 C C . LYS B 1 299 ? -2.303 -25.109 -29.906 1 97.75 299 LYS B C 1
ATOM 4849 O O . LYS B 1 299 ? -1.213 -25.453 -29.438 1 97.75 299 LYS B O 1
ATOM 4854 N N . PRO B 1 300 ? -2.605 -23.922 -30.391 1 96.62 300 PRO B N 1
ATOM 4855 C CA . PRO B 1 300 ? -1.561 -22.906 -30.281 1 96.62 300 PRO B CA 1
ATOM 4856 C C . PRO B 1 300 ? -1.097 -22.688 -28.844 1 96.62 300 PRO B C 1
ATOM 4858 O O . PRO B 1 300 ? -1.915 -22.688 -27.922 1 96.62 300 PRO B O 1
ATOM 4861 N N . ASP B 1 301 ? 0.278 -22.562 -28.703 1 96.06 301 ASP B N 1
ATOM 4862 C CA . ASP B 1 301 ? 0.891 -22.281 -27.406 1 96.06 301 ASP B CA 1
ATOM 4863 C C . ASP B 1 301 ? 0.712 -20.828 -27.016 1 96.06 301 ASP B C 1
ATOM 4865 O O . ASP B 1 301 ? 1.301 -19.938 -27.641 1 96.06 301 ASP B O 1
ATOM 4869 N N . VAL B 1 302 ? -0.052 -20.547 -25.953 1 93.06 302 VAL B N 1
ATOM 4870 C CA . VAL B 1 302 ? -0.343 -19.188 -25.469 1 93.06 302 VAL B CA 1
ATOM 4871 C C . VAL B 1 302 ? -0.107 -19.125 -23.969 1 93.06 302 VAL B C 1
ATOM 4873 O O . VAL B 1 302 ? -1.057 -19.016 -23.188 1 93.06 302 VAL B O 1
ATOM 4876 N N . PRO B 1 303 ? 1.171 -19.156 -23.625 1 90.62 303 PRO B N 1
ATOM 4877 C CA . PRO B 1 303 ? 1.436 -19.094 -22.188 1 90.62 303 PRO B CA 1
ATOM 4878 C C . PRO B 1 303 ? 1.067 -17.75 -21.578 1 90.62 303 PRO B C 1
ATOM 4880 O O . PRO B 1 303 ? 1.3 -16.703 -22.188 1 90.62 303 PRO B O 1
ATOM 4883 N N . LEU B 1 304 ? 0.491 -17.859 -20.359 1 94.19 304 LEU B N 1
ATOM 4884 C CA . LEU B 1 304 ? 0.258 -16.625 -19.625 1 94.19 304 LEU B CA 1
ATOM 4885 C C . LEU B 1 304 ? 1.568 -16.062 -19.094 1 94.19 304 LEU B C 1
ATOM 4887 O O . LEU B 1 304 ? 1.761 -14.836 -19.094 1 94.19 304 LEU B O 1
ATOM 4891 N N . VAL B 1 305 ? 2.363 -16.984 -18.609 1 96 305 VAL B N 1
ATOM 4892 C CA . VAL B 1 305 ? 3.66 -16.609 -18.047 1 96 305 VAL B CA 1
ATOM 4893 C C . VAL B 1 305 ? 4.738 -17.562 -18.562 1 96 305 VAL B C 1
ATOM 4895 O O . VAL B 1 305 ? 4.633 -18.781 -18.375 1 96 305 VAL B O 1
ATOM 4898 N N . GLY B 1 306 ? 5.754 -17.047 -19.172 1 96.62 306 GLY B N 1
ATOM 4899 C CA . GLY B 1 306 ? 6.867 -17.844 -19.641 1 96.62 306 GLY B CA 1
ATOM 4900 C C . GLY B 1 306 ? 7.848 -18.203 -18.531 1 96.62 306 GLY B C 1
ATOM 4901 O O . GLY B 1 306 ? 7.758 -17.672 -17.422 1 96.62 306 GLY B O 1
ATOM 4902 N N . ALA B 1 307 ? 8.766 -19.109 -18.844 1 98.19 307 ALA B N 1
ATOM 4903 C CA . ALA B 1 307 ? 9.703 -19.609 -17.8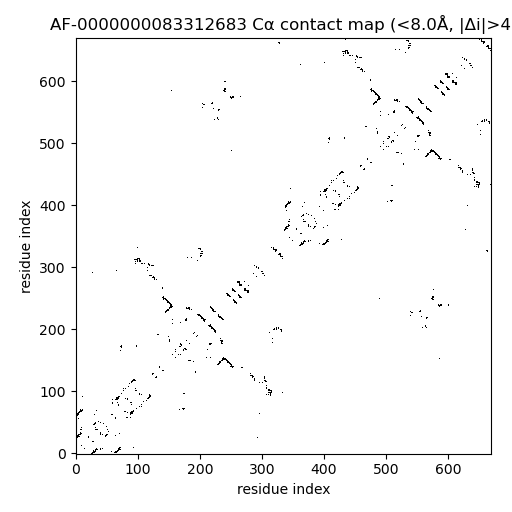44 1 98.19 307 ALA B CA 1
ATOM 4904 C C . ALA B 1 307 ? 10.625 -18.5 -17.344 1 98.19 307 ALA B C 1
ATOM 4906 O O . ALA B 1 307 ? 10.859 -18.375 -16.141 1 98.19 307 ALA B O 1
ATOM 4907 N N . GLN B 1 308 ? 11.109 -17.688 -18.266 1 98.12 308 GLN B N 1
ATOM 4908 C CA . GLN B 1 308 ? 12 -16.609 -17.875 1 98.12 308 GLN B CA 1
ATOM 4909 C C . GLN B 1 308 ? 11.266 -15.578 -17.016 1 98.12 308 GLN B C 1
ATOM 4911 O O . GLN B 1 308 ? 11.812 -15.086 -16.016 1 98.12 308 GLN B O 1
ATOM 4916 N N . GLU B 1 309 ? 10.047 -15.273 -17.422 1 97.31 309 GLU B N 1
ATOM 4917 C CA . GLU B 1 309 ? 9.242 -14.352 -16.625 1 97.31 309 GLU B CA 1
ATOM 4918 C C . GLU B 1 309 ? 9.008 -14.891 -15.211 1 97.31 309 GLU B C 1
ATOM 4920 O O . GLU B 1 309 ? 9.094 -14.148 -14.234 1 97.31 309 GLU B O 1
ATOM 4925 N N . ALA B 1 310 ? 8.672 -16.156 -15.18 1 98.44 310 ALA B N 1
ATOM 4926 C CA . ALA B 1 310 ? 8.445 -16.797 -13.883 1 98.44 310 ALA B CA 1
ATOM 4927 C C . ALA B 1 310 ? 9.688 -16.719 -13.008 1 98.44 310 ALA B C 1
ATOM 4929 O O . ALA B 1 310 ? 9.594 -16.5 -11.797 1 98.44 310 ALA B O 1
ATOM 4930 N N . ALA B 1 311 ? 10.852 -16.906 -13.617 1 98.69 311 ALA B N 1
ATOM 4931 C CA . ALA B 1 311 ? 12.109 -16.828 -12.875 1 98.69 311 ALA B CA 1
ATOM 4932 C C . ALA B 1 311 ? 12.32 -15.445 -12.289 1 98.69 311 ALA B C 1
ATOM 4934 O O . ALA B 1 311 ? 12.805 -15.305 -11.164 1 98.69 311 ALA B O 1
ATOM 4935 N N . VAL B 1 312 ? 11.953 -14.445 -13.008 1 98.62 312 VAL B N 1
ATOM 4936 C CA . VAL B 1 312 ? 12.078 -13.07 -12.539 1 98.62 312 VAL B CA 1
ATOM 4937 C C . VAL B 1 312 ? 11.25 -12.875 -11.273 1 98.62 312 VAL B C 1
ATOM 4939 O O . VAL B 1 312 ? 11.68 -12.195 -10.336 1 98.62 312 VAL B O 1
ATOM 4942 N N . ARG B 1 313 ? 10.031 -13.492 -11.219 1 98.62 313 ARG B N 1
ATOM 4943 C CA . ARG B 1 313 ? 9.195 -13.383 -10.031 1 98.62 313 ARG B CA 1
ATOM 4944 C C . ARG B 1 313 ? 9.906 -13.969 -8.812 1 98.62 313 ARG B C 1
ATOM 4946 O O . ARG B 1 313 ? 9.875 -13.375 -7.727 1 98.62 313 ARG B O 1
ATOM 4953 N N . SER B 1 314 ? 10.57 -15.094 -8.992 1 98.62 314 SER B N 1
ATOM 4954 C CA . SER B 1 314 ? 11.328 -15.703 -7.898 1 98.62 314 SER B CA 1
ATOM 4955 C C . SER B 1 314 ? 12.508 -14.82 -7.488 1 98.62 314 SER B C 1
ATOM 4957 O O . SER B 1 314 ? 12.797 -14.68 -6.301 1 98.62 314 SER B O 1
ATOM 4959 N N . ALA B 1 315 ? 13.141 -14.211 -8.492 1 98.75 315 ALA B N 1
ATOM 4960 C CA . ALA B 1 315 ? 14.305 -13.375 -8.219 1 98.75 315 ALA B CA 1
ATOM 4961 C C . ALA B 1 315 ? 13.906 -12.133 -7.426 1 98.75 315 ALA B C 1
ATOM 4963 O O . ALA B 1 315 ? 14.57 -11.773 -6.449 1 98.75 315 ALA B O 1
ATOM 4964 N N . VAL B 1 316 ? 12.852 -11.492 -7.809 1 98.88 316 VAL B N 1
ATOM 4965 C CA . VAL B 1 316 ? 12.414 -10.273 -7.133 1 98.88 316 VAL B CA 1
ATOM 4966 C C . VAL B 1 316 ? 11.898 -10.609 -5.734 1 98.88 316 VAL B C 1
ATOM 4968 O O . VAL B 1 316 ? 12.164 -9.883 -4.777 1 98.88 316 VAL B O 1
ATOM 4971 N N . MET B 1 317 ? 11.188 -11.711 -5.602 1 98.88 317 MET B N 1
ATOM 4972 C CA . MET B 1 317 ? 10.695 -12.117 -4.289 1 98.88 317 MET B CA 1
ATOM 4973 C C . MET B 1 317 ? 11.844 -12.414 -3.338 1 98.88 317 MET B C 1
ATOM 4975 O O . MET B 1 317 ? 11.797 -12.039 -2.164 1 98.88 317 MET B O 1
ATOM 4979 N N . GLU B 1 318 ? 12.875 -13.086 -3.857 1 98.75 318 GLU B N 1
ATOM 4980 C CA . GLU B 1 318 ? 14.07 -13.328 -3.047 1 98.75 318 GLU B CA 1
ATOM 4981 C C . GLU B 1 318 ? 14.664 -12.016 -2.545 1 98.75 318 GLU B C 1
ATOM 4983 O O . GLU B 1 318 ? 15.039 -11.906 -1.374 1 98.75 318 GLU B O 1
ATOM 4988 N N . ALA B 1 319 ? 14.75 -11.062 -3.428 1 98.81 319 ALA B N 1
ATOM 4989 C CA . ALA B 1 319 ? 15.281 -9.75 -3.055 1 98.81 319 ALA B CA 1
ATOM 4990 C C . ALA B 1 319 ? 14.406 -9.086 -1.998 1 98.81 319 ALA B C 1
ATOM 4992 O O . ALA B 1 319 ? 14.914 -8.422 -1.09 1 98.81 319 ALA B O 1
ATOM 4993 N N . LEU B 1 320 ? 13.125 -9.227 -2.096 1 98.88 320 LEU B N 1
ATOM 4994 C CA . LEU B 1 320 ? 12.203 -8.68 -1.109 1 98.88 320 LEU B CA 1
ATOM 4995 C C . LEU B 1 320 ? 12.453 -9.281 0.268 1 98.88 320 LEU B C 1
ATOM 4997 O O . LEU B 1 320 ? 12.539 -8.555 1.263 1 98.88 320 LEU B O 1
ATOM 5001 N N . TYR B 1 321 ? 12.586 -10.57 0.326 1 98.69 321 TYR B N 1
ATOM 5002 C CA . TYR B 1 321 ? 12.844 -11.219 1.604 1 98.69 321 TYR B CA 1
ATOM 5003 C C . TYR B 1 321 ? 14.203 -10.812 2.158 1 98.69 321 TYR B C 1
ATOM 5005 O O . TYR B 1 321 ? 14.367 -10.648 3.371 1 98.69 321 TYR B O 1
ATOM 5013 N N . GLN B 1 322 ? 15.203 -10.695 1.249 1 98.5 322 GLN B N 1
ATOM 5014 C CA . GLN B 1 322 ? 16.5 -10.188 1.691 1 98.5 322 GLN B CA 1
ATOM 5015 C C . GLN B 1 322 ? 16.359 -8.781 2.273 1 98.5 322 GLN B C 1
ATOM 5017 O O . GLN B 1 322 ? 16.969 -8.477 3.305 1 98.5 322 GLN B O 1
ATOM 5022 N N . GLY B 1 323 ? 15.625 -7.965 1.562 1 98.31 323 GLY B N 1
ATOM 5023 C CA . GLY B 1 323 ? 15.359 -6.637 2.086 1 98.31 323 GLY B CA 1
ATOM 5024 C C . GLY B 1 323 ? 14.695 -6.648 3.449 1 98.31 323 GLY B C 1
ATOM 5025 O O . GLY B 1 323 ? 15.055 -5.859 4.328 1 98.31 323 GLY B O 1
ATOM 5026 N N . ALA B 1 324 ? 13.781 -7.531 3.66 1 97.88 324 ALA B N 1
ATOM 5027 C CA . ALA B 1 324 ? 13.078 -7.652 4.934 1 97.88 324 ALA B CA 1
ATOM 5028 C C . ALA B 1 324 ? 14.031 -8.07 6.051 1 97.88 324 ALA B C 1
ATOM 5030 O O . ALA B 1 324 ? 13.969 -7.543 7.16 1 97.88 324 ALA B O 1
ATOM 5031 N N . SER B 1 325 ? 14.891 -9.008 5.789 1 96.88 325 SER B N 1
ATOM 5032 C CA . SER B 1 325 ? 15.766 -9.57 6.816 1 96.88 325 SER B CA 1
ATOM 5033 C C . SER B 1 325 ? 16.891 -8.602 7.156 1 96.88 325 SER B C 1
ATOM 5035 O O . SER B 1 325 ? 17.375 -8.578 8.297 1 96.88 325 SER B O 1
ATOM 5037 N N . THR B 1 326 ? 17.297 -7.773 6.168 1 96.19 326 THR B N 1
ATOM 5038 C CA . THR B 1 326 ? 18.469 -6.926 6.375 1 96.19 326 THR B CA 1
ATOM 5039 C C . THR B 1 326 ? 18.047 -5.477 6.609 1 96.19 326 THR B C 1
ATOM 5041 O O . THR B 1 326 ? 18.875 -4.637 6.961 1 96.19 326 THR B O 1
ATOM 5044 N N . HIS B 1 327 ? 16.828 -5.207 6.418 1 94 327 HIS B N 1
ATOM 5045 C CA . HIS B 1 327 ? 16.312 -3.84 6.492 1 94 327 HIS B CA 1
ATOM 5046 C C . HIS B 1 327 ? 17.094 -2.914 5.566 1 94 327 HIS B C 1
ATOM 5048 O O . HIS B 1 327 ? 17.578 -1.862 5.992 1 94 327 HIS B O 1
ATOM 5054 N N . ARG B 1 328 ? 17.219 -3.379 4.305 1 95.94 328 ARG B N 1
ATOM 5055 C CA . ARG B 1 328 ? 17.891 -2.629 3.248 1 95.94 3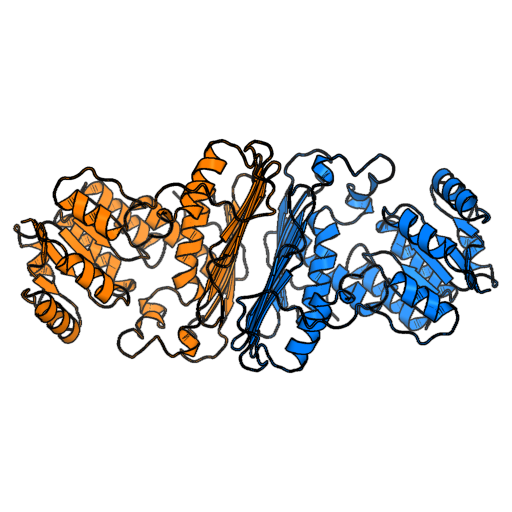28 ARG B CA 1
ATOM 5056 C C . ARG B 1 328 ? 17.109 -2.719 1.938 1 95.94 328 ARG B C 1
ATOM 5058 O O . ARG B 1 328 ? 16.266 -3.596 1.771 1 95.94 328 ARG B O 1
ATOM 5065 N N . TRP B 1 329 ? 17.344 -1.737 1.177 1 98.25 329 TRP B N 1
ATOM 5066 C CA . TRP B 1 329 ? 16.938 -1.879 -0.215 1 98.25 329 TRP B CA 1
ATOM 5067 C C . TRP B 1 329 ? 17.875 -2.812 -0.971 1 98.25 329 TRP B C 1
ATOM 5069 O O . TRP B 1 329 ? 19.094 -2.738 -0.812 1 98.25 329 TRP B O 1
ATOM 5079 N N . VAL B 1 330 ? 17.297 -3.689 -1.733 1 98.62 330 VAL B N 1
ATOM 5080 C CA . VAL B 1 330 ? 18.078 -4.723 -2.402 1 98.62 330 VAL B CA 1
ATOM 5081 C C . VAL B 1 330 ? 17.766 -4.727 -3.896 1 98.62 330 VAL B C 1
ATOM 5083 O O . VAL B 1 330 ? 16.594 -4.695 -4.293 1 98.62 330 VAL B O 1
ATOM 5086 N N . ALA B 1 331 ? 18.766 -4.727 -4.738 1 98.38 331 ALA B N 1
ATOM 5087 C CA . ALA B 1 331 ? 18.578 -4.918 -6.176 1 98.38 331 ALA B CA 1
ATOM 5088 C C . ALA B 1 331 ? 18.344 -6.387 -6.512 1 98.38 331 ALA B C 1
ATOM 5090 O O . ALA B 1 331 ? 19.172 -7.242 -6.172 1 98.38 331 ALA B O 1
ATOM 5091 N N . PRO B 1 332 ? 17.234 -6.676 -7.141 1 98.5 332 PRO B N 1
ATOM 5092 C CA . PRO B 1 332 ? 17.031 -8.078 -7.523 1 98.5 332 PRO B CA 1
ATOM 5093 C C . PRO B 1 332 ? 18.047 -8.555 -8.562 1 98.5 332 PRO B C 1
ATOM 5095 O O . PRO B 1 332 ? 18.578 -7.742 -9.32 1 98.5 332 PRO B O 1
ATOM 5098 N N . SER B 1 333 ? 18.297 -9.82 -8.594 1 97.19 333 SER B N 1
ATOM 5099 C CA . SER B 1 333 ? 19.156 -10.422 -9.594 1 97.19 333 SER B CA 1
ATOM 5100 C C . SER B 1 333 ? 18.438 -10.578 -10.93 1 97.19 333 SER B C 1
ATOM 5102 O O . SER B 1 333 ? 18 -11.68 -11.273 1 97.19 333 SER B O 1
ATOM 5104 N N . LEU B 1 334 ? 18.406 -9.531 -11.664 1 95.5 334 LEU B N 1
ATOM 5105 C CA . LEU B 1 334 ? 17.734 -9.562 -12.961 1 95.5 334 LEU B CA 1
ATOM 5106 C C . LEU B 1 334 ? 18.75 -9.758 -14.086 1 95.5 334 LEU B C 1
ATOM 5108 O O . LEU B 1 334 ? 19.922 -9.414 -13.945 1 95.5 334 LEU B O 1
ATOM 5112 N N . ARG B 1 335 ? 18.281 -10.328 -15.227 1 89.88 335 ARG B N 1
ATOM 5113 C CA . ARG B 1 335 ? 19.125 -10.555 -16.391 1 89.88 335 ARG B CA 1
ATOM 5114 C C . ARG B 1 335 ? 18.734 -9.633 -17.547 1 89.88 335 ARG B C 1
ATOM 5116 O O . ARG B 1 335 ? 17.578 -9.211 -17.641 1 89.88 335 ARG B O 1
#

InterPro domains:
  IPR000683 Gfo/Idh/MocA-like oxidoreductase, N-terminal [PF01408] (4-121)
  IPR036291 NAD(P)-binding domain superfamily [SSF51735] (4-149)
  IPR050463 Gfo/Idh/MocA family oxidoreductases and glycosidases [PTHR43818] (4-288)
  IPR055170 GFO/IDH/MocA-like oxidoreductase domain [PF22725] (130-254)